Protein AF-A0A7S1MMT7-F1 (afdb_monomer)

pLDDT: mean 74.13, std 22.66, range [32.47, 98.38]

InterPro domains:
  IPR035979 RNA-binding domain superfamily [SSF54928] (97-200)
  IPR035979 RNA-binding domain superfamily [SSF54928] (243-354)

Sequence (467 aa):
GSSCLFLEPAPVGWPAAELASLASAFLGWFLLSLRAMPRRYGGNERKRPAEEPQEDQWEEEEEDAGYPEIPIEPTERVEESGDAEWQPPLPPMPPPKRARTSWTPPRRPPAGRPPPPGRGRGATPTTVRFTNLPAEYTYDMVMEMHDSFGMDVTAVEDLDFGRAEPSRGRGGPSVRTLTVRYASEESAHAARDALLDQPVLNRAGETLYLGAEVQQPGEWGSRWGPSTNRSYQRLRSPPRGAEGAVQRWEPSPQRGRKGGKGKDKDKGKGKGKDKGAGGPDVLYPSVYLSDVPVEYKEGTIRKLHTACGLDVDKVMAVKFLPAQDRNAETCCCIVRYLDQESADKSVAAIKGRPVQLRSGACKFFGAKIAKPARWMVELGLAPALEDDSSAQALAKKENDHVGAVDFCGQGANCLGHVGMLLYEDVSSGTPFCEACWDRFEQEDAEAEGGAEAIAGGADAAEFEQDQ

Organism: Alexandrium catenella (NCBI:txid2925)

Radius of gyration: 37.89 Å; Cα contacts (8 Å, |Δi|>4): 419; chains: 1; bounding box: 130×96×78 Å

Foldseek 3Di:
DDDDDDDDDDDPDDDPVVVVVVVVVVVVVVVVVVVPDDPPDDDDDDDDDDDDDDDDDPPDPPPPDDDDDDDDDDDDDPPPPDPDDDDDDDDDDDDDDPDDDDDDDDDDDDDDDDPDPPPPPQDDWWKKKKWFAAPVQDPVNVLVVCVVLVQDSVQWPDKDWADFDDPPDDDDTTITMMMTTGSDPVSLVSCQVSQAQDWDADPVRDTDGMHMDIDDVPPPPCPCPPDPVPVPPPPPDDDPDDDDDDDDDDDDDDDDDDDDPDDDPPVPPPPPPPPPPPDPLDDFWKKKKWFAFPPDDPVNVLVVCVVLVADSVQFPDKAWDDAPDPPDRITMIMTGGRDNVSLVSCQVRQFQCWDATPVRDIDGMHMDGDDPDPVCVVVVVDPPPDPCVVVVVVVVVVPPPADDDPFAPCPPPAPDGPPFDWDQDPVPRGTHGPVVVVVVVVVVVCVVVVVVVVVVPPPPPPPPPDD

Mean predicted aligned error: 21.53 Å

Structure (mmCIF, N/CA/C/O backbone):
data_AF-A0A7S1MMT7-F1
#
_entry.id   AF-A0A7S1MMT7-F1
#
loop_
_atom_site.group_PDB
_atom_site.id
_atom_site.type_symbol
_atom_site.label_atom_id
_atom_site.label_alt_id
_atom_site.label_comp_id
_atom_site.label_asym_id
_atom_site.label_entity_id
_atom_site.label_seq_id
_atom_site.pdbx_PDB_ins_code
_atom_site.Cartn_x
_atom_site.Cartn_y
_atom_site.Cartn_z
_atom_site.occupancy
_atom_site.B_iso_or_equiv
_atom_site.auth_seq_id
_atom_site.auth_comp_id
_atom_site.auth_asym_id
_atom_site.auth_atom_id
_atom_site.pdbx_PDB_model_num
ATOM 1 N N . GLY A 1 1 ? -25.495 14.510 26.985 1.00 40.09 1 GLY A N 1
ATOM 2 C CA . GLY A 1 1 ? -26.018 15.874 27.167 1.00 40.09 1 GLY A CA 1
ATOM 3 C C . GLY A 1 1 ? -25.134 16.845 26.426 1.00 40.09 1 GLY A C 1
ATOM 4 O O . GLY A 1 1 ? -24.219 17.384 27.028 1.00 40.09 1 GLY A O 1
ATOM 5 N N . SER A 1 2 ? -25.388 17.012 25.131 1.00 32.47 2 SER A N 1
ATOM 6 C CA . SER A 1 2 ? -24.791 18.056 24.300 1.00 32.47 2 SER A CA 1
ATOM 7 C C . SER A 1 2 ? -25.955 18.775 23.644 1.00 32.47 2 SER A C 1
ATOM 9 O O . SER A 1 2 ? -26.639 18.194 22.808 1.00 32.47 2 SER A O 1
ATOM 11 N N . SER A 1 3 ? -26.233 19.992 24.095 1.00 36.47 3 SER A N 1
ATOM 12 C CA . SER A 1 3 ? -27.219 20.860 23.463 1.00 36.47 3 SER A CA 1
ATOM 13 C C . SER A 1 3 ? -26.540 21.542 22.279 1.00 36.47 3 SER A C 1
ATOM 15 O O . SER A 1 3 ? -25.701 22.421 22.470 1.00 36.47 3 SER A O 1
ATOM 17 N N . CYS A 1 4 ? -26.861 21.107 21.065 1.00 37.00 4 CYS A N 1
ATOM 18 C CA . CYS A 1 4 ? -26.519 21.828 19.845 1.00 37.00 4 CYS A CA 1
ATOM 19 C C . CYS A 1 4 ? -27.450 23.042 19.745 1.00 37.00 4 CYS A C 1
ATOM 21 O O . CYS A 1 4 ? -28.658 22.885 19.586 1.00 37.00 4 CYS A O 1
ATOM 23 N N . LEU A 1 5 ? -26.902 24.248 19.902 1.00 41.75 5 LEU A N 1
ATOM 24 C CA . LEU A 1 5 ? -27.631 25.485 19.640 1.00 41.75 5 LEU A CA 1
ATOM 25 C C . LEU A 1 5 ? -27.681 25.696 18.124 1.00 41.75 5 LEU A C 1
ATOM 27 O O . LEU A 1 5 ? -26.655 25.956 17.497 1.00 41.75 5 LEU A O 1
ATOM 31 N N . PHE A 1 6 ? -28.877 25.548 17.559 1.00 38.16 6 PHE A N 1
ATOM 32 C CA . PHE A 1 6 ? -29.222 25.983 16.209 1.00 38.16 6 PHE A CA 1
ATOM 33 C C . PHE A 1 6 ? -29.105 27.515 16.150 1.00 38.16 6 PHE A C 1
ATOM 35 O O . PHE A 1 6 ? -29.750 28.216 16.928 1.00 38.16 6 PHE A O 1
ATOM 42 N N . LEU A 1 7 ? -28.253 28.034 15.265 1.00 40.59 7 LEU A N 1
ATOM 43 C CA . LEU A 1 7 ? -28.210 29.454 14.915 1.00 40.59 7 LEU A CA 1
ATOM 44 C C . LEU A 1 7 ? -29.025 29.627 13.634 1.00 40.59 7 LEU A C 1
ATOM 46 O O . LEU A 1 7 ? -28.573 29.237 12.560 1.00 40.59 7 LEU A O 1
ATOM 50 N N . GLU A 1 8 ? -30.229 30.183 13.757 1.00 48.62 8 GLU A N 1
ATOM 51 C CA . GLU A 1 8 ? -31.007 30.630 12.600 1.00 48.62 8 GLU A CA 1
ATOM 52 C C . GLU A 1 8 ? -30.280 31.784 11.880 1.00 48.62 8 GLU A C 1
ATOM 54 O O . GLU A 1 8 ? -29.635 32.617 12.533 1.00 48.62 8 GLU A O 1
ATOM 59 N N . PRO A 1 9 ? -30.362 31.865 10.540 1.00 50.97 9 PRO A N 1
ATOM 60 C CA . PRO A 1 9 ? -29.815 32.991 9.794 1.00 50.97 9 PRO A CA 1
ATOM 61 C C . PRO A 1 9 ? -30.540 34.287 10.178 1.00 50.97 9 PRO A C 1
ATOM 63 O O . PRO A 1 9 ? -31.767 34.354 10.217 1.00 50.97 9 PRO A O 1
ATOM 66 N N . ALA A 1 10 ? -29.767 35.335 10.471 1.00 53.66 10 ALA A N 1
ATOM 67 C CA . ALA A 1 10 ? -30.321 36.619 10.879 1.00 53.66 10 ALA A CA 1
ATOM 68 C C . ALA A 1 10 ? -31.216 37.216 9.770 1.00 53.66 10 ALA A C 1
ATOM 70 O O . ALA A 1 10 ? -30.804 37.236 8.605 1.00 53.66 10 ALA A O 1
ATOM 71 N N . PRO A 1 11 ? -32.405 37.751 10.101 1.00 56.56 11 PRO A N 1
ATOM 72 C CA . PRO A 1 11 ? -33.263 38.407 9.124 1.00 56.56 11 PRO A CA 1
ATOM 73 C C . PRO A 1 11 ? -32.571 39.647 8.541 1.00 56.56 11 PRO A C 1
ATOM 75 O O . PRO A 1 11 ? -31.972 40.459 9.254 1.00 56.56 11 PRO A O 1
ATOM 78 N N . VAL A 1 12 ? -32.664 39.794 7.220 1.00 60.50 12 VAL A N 1
ATOM 79 C CA . VAL A 1 12 ? -32.077 40.905 6.463 1.00 60.50 12 VAL A CA 1
ATOM 80 C C . VAL A 1 12 ? -32.705 42.224 6.932 1.00 60.50 12 VAL A C 1
ATOM 82 O O . VAL A 1 12 ? -33.896 42.445 6.731 1.00 60.50 12 VAL A O 1
ATOM 85 N N . GLY A 1 13 ? -31.914 43.107 7.556 1.00 72.00 13 GLY A N 1
ATOM 86 C CA . GLY A 1 13 ? -32.363 44.462 7.918 1.00 72.00 13 GLY A CA 1
ATOM 87 C C . GLY A 1 13 ? -31.877 45.032 9.254 1.00 72.00 13 GLY A C 1
ATOM 88 O O . GLY A 1 13 ? -32.268 46.144 9.602 1.00 72.00 13 GLY A O 1
ATOM 89 N N . TRP A 1 14 ? -31.036 44.326 10.014 1.00 73.94 14 TRP A N 1
ATOM 90 C CA . TRP A 1 14 ? -30.586 44.834 11.314 1.00 73.94 14 TRP A CA 1
ATOM 91 C C . TRP A 1 14 ? -29.560 45.974 11.179 1.00 73.94 14 TRP A C 1
ATOM 93 O O . TRP A 1 14 ? -28.594 45.851 10.418 1.00 73.94 14 TRP A O 1
ATOM 103 N N . PRO A 1 15 ? -29.721 47.085 11.923 1.00 78.94 15 PRO A N 1
ATOM 104 C CA . PRO A 1 15 ? -28.757 48.175 11.913 1.00 78.94 15 PRO A CA 1
ATOM 105 C C . PRO A 1 15 ? -27.431 47.715 12.533 1.00 78.94 15 PRO A C 1
ATOM 107 O O . PRO A 1 15 ? -27.398 47.107 13.602 1.00 78.94 15 PRO A O 1
ATOM 110 N N . ALA A 1 16 ? -26.312 48.054 11.885 1.00 73.88 16 ALA A N 1
ATOM 111 C CA . ALA A 1 16 ? -24.964 47.599 12.257 1.00 73.88 16 ALA A CA 1
ATOM 112 C C . ALA A 1 16 ? -24.577 47.857 13.731 1.00 73.88 16 ALA A C 1
ATOM 114 O O . ALA A 1 16 ? -23.732 47.154 14.286 1.00 73.88 16 ALA A O 1
ATOM 115 N N . ALA A 1 17 ? -25.209 48.838 14.383 1.00 76.12 17 ALA A N 1
ATOM 116 C CA . ALA A 1 17 ? -24.991 49.149 15.792 1.00 76.12 17 ALA A CA 1
ATOM 117 C C . ALA A 1 17 ? -25.470 48.037 16.747 1.00 76.12 17 ALA A C 1
ATOM 119 O O . ALA A 1 17 ? -24.834 47.804 17.776 1.00 76.12 17 ALA A O 1
ATOM 120 N N . GLU A 1 18 ? -26.540 47.311 16.411 1.00 74.88 18 GLU A N 1
ATOM 121 C CA . GLU A 1 18 ? -27.058 46.233 17.266 1.00 74.88 18 GLU A CA 1
ATOM 122 C C . GLU A 1 18 ? -26.242 44.944 17.124 1.00 74.88 18 GLU A C 1
ATOM 124 O O . GLU A 1 18 ? -25.968 44.271 18.121 1.00 74.88 18 GLU A O 1
ATOM 129 N N . LEU A 1 19 ? -25.732 44.663 15.920 1.00 78.12 19 LEU A N 1
ATOM 130 C CA . LEU A 1 19 ? -24.812 43.546 15.684 1.00 78.12 19 LEU A CA 1
ATOM 131 C C . LEU A 1 19 ? -23.494 43.718 16.453 1.00 78.12 19 LEU A C 1
ATOM 133 O O . LEU A 1 19 ? -22.971 42.754 17.013 1.00 78.12 19 LEU A O 1
ATOM 137 N N . ALA A 1 20 ? -22.984 44.950 16.556 1.00 77.44 20 ALA A N 1
ATOM 138 C CA . ALA A 1 20 ? -21.786 45.242 17.342 1.00 77.44 20 ALA A CA 1
ATOM 139 C C . ALA A 1 20 ? -22.003 45.015 18.852 1.00 77.44 20 ALA A C 1
ATOM 141 O O . ALA A 1 20 ? -21.094 44.557 19.553 1.00 77.44 20 ALA A O 1
ATOM 142 N N . SER A 1 21 ? -23.214 45.286 19.351 1.00 81.56 21 SER A N 1
ATOM 143 C CA . SER A 1 21 ? -23.585 45.058 20.752 1.00 81.56 21 SER A CA 1
ATOM 144 C C . SER A 1 21 ? -23.665 43.563 21.083 1.00 81.56 21 SER A C 1
ATOM 146 O O . SER A 1 21 ? -23.071 43.108 22.065 1.00 81.56 21 SER A O 1
ATOM 148 N N . LEU A 1 22 ? -24.302 42.772 20.212 1.00 79.44 22 LEU A N 1
ATOM 149 C CA . LEU A 1 22 ? -24.391 41.316 20.365 1.00 79.44 22 LEU A CA 1
ATOM 150 C C . LEU A 1 22 ? -23.021 40.640 20.271 1.00 79.44 22 LEU A C 1
ATOM 152 O O . LEU A 1 22 ? -22.698 39.799 21.110 1.00 79.44 22 LEU A O 1
ATOM 156 N N . ALA A 1 23 ? -22.177 41.053 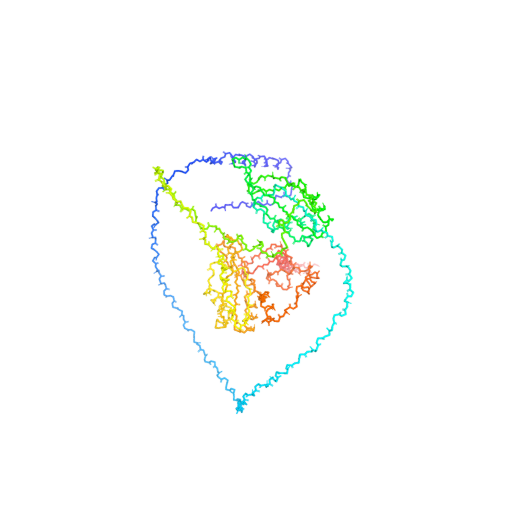19.321 1.00 80.94 23 ALA A N 1
ATOM 157 C CA . ALA A 1 23 ? -20.817 40.530 19.200 1.00 80.94 23 ALA A CA 1
ATOM 158 C C . ALA A 1 23 ? -19.977 40.814 20.457 1.00 80.94 23 ALA A C 1
ATOM 160 O O . ALA A 1 23 ? -19.234 39.947 20.923 1.00 80.94 23 ALA A O 1
ATOM 161 N N . SER A 1 24 ? -20.140 41.998 21.054 1.00 80.62 24 SER A N 1
ATOM 162 C CA . SER A 1 24 ? -19.448 42.381 22.290 1.00 80.62 24 SER A CA 1
ATOM 163 C C . SER A 1 24 ? -19.928 41.565 23.496 1.00 80.62 24 SER A C 1
ATOM 165 O O . SER A 1 24 ? -19.110 41.130 24.310 1.00 80.62 24 SER A O 1
ATOM 167 N N . ALA A 1 25 ? -21.234 41.295 23.593 1.00 81.56 25 ALA A N 1
ATOM 168 C CA . ALA A 1 25 ? -21.795 40.436 24.634 1.00 81.56 25 ALA A CA 1
ATOM 169 C C . ALA A 1 25 ? -21.316 38.979 24.497 1.00 81.56 25 ALA A C 1
ATOM 171 O O . ALA A 1 25 ? -20.948 38.351 25.495 1.00 81.56 25 ALA A O 1
ATOM 172 N N . PHE A 1 26 ? -21.234 38.467 23.265 1.00 83.81 26 PHE A N 1
ATOM 173 C CA . PHE A 1 26 ? -20.749 37.115 22.986 1.00 83.81 26 PHE A CA 1
ATOM 174 C C . PHE A 1 26 ? -19.259 36.958 23.306 1.00 83.81 26 PHE A C 1
ATOM 176 O O . PHE A 1 26 ? -18.870 35.989 23.961 1.00 83.81 26 PHE A O 1
ATOM 183 N N . LEU A 1 27 ? -18.423 37.937 22.933 1.00 82.12 27 LEU A N 1
ATOM 184 C CA . LEU A 1 27 ? -17.006 37.946 23.311 1.00 82.12 27 LEU A CA 1
ATOM 185 C C . LEU A 1 27 ? -16.827 38.003 24.833 1.00 82.12 27 LEU A C 1
ATOM 187 O O . LEU A 1 27 ? -15.965 37.311 25.376 1.00 82.12 27 LEU A O 1
ATOM 191 N N . GLY A 1 28 ? -17.650 38.793 25.528 1.00 84.31 28 GLY A N 1
ATOM 192 C CA . GLY A 1 28 ? -17.642 38.874 26.987 1.00 84.31 28 GLY A CA 1
ATOM 193 C C . GLY A 1 28 ? -17.944 37.527 27.644 1.00 84.31 28 GLY A C 1
ATOM 194 O O . GLY A 1 28 ? -17.196 37.085 28.518 1.00 84.31 28 GLY A O 1
ATOM 195 N N . TRP A 1 29 ? -18.991 36.837 27.183 1.00 84.56 29 TRP A N 1
ATOM 196 C CA . TRP A 1 29 ? -19.365 35.513 27.687 1.00 84.56 29 TRP A CA 1
ATOM 197 C C . TRP A 1 29 ? -18.317 34.435 27.362 1.00 84.56 29 TRP A C 1
ATOM 199 O O . TRP A 1 29 ? -17.974 33.613 28.220 1.00 84.56 29 TRP A O 1
ATOM 209 N N . PHE A 1 30 ? -17.734 34.477 26.162 1.00 79.88 30 PHE A N 1
ATOM 210 C CA . PHE A 1 30 ? -16.690 33.545 25.734 1.00 79.88 30 PHE A CA 1
ATOM 211 C C . PHE A 1 30 ? -15.396 33.710 26.550 1.00 79.88 30 PHE A C 1
ATOM 213 O O . PHE A 1 30 ? -14.825 32.729 27.033 1.00 79.88 30 PHE A O 1
ATOM 220 N N . LEU A 1 31 ? -14.965 34.951 26.798 1.00 80.44 31 LEU A N 1
ATOM 221 C CA . LEU A 1 31 ? -13.790 35.238 27.627 1.00 80.44 31 LEU A CA 1
ATOM 222 C C . LEU A 1 31 ? -14.013 34.886 29.105 1.00 80.44 31 LEU A C 1
ATOM 224 O O . LEU A 1 31 ? -13.077 34.440 29.776 1.00 80.44 31 LEU A O 1
ATOM 228 N N . LEU A 1 32 ? -15.240 35.034 29.616 1.00 75.56 32 LEU A N 1
ATOM 229 C CA . LEU A 1 32 ? -15.591 34.603 30.972 1.00 75.56 32 LEU A CA 1
ATOM 230 C C . LEU A 1 32 ? -15.543 33.069 31.102 1.00 75.56 32 LEU A C 1
ATOM 232 O O . LEU A 1 32 ? -15.034 32.552 32.097 1.00 75.56 32 LEU A O 1
ATOM 236 N N . SER A 1 33 ? -15.980 32.349 30.065 1.00 73.25 33 SER A N 1
ATOM 237 C CA . SER A 1 33 ? -15.955 30.880 30.011 1.00 73.25 33 SER A CA 1
ATOM 238 C C . SER A 1 33 ? -14.532 30.314 29.920 1.00 73.25 33 SER A C 1
ATOM 240 O O . SER A 1 33 ? -14.212 29.334 30.593 1.00 73.25 33 SER A O 1
ATOM 242 N N . LEU A 1 34 ? -13.625 30.976 29.190 1.00 70.06 34 LEU A N 1
ATOM 243 C CA . LEU A 1 34 ? -12.203 30.600 29.149 1.00 70.06 34 LEU A CA 1
ATOM 244 C C . LEU A 1 34 ? -11.491 30.786 30.499 1.00 70.06 34 LEU A C 1
ATOM 246 O O . LEU A 1 34 ? -10.515 30.094 30.789 1.00 70.06 34 LEU A O 1
ATOM 250 N N . ARG A 1 35 ? -11.991 31.683 31.356 1.00 66.31 35 ARG A N 1
ATOM 251 C CA . ARG A 1 35 ? -11.444 31.918 32.700 1.00 66.31 35 ARG A CA 1
ATOM 252 C C . ARG A 1 35 ? -11.913 30.882 33.729 1.00 66.31 35 ARG A C 1
ATOM 254 O O . ARG A 1 35 ? -11.264 30.735 34.762 1.00 66.31 35 ARG A O 1
ATOM 261 N N . ALA A 1 36 ? -12.998 30.160 33.441 1.00 58.88 36 ALA A N 1
ATOM 262 C CA . ALA A 1 36 ? -13.572 29.132 34.308 1.00 58.88 36 ALA A CA 1
ATOM 263 C C . ALA A 1 36 ? -13.017 27.716 34.055 1.00 58.88 36 ALA A C 1
ATOM 265 O O . ALA A 1 36 ? -13.342 26.796 34.805 1.00 58.88 36 ALA A O 1
ATOM 266 N N . MET A 1 37 ? -12.157 27.514 33.047 1.00 51.97 37 MET A N 1
ATOM 267 C CA . MET A 1 37 ? -11.523 26.211 32.833 1.00 51.97 37 MET A CA 1
ATOM 268 C C . MET A 1 37 ? -10.395 25.965 33.854 1.00 51.97 37 MET A C 1
ATOM 270 O O . MET A 1 37 ? -9.425 26.729 33.901 1.00 51.97 37 MET A O 1
ATOM 274 N N . PRO A 1 38 ? -10.461 24.894 34.669 1.00 43.72 38 PRO A N 1
ATOM 275 C CA . PRO A 1 38 ? -9.410 24.584 35.626 1.00 43.72 38 PRO A CA 1
ATOM 276 C C . PRO A 1 38 ? -8.123 24.176 34.897 1.00 43.72 38 PRO A C 1
ATOM 278 O O . PRO A 1 38 ? -8.062 23.153 34.214 1.00 43.72 38 PRO A O 1
ATOM 281 N N . ARG A 1 39 ? -7.059 24.968 35.087 1.00 45.66 39 ARG A N 1
ATOM 282 C CA . ARG A 1 39 ? -5.684 24.621 34.698 1.00 45.66 39 ARG A CA 1
ATOM 283 C C . ARG A 1 39 ? -5.256 23.339 35.423 1.00 45.66 39 ARG A C 1
ATOM 285 O O . ARG A 1 39 ? -4.832 23.394 36.577 1.00 45.66 39 ARG A O 1
ATOM 292 N N . ARG A 1 40 ? -5.322 22.186 34.751 1.00 47.25 40 ARG A N 1
ATOM 293 C CA . ARG A 1 40 ? -4.648 20.960 35.209 1.00 47.25 40 ARG A CA 1
ATOM 294 C C . ARG A 1 40 ? -3.139 21.119 35.021 1.00 47.25 40 ARG A C 1
ATOM 296 O O . ARG A 1 40 ? -2.602 20.865 33.949 1.00 47.25 40 ARG A O 1
ATOM 303 N N . TYR A 1 41 ? -2.473 21.563 36.082 1.00 42.88 41 TYR A N 1
ATOM 304 C CA . TYR A 1 41 ? -1.032 21.409 36.251 1.00 42.88 41 TYR A CA 1
ATOM 305 C C . TYR A 1 41 ? -0.694 19.936 36.508 1.00 42.88 41 TYR A C 1
ATOM 307 O O . TYR A 1 41 ? -1.368 19.261 37.287 1.00 42.88 41 TYR A O 1
ATOM 315 N N . GLY A 1 42 ? 0.361 19.457 35.847 1.00 45.72 42 GLY A N 1
ATOM 316 C CA . GLY A 1 42 ? 0.930 18.133 36.060 1.00 45.72 42 GLY A CA 1
ATOM 317 C C . GLY A 1 42 ? 1.489 17.954 37.472 1.00 45.72 42 GLY A C 1
ATOM 318 O O . GLY A 1 42 ? 2.030 18.884 38.072 1.00 45.72 42 GLY A O 1
ATOM 319 N N . GLY A 1 43 ? 1.378 16.731 37.986 1.00 35.59 43 GLY A N 1
ATOM 320 C CA . GLY A 1 43 ? 1.939 16.352 39.273 1.00 35.59 43 GLY A CA 1
ATOM 321 C C . GLY A 1 43 ? 1.874 14.847 39.514 1.00 35.59 43 GLY A C 1
ATOM 322 O O . GLY A 1 43 ? 0.808 14.313 39.785 1.00 35.59 43 GLY A O 1
ATOM 323 N N . ASN A 1 44 ? 3.049 14.219 39.454 1.00 37.25 44 ASN A N 1
ATOM 324 C CA . ASN A 1 44 ? 3.470 13.002 40.153 1.00 37.25 44 ASN A CA 1
ATOM 325 C C . ASN A 1 44 ? 2.529 11.783 40.160 1.00 37.25 44 ASN A C 1
ATOM 327 O O . ASN A 1 44 ? 1.667 11.631 41.025 1.00 37.25 44 ASN A O 1
ATOM 331 N N . GLU A 1 45 ? 2.872 10.811 39.314 1.00 40.88 45 GLU A N 1
ATOM 332 C CA . GLU A 1 45 ? 2.521 9.401 39.487 1.00 40.88 45 GLU A CA 1
ATOM 333 C C . GLU A 1 45 ? 3.065 8.868 40.825 1.00 40.88 45 GLU A C 1
ATOM 335 O O . GLU A 1 45 ? 4.225 8.473 40.962 1.00 40.88 45 GLU A O 1
ATOM 340 N N . ARG A 1 46 ? 2.202 8.835 41.844 1.00 40.22 46 ARG A N 1
ATOM 341 C CA . ARG A 1 46 ? 2.336 7.902 42.964 1.00 40.22 46 ARG A CA 1
ATOM 342 C C . ARG A 1 46 ? 1.459 6.690 42.681 1.00 40.22 46 ARG A C 1
ATOM 344 O O . ARG A 1 46 ? 0.252 6.820 42.507 1.00 40.22 46 ARG A O 1
ATOM 351 N N . LYS A 1 47 ? 2.111 5.525 42.674 1.00 49.22 47 LYS A N 1
ATOM 352 C CA . LYS A 1 47 ? 1.533 4.176 42.671 1.00 49.22 47 LYS A CA 1
ATOM 353 C C . LYS A 1 47 ? 0.260 4.107 43.527 1.00 49.22 47 LYS A C 1
ATOM 355 O O . LYS A 1 47 ? 0.345 4.276 44.744 1.00 49.22 47 LYS A O 1
ATOM 360 N N . ARG A 1 48 ? -0.882 3.809 42.901 1.00 40.38 48 ARG A N 1
ATOM 361 C CA . ARG A 1 48 ? -2.039 3.216 43.585 1.00 40.38 48 ARG A CA 1
ATOM 362 C C . ARG A 1 48 ? -1.957 1.686 43.474 1.00 40.38 48 ARG A C 1
ATOM 364 O O . ARG A 1 48 ? -1.511 1.199 42.434 1.00 40.38 48 ARG A O 1
ATOM 371 N N . PRO A 1 49 ? -2.300 0.946 44.541 1.00 46.31 49 PRO A N 1
ATOM 372 C CA . PRO A 1 49 ? -2.361 -0.509 44.523 1.00 46.31 49 PRO A CA 1
ATOM 373 C C . PRO A 1 49 ? -3.595 -0.999 43.753 1.00 46.31 49 PRO A C 1
ATOM 375 O O . PRO A 1 49 ? -4.541 -0.247 43.540 1.00 46.31 49 PRO A O 1
ATOM 378 N N . ALA A 1 50 ? -3.508 -2.255 43.320 1.00 49.50 50 ALA A N 1
ATOM 379 C CA . ALA A 1 50 ? -4.468 -2.971 42.496 1.00 49.50 50 ALA A CA 1
ATOM 380 C C . ALA A 1 50 ? -5.885 -2.989 43.092 1.00 49.50 50 ALA A C 1
ATOM 382 O O . ALA A 1 50 ? -6.061 -3.385 44.242 1.00 49.50 50 ALA A O 1
ATOM 383 N N . GLU A 1 51 ? -6.868 -2.616 42.274 1.00 41.00 51 GLU A N 1
ATOM 384 C CA . GLU A 1 51 ? -8.267 -3.010 42.440 1.00 41.00 51 GLU A CA 1
ATOM 385 C C . GLU A 1 51 ? -8.542 -4.141 41.441 1.00 41.00 51 GLU A C 1
ATOM 387 O O . GLU A 1 51 ? -8.324 -3.993 40.235 1.00 41.00 51 GLU A O 1
ATOM 392 N N . GLU A 1 52 ? -8.924 -5.298 41.981 1.00 50.91 52 GLU A N 1
ATOM 393 C CA . GLU A 1 52 ? -9.476 -6.438 41.249 1.00 50.91 52 GLU A CA 1
ATOM 394 C C . GLU A 1 52 ? -10.763 -6.015 40.528 1.00 50.91 52 GLU A C 1
ATOM 396 O O . GLU A 1 52 ? -11.630 -5.407 41.161 1.00 50.91 52 GLU A O 1
ATOM 401 N N . PRO A 1 53 ? -10.934 -6.333 39.234 1.00 52.34 53 PRO A N 1
ATOM 402 C CA . PRO A 1 53 ? -12.224 -6.180 38.591 1.00 52.34 53 PRO A CA 1
ATOM 403 C C . PRO A 1 53 ? -13.156 -7.281 39.099 1.00 52.34 53 PRO A C 1
ATOM 405 O O . PRO A 1 53 ? -12.907 -8.471 38.921 1.00 52.34 53 PRO A O 1
ATOM 408 N N . GLN A 1 54 ? -14.217 -6.835 39.759 1.00 44.69 54 GLN A N 1
ATOM 409 C CA . GLN A 1 54 ? -15.366 -7.618 40.172 1.00 44.69 54 GLN A CA 1
ATOM 410 C C . GLN A 1 54 ? -16.032 -8.199 38.912 1.00 44.69 54 GLN A C 1
ATOM 412 O O . GLN A 1 54 ? -16.393 -7.459 37.999 1.00 44.69 54 GLN A O 1
ATOM 417 N N . GLU A 1 55 ? -16.100 -9.529 38.832 1.00 41.78 55 GLU A N 1
ATOM 418 C CA . GLU A 1 55 ? -16.780 -10.260 37.763 1.00 41.78 55 GLU A CA 1
ATOM 419 C C . GLU A 1 55 ? -18.290 -10.022 37.884 1.00 41.78 55 GLU A C 1
ATOM 421 O O . GLU A 1 55 ? -18.963 -10.630 38.718 1.00 41.78 55 GLU A O 1
ATOM 426 N N . ASP A 1 56 ? -18.815 -9.112 37.064 1.00 49.34 56 ASP A N 1
ATOM 427 C CA . ASP A 1 56 ? -20.251 -8.980 36.857 1.00 49.34 56 ASP A CA 1
ATOM 428 C C . ASP A 1 56 ? -20.748 -10.218 36.102 1.00 49.34 56 ASP A C 1
ATOM 430 O O . ASP A 1 56 ? -20.400 -10.470 34.944 1.00 49.34 56 ASP A O 1
ATOM 434 N N . GLN A 1 57 ? -21.532 -11.015 36.824 1.00 37.59 57 GLN A N 1
ATOM 435 C CA . GLN A 1 57 ? -22.296 -12.148 36.329 1.00 37.59 57 GLN A CA 1
ATOM 436 C C . GLN A 1 57 ? -23.338 -11.628 35.336 1.00 37.59 57 GLN A C 1
ATOM 438 O O . GLN A 1 57 ? -24.316 -10.995 35.722 1.00 37.59 57 GLN A O 1
ATOM 443 N N . TRP A 1 58 ? -23.113 -11.887 34.051 1.00 52.69 58 TRP A N 1
ATOM 444 C CA . TRP A 1 58 ? -24.159 -11.805 33.041 1.00 52.69 58 TRP A CA 1
ATOM 445 C C . TRP A 1 58 ? -24.925 -13.124 33.105 1.00 52.69 58 TRP A C 1
ATOM 447 O O . TRP A 1 58 ? -24.447 -14.141 32.606 1.00 52.69 58 TRP A O 1
ATOM 457 N N . GLU A 1 59 ? -26.059 -13.121 33.805 1.00 50.97 59 GLU A N 1
ATOM 458 C CA . GLU A 1 59 ? -27.032 -14.208 33.726 1.00 50.97 59 GLU A CA 1
ATOM 459 C C . GLU A 1 59 ? -27.582 -14.255 32.293 1.00 50.97 59 GLU A C 1
ATOM 461 O O . GLU A 1 59 ? -28.104 -13.271 31.770 1.00 50.97 59 GLU A O 1
ATOM 466 N N . GLU A 1 60 ? -27.377 -15.400 31.643 1.00 48.66 60 GLU A N 1
ATOM 467 C CA . GLU A 1 60 ? -27.968 -15.771 30.362 1.00 48.66 60 GLU A CA 1
ATOM 468 C C . GLU A 1 60 ? -29.489 -15.907 30.541 1.00 48.66 60 GLU A C 1
ATOM 470 O O . GLU A 1 60 ? -29.981 -16.938 30.997 1.00 48.66 60 GLU A O 1
ATOM 475 N N . GLU A 1 61 ? -30.251 -14.872 30.184 1.00 50.97 61 GLU A N 1
ATOM 476 C CA . GLU A 1 61 ? -31.667 -15.040 29.846 1.00 50.97 61 GLU A CA 1
ATOM 477 C C . GLU A 1 61 ? -31.750 -15.628 28.427 1.00 50.97 61 GLU A C 1
ATOM 479 O O . GLU A 1 61 ? -31.745 -14.918 27.420 1.00 50.97 61 GLU A O 1
ATOM 484 N N . GLU A 1 62 ? -31.770 -16.962 28.352 1.00 49.00 62 GLU A N 1
ATOM 485 C CA . GLU A 1 62 ? -32.238 -17.714 27.185 1.00 49.00 62 GLU A CA 1
ATOM 486 C C . GLU A 1 62 ? -33.740 -17.439 26.986 1.00 49.00 62 GLU A C 1
ATOM 488 O O . GLU A 1 62 ? -34.601 -18.136 27.525 1.00 49.00 62 GLU A O 1
ATOM 493 N N . GLU A 1 63 ? -34.075 -16.402 26.214 1.00 56.69 63 GLU A N 1
ATOM 494 C CA . GLU A 1 63 ? -35.424 -16.245 25.667 1.00 56.69 63 GLU A CA 1
ATOM 495 C C . GLU A 1 63 ? -35.617 -17.191 24.474 1.00 56.69 63 GLU A C 1
ATOM 497 O O . GLU A 1 63 ? -35.138 -16.982 23.357 1.00 56.69 63 GLU A O 1
ATOM 502 N N . ASP A 1 64 ? -36.357 -18.254 24.770 1.00 54.97 64 ASP A N 1
ATOM 503 C CA . ASP A 1 64 ? -36.848 -19.314 23.898 1.00 54.97 64 ASP A CA 1
ATOM 504 C C . ASP A 1 64 ? -37.888 -18.752 22.897 1.00 54.97 64 ASP A C 1
ATOM 506 O O . ASP A 1 64 ? -39.103 -18.932 23.018 1.00 54.97 64 ASP A O 1
ATOM 510 N N . ALA A 1 65 ? -37.421 -17.985 21.909 1.00 46.09 65 ALA A N 1
ATOM 511 C CA . ALA A 1 65 ? -38.252 -17.485 20.817 1.00 46.09 65 ALA A CA 1
ATOM 512 C C . ALA A 1 65 ? -38.403 -18.569 19.737 1.00 46.09 65 ALA A C 1
ATOM 514 O O . ALA A 1 65 ? -37.596 -18.685 18.810 1.00 46.09 65 ALA A O 1
ATOM 515 N N . GLY A 1 66 ? -39.463 -19.370 19.865 1.00 47.34 66 GLY A N 1
ATOM 516 C CA . GLY A 1 66 ? -39.875 -20.357 18.871 1.00 47.34 66 GLY A CA 1
ATOM 517 C C . GLY A 1 66 ? -40.086 -19.734 17.488 1.00 47.34 66 GLY A C 1
ATOM 518 O O . GLY A 1 66 ? -41.037 -18.985 17.262 1.00 47.34 66 GLY A O 1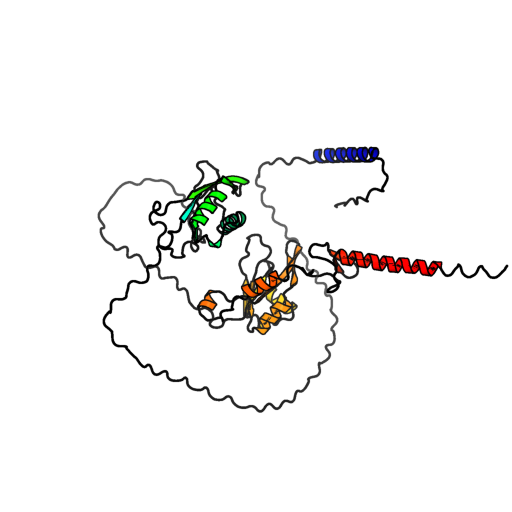
ATOM 519 N N . TYR A 1 67 ? -39.210 -20.080 16.545 1.00 51.16 67 TYR A N 1
ATOM 520 C CA . TYR A 1 67 ? -39.409 -19.796 15.127 1.00 51.16 67 TYR A CA 1
ATOM 521 C C . TYR A 1 67 ? -40.464 -20.755 14.549 1.00 51.16 67 TYR A C 1
ATOM 523 O O . TYR A 1 67 ? -40.345 -21.967 14.739 1.00 51.16 67 TYR A O 1
ATOM 531 N N . PRO A 1 68 ? -41.484 -20.259 13.825 1.00 54.00 68 PRO A N 1
ATOM 532 C CA . PRO A 1 68 ? -42.441 -21.122 13.147 1.00 54.00 68 PRO A CA 1
ATOM 533 C C . PRO A 1 68 ? -41.772 -21.856 11.977 1.00 54.00 68 PRO A C 1
ATOM 535 O O . PRO A 1 68 ? -41.127 -21.245 11.123 1.00 54.00 68 PRO A O 1
ATOM 538 N N . GLU A 1 69 ? -41.945 -23.178 11.943 1.00 45.06 69 GLU A N 1
ATOM 539 C CA . GLU A 1 69 ? -41.528 -24.046 10.842 1.00 45.06 69 GLU A CA 1
ATOM 540 C C . GLU A 1 69 ? -42.207 -23.608 9.535 1.00 45.06 69 GLU A C 1
ATOM 542 O O . GLU A 1 69 ? -43.430 -23.664 9.396 1.00 45.06 69 GLU A O 1
ATOM 547 N N . ILE A 1 70 ? -41.407 -23.170 8.562 1.00 52.81 70 ILE A N 1
ATOM 548 C CA . ILE A 1 70 ? -41.869 -22.921 7.195 1.00 52.81 70 ILE A CA 1
ATOM 549 C C . ILE A 1 70 ? -41.889 -24.276 6.464 1.00 52.81 70 ILE A C 1
ATOM 551 O O . ILE A 1 70 ? -40.842 -24.928 6.393 1.00 52.81 70 ILE A O 1
ATOM 555 N N . PRO A 1 71 ? -43.030 -24.720 5.902 1.00 51.44 71 PRO A N 1
ATOM 556 C CA . PRO A 1 71 ? -43.097 -25.951 5.124 1.00 51.44 71 PRO A CA 1
ATOM 557 C C . PRO A 1 71 ? -42.273 -25.802 3.843 1.00 51.44 71 PRO A C 1
ATOM 559 O O . PRO A 1 71 ? -42.570 -24.967 2.990 1.00 51.44 71 PRO A O 1
ATOM 562 N N . ILE A 1 72 ? -41.225 -26.612 3.710 1.00 51.62 72 ILE A N 1
ATOM 563 C CA . ILE A 1 72 ? -40.435 -26.710 2.483 1.00 51.62 72 ILE A CA 1
ATOM 564 C C . ILE A 1 72 ? -41.234 -27.578 1.508 1.00 51.62 72 ILE A C 1
ATOM 566 O O . ILE A 1 72 ? -41.369 -28.786 1.714 1.00 51.62 72 ILE A O 1
ATOM 570 N N . GLU A 1 73 ? -41.788 -26.966 0.462 1.00 53.97 73 GLU A N 1
ATOM 571 C CA . GLU A 1 73 ? -42.400 -27.710 -0.638 1.00 53.97 73 GLU A CA 1
ATOM 572 C C . GLU A 1 73 ? -41.331 -28.511 -1.408 1.00 53.97 73 GLU A C 1
ATOM 574 O O . GLU A 1 73 ? -40.223 -28.014 -1.636 1.00 53.97 73 GLU A O 1
ATOM 579 N N . PRO A 1 74 ? -41.627 -29.762 -1.805 1.00 47.53 74 PRO A N 1
ATOM 580 C CA . PRO A 1 74 ? -40.683 -30.607 -2.519 1.00 47.53 74 PRO A CA 1
ATOM 581 C C . PRO A 1 74 ? -40.490 -30.094 -3.948 1.00 47.53 74 PRO A C 1
ATOM 583 O O . PRO A 1 74 ? -41.390 -30.168 -4.781 1.00 47.53 74 PRO A O 1
ATOM 586 N N . THR A 1 75 ? -39.288 -29.604 -4.241 1.00 48.28 75 THR A N 1
ATOM 587 C CA . THR A 1 75 ? -38.858 -29.260 -5.594 1.00 48.28 75 THR A CA 1
ATOM 588 C C . THR A 1 75 ? -38.875 -30.498 -6.484 1.00 48.28 75 THR A C 1
ATOM 590 O O . THR A 1 75 ? -38.225 -31.510 -6.208 1.00 48.28 75 THR A O 1
ATOM 593 N N . GLU A 1 76 ? -39.655 -30.401 -7.558 1.00 45.16 76 GLU A N 1
ATOM 594 C CA . GLU A 1 76 ? -39.820 -31.436 -8.565 1.00 45.16 76 GLU A CA 1
ATOM 595 C C . GLU A 1 76 ? -38.471 -31.822 -9.180 1.00 45.16 76 GLU A C 1
ATOM 597 O O . GLU A 1 76 ? -37.710 -31.011 -9.713 1.00 45.16 76 GLU A O 1
ATOM 602 N N . ARG A 1 77 ? -38.185 -33.117 -9.075 1.00 41.72 77 ARG A N 1
ATOM 603 C CA . ARG A 1 77 ? -37.057 -33.805 -9.682 1.00 41.72 77 ARG A CA 1
ATOM 604 C C . ARG A 1 77 ? -37.260 -33.812 -11.197 1.00 41.72 77 ARG A C 1
ATOM 606 O O . ARG A 1 77 ? -38.027 -34.620 -11.710 1.00 41.72 77 ARG A O 1
ATOM 613 N N . VAL A 1 78 ? -36.566 -32.926 -11.906 1.00 50.25 78 VAL A N 1
ATOM 614 C CA . VAL A 1 78 ? -36.427 -33.010 -13.364 1.00 50.25 78 VAL A CA 1
ATOM 615 C C . VAL A 1 78 ? -35.580 -34.246 -13.673 1.00 50.25 78 VAL A C 1
ATOM 617 O O . VAL A 1 78 ? -34.370 -34.267 -13.449 1.00 50.25 78 VAL A O 1
ATOM 620 N N . GLU A 1 79 ? -36.238 -35.315 -14.117 1.00 49.56 79 GLU A N 1
ATOM 621 C CA . GLU A 1 79 ? -35.592 -36.506 -14.663 1.00 49.56 79 GLU A CA 1
ATOM 622 C C . GLU A 1 79 ? -35.051 -36.178 -16.060 1.00 49.56 79 GLU A C 1
ATOM 624 O O . GLU A 1 79 ? -35.734 -36.323 -17.071 1.00 49.56 79 GLU A O 1
ATOM 629 N N . GLU A 1 80 ? -33.808 -35.702 -16.119 1.00 48.59 80 GLU A N 1
ATOM 630 C CA . GLU A 1 80 ? -33.059 -35.598 -17.370 1.00 48.59 80 GLU A CA 1
ATOM 631 C C . GLU A 1 80 ? -32.535 -36.994 -17.748 1.00 48.59 80 GLU A C 1
ATOM 633 O O . GLU A 1 80 ? -31.460 -37.439 -17.342 1.00 48.59 80 GLU A O 1
ATOM 638 N N . SER A 1 81 ? -33.353 -37.726 -18.504 1.00 51.25 81 SER A N 1
ATOM 639 C CA . SER A 1 81 ? -32.968 -38.960 -19.185 1.00 51.25 81 SER A CA 1
ATOM 640 C C . SER A 1 81 ? -32.031 -38.626 -20.350 1.00 51.25 81 SER A C 1
ATOM 642 O O . SER A 1 81 ? -32.474 -38.353 -21.466 1.00 51.25 81 SER A O 1
ATOM 644 N N . GLY A 1 82 ? -30.729 -38.616 -20.074 1.00 45.56 82 GLY A N 1
ATOM 645 C CA . GLY A 1 82 ? -29.673 -38.532 -21.076 1.00 45.56 82 GLY A CA 1
ATOM 646 C C . GLY A 1 82 ? -28.824 -39.796 -21.048 1.00 45.56 82 GLY A C 1
ATOM 647 O O . GLY A 1 82 ? -27.876 -39.888 -20.271 1.00 45.56 82 GLY A O 1
ATOM 648 N N . ASP A 1 83 ? -29.163 -40.761 -21.901 1.00 46.41 83 ASP A N 1
ATOM 649 C CA . ASP A 1 83 ? -28.361 -41.950 -22.195 1.00 46.41 83 ASP A CA 1
ATOM 650 C C . ASP A 1 83 ? -27.030 -41.540 -22.854 1.00 46.41 83 ASP A C 1
ATOM 652 O O . ASP A 1 83 ? -26.881 -41.519 -24.076 1.00 46.41 83 ASP A O 1
ATOM 656 N N . ALA A 1 84 ? -26.045 -41.172 -22.034 1.00 49.12 84 ALA A N 1
ATOM 657 C CA . ALA A 1 84 ? -24.672 -40.962 -22.469 1.00 49.12 84 ALA A CA 1
ATOM 658 C C . ALA A 1 84 ? -23.924 -42.303 -22.445 1.00 49.12 84 ALA A C 1
ATOM 660 O O . ALA A 1 84 ? -23.501 -42.805 -21.402 1.00 49.12 84 ALA A O 1
ATOM 661 N N . GLU A 1 85 ? -23.794 -42.880 -23.636 1.00 61.50 85 GLU A N 1
ATOM 662 C CA . GLU A 1 85 ? -23.022 -44.071 -23.976 1.00 61.50 85 GLU A CA 1
ATOM 663 C C . GLU A 1 85 ? -21.600 -44.015 -23.381 1.00 61.50 85 GLU A C 1
ATOM 665 O O . GLU A 1 85 ? -20.743 -43.226 -23.784 1.00 61.50 85 GLU A O 1
ATOM 670 N N . TRP A 1 86 ? -21.360 -44.856 -22.374 1.00 56.62 86 TRP A N 1
ATOM 671 C CA . TRP A 1 86 ? -20.096 -44.960 -21.646 1.00 56.62 86 TRP A CA 1
ATOM 672 C C . TRP A 1 86 ? -19.009 -45.554 -22.560 1.00 56.62 86 TRP A C 1
ATOM 674 O O . TRP A 1 86 ? -18.954 -46.767 -22.767 1.00 56.62 86 TRP A O 1
ATOM 684 N N . GLN A 1 87 ? -18.117 -44.720 -23.104 1.00 61.44 87 GLN A N 1
ATOM 685 C CA . GLN A 1 87 ? -16.892 -45.201 -23.751 1.00 61.44 87 GLN A CA 1
ATOM 686 C C . GLN A 1 87 ? -15.776 -45.380 -22.707 1.00 61.44 87 GLN A C 1
ATOM 688 O O . GLN A 1 87 ? -15.487 -44.446 -21.955 1.00 61.44 87 GLN A O 1
ATOM 693 N N . PRO A 1 88 ? -15.119 -46.553 -22.635 1.00 66.06 88 PRO A N 1
ATOM 694 C CA . PRO A 1 88 ? -14.027 -46.767 -21.696 1.00 66.06 88 PRO A CA 1
ATOM 695 C C . PRO A 1 88 ? -12.805 -45.901 -22.056 1.00 66.06 88 PRO A C 1
ATOM 697 O O . PRO A 1 88 ? -12.494 -45.732 -23.239 1.00 66.06 88 PRO A O 1
ATOM 700 N N . PRO A 1 89 ? -12.070 -45.378 -21.056 1.00 62.06 89 PRO A N 1
ATOM 701 C CA . PRO A 1 89 ? -10.900 -44.545 -21.295 1.00 62.06 89 PRO A CA 1
ATOM 702 C C . PRO A 1 89 ? -9.788 -45.334 -21.997 1.00 62.06 89 PRO A C 1
ATOM 704 O O . PRO A 1 89 ? -9.433 -46.446 -21.598 1.00 62.06 89 PRO A O 1
ATOM 707 N N . LEU A 1 90 ? -9.218 -44.730 -23.042 1.00 68.19 90 LEU A N 1
ATOM 708 C CA . LEU A 1 90 ? -8.059 -45.263 -23.753 1.00 68.19 90 LEU A CA 1
ATOM 709 C C . LEU A 1 90 ? -6.849 -45.400 -22.807 1.00 68.19 90 LEU A C 1
ATOM 711 O O . LEU A 1 90 ? -6.632 -44.537 -21.951 1.00 68.19 90 LEU A O 1
ATOM 715 N N . PRO A 1 91 ? -6.025 -46.451 -22.965 1.00 69.44 91 PRO A N 1
ATOM 716 C CA . PRO A 1 91 ? -4.838 -46.644 -22.142 1.00 69.44 91 PRO A CA 1
ATOM 717 C C . PRO A 1 91 ? -3.799 -45.530 -22.378 1.00 69.44 91 PRO A C 1
ATOM 719 O O . PRO A 1 91 ? -3.644 -45.055 -23.507 1.00 69.44 91 PRO A O 1
ATOM 722 N N . PRO A 1 92 ? -3.044 -45.126 -21.338 1.00 58.34 92 PRO A N 1
ATOM 723 C CA . PRO A 1 92 ? -2.051 -44.064 -21.448 1.00 58.34 92 PRO A CA 1
ATOM 724 C C . PRO A 1 92 ? -0.916 -44.460 -22.400 1.00 58.34 92 PRO A C 1
ATOM 726 O O . PRO A 1 92 ? -0.306 -45.524 -22.265 1.00 58.34 92 PRO A O 1
ATOM 729 N N . MET A 1 93 ? -0.610 -43.579 -23.357 1.00 55.69 93 MET A N 1
ATOM 730 C CA . MET A 1 93 ? 0.523 -43.764 -24.262 1.00 55.69 93 MET A CA 1
ATOM 731 C C . MET A 1 93 ? 1.858 -43.750 -23.498 1.00 55.69 93 MET A C 1
ATOM 733 O O . MET A 1 93 ? 2.053 -42.914 -22.611 1.00 55.69 93 MET A O 1
ATOM 737 N N . PRO A 1 94 ? 2.826 -44.606 -23.869 1.00 59.47 94 PRO A N 1
ATOM 738 C CA . PRO A 1 94 ? 4.162 -44.557 -23.295 1.00 59.47 94 PRO A CA 1
ATOM 739 C C . PRO A 1 94 ? 4.917 -43.292 -23.748 1.00 59.47 94 PRO A C 1
ATOM 741 O O . PRO A 1 94 ? 4.815 -42.891 -24.912 1.00 59.47 94 PRO A O 1
ATOM 744 N N . PRO A 1 95 ? 5.723 -42.670 -22.867 1.00 54.25 95 PRO A N 1
ATOM 745 C CA . PRO A 1 95 ? 6.478 -41.471 -23.207 1.00 54.25 95 PRO A CA 1
ATOM 746 C C . PRO A 1 95 ? 7.542 -41.754 -24.285 1.00 54.25 95 PRO A C 1
ATOM 748 O O . PRO A 1 95 ? 8.184 -42.813 -24.268 1.00 54.25 95 PRO A O 1
ATOM 751 N N . PRO A 1 96 ? 7.794 -40.805 -25.208 1.00 39.16 96 PRO A N 1
ATOM 752 C CA . PRO A 1 96 ? 8.790 -40.972 -26.255 1.00 39.16 96 PRO A CA 1
ATOM 753 C C . PRO A 1 96 ? 10.198 -41.061 -25.655 1.00 39.16 96 PRO A C 1
ATOM 755 O O . PRO A 1 96 ? 10.682 -40.153 -24.973 1.00 39.16 96 PRO A O 1
ATOM 758 N N . LYS A 1 97 ? 10.878 -42.174 -25.945 1.00 38.25 97 LYS A N 1
ATOM 759 C CA . LYS A 1 97 ? 12.278 -42.421 -25.585 1.00 38.25 97 LYS A CA 1
ATOM 760 C C . LYS A 1 97 ? 13.167 -41.370 -26.258 1.00 38.25 97 LYS A C 1
ATOM 762 O O . LYS A 1 97 ? 13.458 -41.465 -27.448 1.00 38.25 97 LYS A O 1
ATOM 767 N N . ARG A 1 98 ? 13.625 -40.372 -25.496 1.00 37.81 98 ARG A N 1
ATOM 768 C CA . ARG A 1 98 ? 14.651 -39.423 -25.952 1.00 37.81 98 ARG A CA 1
ATOM 769 C C . ARG A 1 98 ? 15.993 -40.148 -26.064 1.00 37.81 98 ARG A C 1
ATOM 771 O O . ARG A 1 98 ? 16.655 -40.413 -25.063 1.00 37.81 98 ARG A O 1
ATOM 778 N N . ALA A 1 99 ? 16.385 -40.465 -27.295 1.00 36.91 99 ALA A N 1
ATOM 779 C CA . ALA A 1 99 ? 17.728 -40.918 -27.621 1.00 36.91 99 ALA A CA 1
ATOM 780 C C . ALA A 1 99 ? 18.733 -39.797 -27.311 1.00 36.91 99 ALA A C 1
ATOM 782 O O . ALA A 1 99 ? 18.667 -38.696 -27.855 1.00 36.91 99 ALA A O 1
ATOM 783 N N . ARG A 1 100 ? 19.656 -40.077 -26.391 1.00 36.69 100 ARG A N 1
ATOM 784 C CA . ARG A 1 100 ? 20.725 -39.170 -25.977 1.00 36.69 100 ARG A CA 1
ATOM 785 C C . ARG A 1 100 ? 21.858 -39.250 -27.005 1.00 36.69 100 ARG A C 1
ATOM 787 O O . ARG A 1 100 ? 22.782 -40.038 -26.843 1.00 36.69 100 ARG A O 1
ATOM 794 N N . THR A 1 101 ? 21.789 -38.459 -28.071 1.00 36.31 101 THR A N 1
ATOM 795 C CA . THR A 1 101 ? 22.921 -38.278 -28.991 1.00 36.31 101 THR A CA 1
ATOM 796 C C . THR A 1 101 ? 23.907 -37.278 -28.393 1.00 36.31 101 THR A C 1
ATOM 798 O O . THR A 1 101 ? 23.664 -36.072 -28.381 1.00 36.31 101 THR A O 1
ATOM 801 N N . SER A 1 102 ? 25.026 -37.777 -27.868 1.00 41.53 102 SER A N 1
ATOM 802 C CA . SER A 1 102 ? 26.186 -36.961 -27.512 1.00 41.53 102 SER A CA 1
ATOM 803 C C . SER A 1 102 ? 26.881 -36.481 -28.788 1.00 41.53 102 SER A C 1
ATOM 805 O O . SER A 1 102 ? 27.623 -37.235 -29.415 1.00 41.53 102 SER A O 1
ATOM 807 N N . TRP A 1 103 ? 26.633 -35.233 -29.177 1.00 34.66 103 TRP A N 1
ATOM 808 C CA . TRP A 1 103 ? 27.418 -34.531 -30.189 1.00 34.66 103 TRP A CA 1
ATOM 809 C C . TRP A 1 103 ? 28.412 -33.611 -29.481 1.00 34.66 103 TRP A C 1
ATOM 811 O O . TRP A 1 103 ? 28.038 -32.592 -28.903 1.00 34.66 103 TRP A O 1
ATOM 821 N N . THR A 1 104 ? 29.686 -33.996 -29.502 1.00 40.91 104 THR A N 1
ATOM 822 C CA . THR A 1 104 ? 30.805 -33.169 -29.039 1.00 40.91 104 THR A CA 1
ATOM 823 C C . THR A 1 104 ? 31.395 -32.473 -30.268 1.00 40.91 104 THR A C 1
ATOM 825 O O . THR A 1 104 ? 32.007 -33.152 -31.094 1.00 40.91 104 THR A O 1
ATOM 828 N N . PRO A 1 105 ? 31.217 -31.154 -30.456 1.00 38.31 105 PRO A N 1
ATOM 829 C CA . PRO A 1 105 ? 31.811 -30.473 -31.599 1.00 38.31 105 PRO A CA 1
ATOM 830 C C . PRO A 1 105 ? 33.340 -30.354 -31.426 1.00 38.31 105 PRO A C 1
ATOM 832 O O . PRO A 1 105 ? 33.822 -30.124 -30.310 1.00 38.31 105 PRO A O 1
ATOM 835 N N . PRO A 1 106 ? 34.124 -30.499 -32.510 1.00 41.28 106 PRO A N 1
ATOM 836 C CA . PRO A 1 106 ? 35.578 -30.425 -32.456 1.00 41.28 106 PRO A CA 1
ATOM 837 C C . PRO A 1 106 ? 36.058 -29.012 -32.101 1.00 41.28 106 PRO A C 1
ATOM 839 O O . PRO A 1 106 ? 35.568 -28.004 -32.616 1.00 41.28 106 PRO A O 1
ATOM 842 N N . ARG A 1 107 ? 37.059 -28.951 -31.215 1.00 40.84 107 ARG A N 1
ATOM 843 C CA . ARG A 1 107 ? 37.752 -27.724 -30.806 1.00 40.84 107 ARG A CA 1
ATOM 844 C C . ARG A 1 107 ? 38.405 -27.056 -32.020 1.00 40.84 107 ARG A C 1
ATOM 846 O O . ARG A 1 107 ? 39.371 -27.581 -32.567 1.00 40.84 107 ARG A O 1
ATOM 853 N N . ARG A 1 108 ? 37.917 -25.871 -32.398 1.00 40.69 108 ARG A N 1
ATOM 854 C CA . ARG A 1 108 ? 38.664 -24.942 -33.259 1.00 40.69 108 ARG A CA 1
ATOM 855 C C . ARG A 1 108 ? 39.756 -24.225 -32.443 1.00 40.69 108 ARG A C 1
ATOM 857 O O . ARG A 1 108 ? 39.496 -23.864 -31.294 1.00 40.69 108 ARG A O 1
ATOM 864 N N . PRO A 1 109 ? 40.948 -23.995 -33.019 1.00 46.69 109 PRO A N 1
ATOM 865 C CA . PRO A 1 109 ? 41.999 -23.190 -32.400 1.00 46.69 109 PRO A CA 1
ATOM 866 C C . PRO A 1 109 ? 41.592 -21.703 -32.309 1.00 46.69 109 PRO A C 1
ATOM 868 O O . PRO A 1 109 ? 40.757 -21.248 -33.098 1.00 46.69 109 PRO A O 1
ATOM 871 N N . PRO A 1 110 ? 42.148 -20.938 -31.349 1.00 48.25 110 PRO A N 1
ATOM 872 C CA . PRO A 1 110 ? 41.721 -19.573 -31.062 1.00 48.25 110 PRO A CA 1
ATOM 873 C C . PRO A 1 110 ? 42.201 -18.607 -32.151 1.00 48.25 110 PRO A C 1
ATOM 875 O O . PRO A 1 110 ? 43.344 -18.161 -32.150 1.00 48.25 110 PRO A O 1
ATOM 878 N N . ALA A 1 111 ? 41.307 -18.255 -33.073 1.00 46.50 111 ALA A N 1
ATOM 879 C CA . ALA A 1 111 ? 41.458 -17.047 -33.872 1.00 46.50 111 ALA A CA 1
ATOM 880 C C . ALA A 1 111 ? 41.226 -15.835 -32.957 1.00 46.50 111 ALA A C 1
ATOM 882 O O . ALA A 1 111 ? 40.223 -15.783 -32.239 1.00 46.50 111 ALA A O 1
ATOM 883 N N . GLY A 1 112 ? 42.173 -14.894 -32.957 1.00 52.28 112 GLY A N 1
ATOM 884 C CA . GLY A 1 112 ? 42.114 -13.666 -32.170 1.00 52.28 112 GLY A CA 1
ATOM 885 C C . GLY A 1 112 ? 40.785 -12.948 -32.375 1.00 52.28 112 GLY A C 1
ATOM 886 O O . GLY A 1 112 ? 40.476 -12.491 -33.474 1.00 52.28 112 GLY A O 1
ATOM 887 N N . ARG A 1 113 ? 39.984 -12.871 -31.306 1.00 47.03 113 ARG A N 1
ATOM 888 C CA . ARG A 1 113 ? 38.807 -12.008 -31.289 1.00 47.03 113 ARG A CA 1
ATOM 889 C C . ARG A 1 113 ? 39.297 -10.560 -31.364 1.00 47.03 113 ARG A C 1
ATOM 891 O O . ARG A 1 113 ? 40.156 -10.201 -30.555 1.00 47.03 113 ARG A O 1
ATOM 898 N N . PRO A 1 114 ? 38.762 -9.729 -32.272 1.00 53.91 114 PRO A N 1
ATOM 899 C CA . PRO A 1 114 ? 38.942 -8.292 -32.151 1.00 53.91 114 PRO A CA 1
ATOM 900 C C . PRO A 1 114 ? 38.447 -7.858 -30.759 1.00 53.91 114 PRO A C 1
ATOM 902 O O . PRO A 1 114 ? 37.477 -8.444 -30.255 1.00 53.91 114 PRO A O 1
ATOM 905 N N . PRO A 1 115 ? 39.121 -6.897 -30.101 1.00 53.62 115 PRO A N 1
ATOM 906 C CA . PRO A 1 115 ? 38.662 -6.381 -28.820 1.00 53.62 115 PRO A CA 1
ATOM 907 C C . PRO A 1 115 ? 37.199 -5.937 -28.968 1.00 53.62 115 PRO A C 1
ATOM 909 O O . PRO A 1 115 ? 36.848 -5.371 -30.008 1.00 53.62 115 PRO A O 1
ATOM 912 N N . PRO A 1 116 ? 36.325 -6.226 -27.984 1.00 59.66 116 PRO A N 1
ATOM 913 C CA . PRO A 1 116 ? 34.956 -5.734 -28.028 1.00 59.66 116 PRO A CA 1
ATOM 914 C C . PRO A 1 116 ? 34.999 -4.216 -28.251 1.00 59.66 116 PRO A C 1
ATOM 916 O O . PRO A 1 116 ? 35.888 -3.573 -27.679 1.00 59.66 116 PRO A O 1
ATOM 919 N N . PRO A 1 117 ? 34.094 -3.648 -29.075 1.00 49.69 117 PRO A N 1
ATOM 920 C CA . PRO A 1 117 ? 34.019 -2.202 -29.252 1.00 49.69 117 PRO A CA 1
ATOM 921 C C . PRO A 1 117 ? 34.018 -1.589 -27.860 1.00 49.69 117 PRO A C 1
ATOM 923 O O . PRO A 1 117 ? 33.244 -2.028 -27.003 1.00 49.69 117 PRO A O 1
ATOM 926 N N . GLY A 1 118 ? 34.989 -0.707 -27.606 1.00 43.09 118 GLY A N 1
ATOM 927 C CA . GLY A 1 118 ? 35.254 -0.185 -26.277 1.00 43.09 118 GLY A CA 1
ATOM 928 C C . GLY A 1 118 ? 33.940 0.270 -25.671 1.00 43.09 118 GLY A C 1
ATOM 929 O O . GLY A 1 118 ? 33.330 1.207 -26.178 1.00 43.09 118 GLY A O 1
ATOM 930 N N . ARG A 1 119 ? 33.477 -0.431 -24.626 1.00 51.34 119 ARG A N 1
ATOM 931 C CA . ARG A 1 119 ? 32.407 0.088 -23.780 1.00 51.34 119 ARG A CA 1
ATOM 932 C C . ARG A 1 119 ? 32.927 1.445 -23.348 1.00 51.34 119 ARG A C 1
ATOM 934 O O . ARG A 1 119 ? 33.953 1.487 -22.662 1.00 51.34 119 ARG A O 1
ATOM 941 N N . GLY A 1 120 ? 32.309 2.515 -23.855 1.00 49.91 120 GLY A N 1
ATOM 942 C CA . GLY A 1 120 ? 32.652 3.874 -23.461 1.00 49.91 120 GLY A CA 1
ATOM 943 C C . GLY A 1 120 ? 32.797 3.862 -21.951 1.00 49.91 120 GLY A C 1
ATOM 944 O O . GLY A 1 120 ? 31.980 3.218 -21.290 1.00 49.91 120 GLY A O 1
ATOM 945 N N . ARG A 1 121 ? 33.901 4.421 -21.433 1.00 59.28 121 ARG A N 1
ATOM 946 C CA . ARG A 1 121 ? 34.128 4.547 -19.990 1.00 59.28 121 ARG A CA 1
ATOM 947 C C . ARG A 1 121 ? 32.821 5.050 -19.397 1.00 59.28 121 ARG A C 1
ATOM 949 O O . ARG A 1 121 ? 32.482 6.208 -19.614 1.00 59.28 121 ARG A O 1
ATOM 956 N N . GLY A 1 122 ? 32.068 4.147 -18.765 1.00 67.19 122 GLY A N 1
ATOM 957 C CA . GLY A 1 122 ? 30.808 4.501 -18.140 1.00 67.19 122 GLY A CA 1
ATOM 958 C C . GLY A 1 122 ? 31.133 5.626 -17.183 1.00 67.19 122 GLY A C 1
ATOM 959 O O . GLY A 1 122 ? 32.140 5.526 -16.471 1.00 67.19 122 GLY A O 1
ATOM 960 N N . ALA A 1 123 ? 30.361 6.710 -17.254 1.00 74.94 123 ALA A N 1
ATOM 961 C CA . ALA A 1 123 ? 30.473 7.796 -16.300 1.00 74.94 123 ALA A CA 1
ATOM 962 C C . ALA A 1 123 ? 30.552 7.163 -14.909 1.00 74.94 123 ALA A C 1
ATOM 964 O O . ALA A 1 123 ? 29.742 6.301 -14.559 1.00 74.94 123 ALA A O 1
ATOM 965 N N . THR A 1 124 ? 31.623 7.463 -14.178 1.00 82.00 124 THR A N 1
ATOM 966 C CA . THR A 1 124 ? 31.762 6.946 -12.822 1.00 82.00 124 THR A CA 1
ATOM 967 C C . THR A 1 124 ? 30.603 7.521 -12.024 1.00 82.00 124 THR A C 1
ATOM 969 O O . THR A 1 124 ? 30.460 8.742 -12.034 1.00 82.00 124 THR A O 1
ATOM 972 N N . PRO A 1 125 ? 29.773 6.686 -11.381 1.00 88.31 125 PRO A N 1
ATOM 973 C CA . PRO A 1 125 ? 28.601 7.179 -10.681 1.00 88.31 125 PRO A CA 1
ATOM 974 C C . PRO A 1 125 ? 29.037 8.173 -9.604 1.00 88.31 125 PRO A C 1
ATOM 976 O O . PRO A 1 125 ? 29.960 7.895 -8.829 1.00 88.31 125 PRO A O 1
ATOM 979 N N . THR A 1 126 ? 28.390 9.332 -9.581 1.00 95.00 126 THR A N 1
ATOM 980 C CA . THR A 1 126 ? 28.696 10.408 -8.638 1.00 95.00 126 THR A CA 1
ATOM 981 C C . THR A 1 126 ? 27.908 10.183 -7.352 1.00 95.00 126 THR A C 1
ATOM 983 O O . THR A 1 126 ? 26.720 9.857 -7.373 1.00 95.00 126 THR A O 1
ATOM 986 N N . THR A 1 127 ? 28.574 10.323 -6.208 1.00 96.19 127 THR A N 1
ATOM 987 C CA . THR A 1 127 ? 27.969 10.101 -4.888 1.00 96.19 127 THR A CA 1
ATOM 988 C C . THR A 1 127 ? 27.817 11.411 -4.131 1.00 96.19 127 THR A C 1
ATOM 990 O O . THR A 1 127 ? 28.767 12.189 -4.058 1.00 96.19 127 THR A O 1
ATOM 993 N N . VAL A 1 128 ? 26.659 11.629 -3.512 1.00 97.44 128 VAL A N 1
ATOM 994 C CA . VAL A 1 128 ? 26.398 12.769 -2.620 1.00 97.44 128 VAL A CA 1
ATOM 995 C C . VAL A 1 128 ? 26.273 12.263 -1.191 1.00 97.44 128 VAL A C 1
ATOM 997 O O . VAL A 1 128 ? 25.557 11.298 -0.914 1.00 97.44 128 VAL A O 1
ATOM 1000 N N . ARG A 1 129 ? 26.982 12.908 -0.267 1.00 97.50 129 ARG A N 1
ATOM 1001 C CA . ARG A 1 129 ? 26.901 12.652 1.167 1.00 97.50 129 ARG A CA 1
ATOM 1002 C C . ARG A 1 129 ? 26.033 13.716 1.823 1.00 97.50 129 ARG A C 1
ATOM 1004 O O . ARG A 1 129 ? 26.436 14.873 1.899 1.00 97.50 129 ARG A O 1
ATOM 1011 N N . PHE A 1 130 ? 24.899 13.292 2.361 1.00 97.81 130 PHE A N 1
ATOM 1012 C CA . PHE A 1 130 ? 24.051 14.112 3.210 1.00 97.81 130 PHE A CA 1
ATOM 1013 C C . PHE A 1 130 ? 24.407 13.916 4.687 1.00 97.81 130 PHE A C 1
ATOM 1015 O O . PHE A 1 130 ? 24.567 12.786 5.160 1.00 97.81 130 PHE A O 1
ATOM 1022 N N . THR A 1 131 ? 24.545 15.008 5.428 1.00 97.69 131 THR A N 1
ATOM 1023 C CA . THR A 1 131 ? 24.795 15.037 6.875 1.00 97.69 131 THR A CA 1
ATOM 1024 C C . THR A 1 131 ? 23.594 15.636 7.608 1.00 97.69 131 THR A C 1
ATOM 1026 O O . THR A 1 131 ? 22.756 16.300 7.005 1.00 97.69 131 THR A O 1
ATOM 1029 N N . ASN A 1 132 ? 23.499 15.381 8.918 1.00 97.00 132 ASN A N 1
ATOM 1030 C CA . ASN A 1 132 ? 22.399 15.832 9.787 1.00 97.00 132 ASN A CA 1
ATOM 1031 C C . ASN A 1 132 ? 21.007 15.264 9.446 1.00 97.00 132 ASN A C 1
ATOM 1033 O O . ASN A 1 132 ? 19.996 15.846 9.832 1.00 97.00 132 ASN A O 1
ATOM 1037 N N . LEU A 1 133 ? 20.931 14.105 8.785 1.00 97.62 133 LEU A N 1
ATOM 1038 C CA . LEU A 1 133 ? 19.652 13.436 8.547 1.00 97.62 133 LEU A CA 1
ATOM 1039 C C . LEU A 1 133 ? 19.139 12.806 9.860 1.00 97.62 133 LEU A C 1
ATOM 1041 O O . LEU A 1 133 ? 19.909 12.085 10.506 1.00 97.62 133 LEU A O 1
ATOM 1045 N N . PRO A 1 134 ? 17.873 13.002 10.273 1.00 97.50 134 PRO A N 1
ATOM 1046 C CA . PRO A 1 134 ? 17.354 12.382 11.492 1.00 97.50 134 PRO A CA 1
ATOM 1047 C C . PRO A 1 134 ? 17.409 10.846 11.445 1.00 97.50 134 PRO A C 1
ATOM 1049 O O . PRO A 1 134 ? 17.235 10.217 10.392 1.00 97.50 134 PRO A O 1
ATOM 1052 N N . ALA A 1 135 ? 17.655 10.203 12.590 1.00 96.50 135 ALA A N 1
ATOM 1053 C CA . ALA A 1 135 ? 17.772 8.744 12.707 1.00 96.50 135 ALA A CA 1
ATOM 1054 C C . ALA A 1 135 ? 16.463 7.975 12.440 1.00 96.50 135 ALA A C 1
ATOM 1056 O O . ALA A 1 135 ? 16.501 6.748 12.323 1.00 96.50 135 ALA A O 1
ATOM 1057 N N . GLU A 1 136 ? 15.335 8.669 12.260 1.00 95.56 136 GLU A N 1
ATOM 1058 C CA . GLU A 1 136 ? 14.030 8.072 11.950 1.00 95.56 136 GLU A CA 1
ATOM 1059 C C . GLU A 1 136 ? 13.704 7.976 10.447 1.00 95.56 136 GLU A C 1
ATOM 1061 O O . GLU A 1 136 ? 13.024 7.038 10.047 1.00 95.56 136 GLU A O 1
ATOM 1066 N N . TYR A 1 137 ? 14.238 8.869 9.604 1.00 97.12 137 TYR A N 1
ATOM 1067 C CA . TYR A 1 137 ? 14.072 8.874 8.136 1.00 97.12 137 TYR A CA 1
ATOM 1068 C C . TYR A 1 137 ? 14.319 7.506 7.465 1.00 97.12 137 TYR A C 1
ATOM 1070 O O . TYR A 1 137 ? 15.429 6.965 7.445 1.00 97.12 137 TYR A O 1
ATOM 1078 N N . THR A 1 138 ? 13.280 6.897 6.919 1.00 96.62 138 THR A N 1
ATOM 1079 C CA . THR A 1 138 ? 13.406 5.624 6.202 1.00 96.62 138 THR A CA 1
ATOM 1080 C C . THR A 1 138 ? 13.842 5.853 4.755 1.00 96.62 138 THR A C 1
ATOM 1082 O O . THR A 1 138 ? 13.941 6.987 4.295 1.00 96.62 138 THR A O 1
ATOM 1085 N N . TYR A 1 139 ? 14.113 4.763 4.032 1.00 96.06 139 TYR A N 1
ATOM 1086 C CA . TYR A 1 139 ? 14.316 4.813 2.583 1.00 96.06 139 TYR A CA 1
ATOM 1087 C C . TYR A 1 139 ? 13.151 5.529 1.888 1.00 96.06 139 TYR A C 1
ATOM 1089 O O . TYR A 1 139 ? 13.384 6.460 1.129 1.00 96.06 139 TYR A O 1
ATOM 1097 N N . ASP A 1 140 ? 11.914 5.159 2.230 1.00 95.88 140 ASP A N 1
ATOM 1098 C CA . ASP A 1 140 ? 10.707 5.719 1.618 1.00 95.88 140 ASP A CA 1
ATOM 1099 C C . ASP A 1 140 ? 10.600 7.234 1.848 1.00 95.88 140 ASP A C 1
ATOM 1101 O O . ASP A 1 140 ? 10.381 7.971 0.896 1.00 95.88 140 ASP A O 1
ATOM 1105 N N . MET A 1 141 ? 10.877 7.713 3.069 1.00 96.56 141 MET A N 1
ATOM 1106 C CA . MET A 1 141 ? 10.878 9.153 3.379 1.00 96.56 141 MET A CA 1
ATOM 1107 C C . MET A 1 141 ? 11.949 9.920 2.598 1.00 96.56 141 MET A C 1
ATOM 1109 O O . MET A 1 141 ? 11.735 11.059 2.198 1.00 96.56 141 MET A O 1
ATOM 1113 N N . VAL A 1 142 ? 13.120 9.313 2.380 1.00 97.31 142 VAL A N 1
ATOM 1114 C CA . VAL A 1 142 ? 14.173 9.928 1.563 1.00 97.31 142 VAL A CA 1
ATOM 1115 C C . VAL A 1 142 ? 13.747 9.976 0.096 1.00 97.31 142 VAL A C 1
ATOM 1117 O O . VAL A 1 142 ? 13.988 10.990 -0.549 1.00 97.31 142 VAL A O 1
ATOM 1120 N N . MET A 1 143 ? 13.105 8.932 -0.431 1.00 97.25 143 MET A N 1
ATOM 1121 C CA . MET A 1 143 ? 12.622 8.914 -1.817 1.00 97.25 143 MET A CA 1
ATOM 1122 C C . MET A 1 143 ? 11.477 9.910 -2.037 1.00 97.25 143 MET A C 1
ATOM 1124 O O . MET A 1 143 ? 11.506 10.643 -3.019 1.00 97.25 143 MET A O 1
ATOM 1128 N N . GLU A 1 144 ? 10.536 10.007 -1.097 1.00 96.25 144 GLU A N 1
ATOM 1129 C CA . GLU A 1 144 ? 9.468 11.017 -1.093 1.00 96.25 144 GLU A CA 1
ATOM 1130 C C . GLU A 1 144 ? 10.043 12.436 -1.015 1.00 96.25 144 GLU A C 1
ATOM 1132 O O . GLU A 1 144 ? 9.630 13.320 -1.762 1.00 96.25 144 GLU A O 1
ATOM 1137 N N . MET A 1 145 ? 11.073 12.643 -0.186 1.00 97.19 145 MET A N 1
ATOM 1138 C CA . MET A 1 145 ? 11.813 13.901 -0.172 1.00 97.19 145 MET A CA 1
ATOM 1139 C C . MET A 1 145 ? 12.410 14.187 -1.557 1.00 97.19 145 MET A C 1
ATOM 1141 O O . MET A 1 145 ? 12.242 15.293 -2.051 1.00 97.19 145 MET A O 1
ATOM 1145 N N . HIS A 1 146 ? 13.032 13.216 -2.235 1.00 97.12 146 HIS A N 1
ATOM 1146 C CA . HIS A 1 146 ? 13.586 13.458 -3.574 1.00 97.12 146 HIS A CA 1
ATOM 1147 C C . HIS A 1 146 ? 12.509 13.831 -4.602 1.00 97.12 146 HIS A C 1
ATOM 1149 O O . HIS A 1 146 ? 12.688 14.794 -5.349 1.00 97.12 146 HIS A O 1
ATOM 1155 N N . ASP A 1 147 ? 11.380 13.125 -4.583 1.00 97.00 147 ASP A N 1
ATOM 1156 C CA . ASP A 1 147 ? 10.232 13.390 -5.455 1.00 97.00 147 ASP A CA 1
ATOM 1157 C C . ASP A 1 147 ? 9.650 14.796 -5.219 1.00 97.00 147 ASP A C 1
ATOM 1159 O O . ASP A 1 147 ? 9.403 15.546 -6.162 1.00 97.00 147 ASP A O 1
ATOM 1163 N N . SER A 1 148 ? 9.547 15.222 -3.953 1.00 96.44 148 SER A N 1
ATOM 1164 C CA . SER A 1 148 ? 9.011 16.542 -3.585 1.00 96.44 148 SER A CA 1
ATOM 1165 C C . SER A 1 148 ? 9.840 17.728 -4.099 1.00 96.44 148 SER A C 1
ATOM 1167 O O . SER A 1 148 ? 9.291 18.795 -4.371 1.00 96.44 148 SER A O 1
ATOM 1169 N N . PHE A 1 149 ? 11.150 17.538 -4.284 1.00 96.75 149 PHE A N 1
ATOM 1170 C CA . PHE A 1 149 ? 12.050 18.534 -4.877 1.00 96.75 149 PHE A CA 1
ATOM 1171 C C . PHE A 1 149 ? 12.161 18.401 -6.407 1.00 96.75 149 PHE A C 1
ATOM 1173 O O . PHE A 1 149 ? 13.003 19.057 -7.020 1.00 96.75 149 PHE A O 1
ATOM 1180 N N . GLY A 1 150 ? 11.327 17.565 -7.037 1.00 96.25 150 GLY A N 1
ATOM 1181 C CA . GLY A 1 150 ? 11.312 17.363 -8.486 1.00 96.25 150 GLY A CA 1
ATOM 1182 C C . GLY A 1 150 ? 12.554 16.649 -9.017 1.00 96.25 150 GLY A C 1
ATOM 1183 O O . GLY A 1 150 ? 12.907 16.818 -10.186 1.00 96.25 150 GLY A O 1
ATOM 1184 N N . MET A 1 151 ? 13.253 15.888 -8.171 1.00 96.50 151 MET A N 1
ATOM 1185 C CA . MET A 1 151 ? 14.393 15.088 -8.604 1.00 96.50 151 MET A CA 1
ATOM 1186 C C . MET A 1 151 ? 13.919 13.770 -9.206 1.00 96.50 151 MET A C 1
ATOM 1188 O O . MET A 1 151 ? 12.988 13.139 -8.714 1.00 96.50 151 MET A O 1
ATOM 1192 N N . ASP A 1 152 ? 14.612 13.312 -10.248 1.00 95.25 152 ASP A N 1
ATOM 1193 C CA . ASP A 1 152 ? 14.333 12.010 -10.840 1.00 95.25 152 ASP A CA 1
ATOM 1194 C C . ASP A 1 152 ? 14.712 10.883 -9.869 1.00 95.25 152 ASP A C 1
ATOM 1196 O O . ASP A 1 152 ? 15.882 10.536 -9.688 1.00 95.25 152 ASP A O 1
ATOM 1200 N N . VAL A 1 153 ? 13.691 10.288 -9.259 1.00 96.31 153 VAL A N 1
ATOM 1201 C CA . VAL A 1 153 ? 13.800 9.161 -8.330 1.00 96.31 153 VAL A CA 1
ATOM 1202 C C . VAL A 1 153 ? 14.461 7.945 -8.998 1.00 96.31 153 VAL A C 1
ATOM 1204 O O . VAL A 1 153 ? 15.110 7.142 -8.324 1.00 96.31 153 VAL A O 1
ATOM 1207 N N . THR A 1 154 ? 14.369 7.816 -10.327 1.00 95.38 154 THR A N 1
ATOM 1208 C CA . THR A 1 154 ? 15.009 6.725 -11.079 1.00 95.38 154 THR A CA 1
ATOM 1209 C C . THR A 1 154 ? 16.511 6.930 -11.280 1.00 95.38 154 THR A C 1
ATOM 1211 O O . THR A 1 154 ? 17.231 5.961 -11.529 1.00 95.38 154 THR A O 1
ATOM 1214 N N . ALA A 1 155 ? 17.012 8.158 -11.097 1.00 95.94 155 ALA A N 1
ATOM 1215 C CA . ALA A 1 155 ? 18.439 8.461 -11.144 1.00 95.94 155 ALA A CA 1
ATOM 1216 C C . ALA A 1 155 ? 19.187 8.002 -9.880 1.00 95.94 155 ALA A C 1
ATOM 1218 O O . ALA A 1 155 ? 20.420 7.981 -9.884 1.00 95.94 155 ALA A O 1
ATOM 1219 N N . VAL A 1 156 ? 18.478 7.633 -8.807 1.00 96.69 156 VAL A N 1
ATOM 1220 C CA . VAL A 1 156 ? 19.065 7.096 -7.573 1.00 96.69 156 VAL A CA 1
ATOM 1221 C C . VAL A 1 156 ? 19.371 5.606 -7.753 1.00 96.69 156 VAL A C 1
ATOM 1223 O O . VAL A 1 156 ? 18.473 4.769 -7.801 1.00 96.69 156 VAL A O 1
ATOM 1226 N N . GLU A 1 157 ? 20.654 5.251 -7.822 1.00 95.88 157 GLU A N 1
ATOM 1227 C CA . GLU A 1 157 ? 21.092 3.859 -7.991 1.00 95.88 157 GLU A CA 1
ATOM 1228 C C . GLU A 1 157 ? 21.199 3.098 -6.666 1.00 95.88 157 GLU A C 1
ATOM 1230 O O . GLU A 1 157 ? 20.932 1.896 -6.615 1.00 95.88 157 GLU A O 1
ATOM 1235 N N . ASP A 1 158 ? 21.666 3.769 -5.609 1.00 95.38 158 ASP A N 1
ATOM 1236 C CA . ASP A 1 158 ? 21.908 3.149 -4.304 1.00 95.38 158 ASP A CA 1
ATOM 1237 C C . ASP A 1 158 ? 21.834 4.180 -3.169 1.00 95.38 158 ASP A C 1
ATOM 1239 O O . ASP A 1 158 ? 22.140 5.362 -3.353 1.00 95.38 158 ASP A O 1
ATOM 1243 N N . LEU A 1 159 ? 21.448 3.709 -1.983 1.00 97.00 159 LEU A N 1
ATOM 1244 C CA . LEU A 1 159 ? 21.227 4.510 -0.779 1.00 97.00 159 LEU A CA 1
ATOM 1245 C C . LEU A 1 159 ? 21.849 3.811 0.438 1.00 97.00 159 LEU A C 1
ATOM 1247 O O . LEU A 1 159 ? 21.407 2.728 0.829 1.00 97.00 159 LEU A O 1
ATOM 1251 N N . ASP A 1 160 ? 22.833 4.458 1.069 1.00 96.19 160 ASP A N 1
ATOM 1252 C CA . ASP A 1 160 ? 23.486 3.991 2.298 1.00 96.19 160 ASP A CA 1
ATOM 1253 C C . ASP A 1 160 ? 23.116 4.833 3.499 1.00 96.19 160 ASP A C 1
ATOM 1255 O O . ASP A 1 160 ? 23.464 6.013 3.588 1.00 96.19 160 ASP A O 1
ATOM 1259 N N . PHE A 1 161 ? 22.525 4.195 4.497 1.00 97.00 161 PHE A N 1
ATOM 1260 C CA . PHE A 1 161 ? 22.393 4.822 5.797 1.00 97.00 161 PHE A CA 1
ATOM 1261 C C . PHE A 1 161 ? 23.632 4.509 6.630 1.00 97.00 161 PHE A C 1
ATOM 1263 O O . PHE A 1 161 ? 23.845 3.382 7.087 1.00 97.00 161 PHE A O 1
ATOM 1270 N N . GLY A 1 162 ? 24.438 5.540 6.864 1.00 95.12 162 GLY A N 1
ATOM 1271 C CA . GLY A 1 162 ? 25.524 5.506 7.825 1.00 95.12 162 GLY A CA 1
ATOM 1272 C C . GLY A 1 162 ? 25.025 5.189 9.235 1.00 95.12 162 GLY A C 1
ATOM 1273 O O . GLY A 1 162 ? 23.839 5.284 9.562 1.00 95.12 162 GLY A O 1
ATOM 1274 N N . ARG A 1 163 ? 25.962 4.804 10.105 1.00 94.50 163 ARG A N 1
ATOM 1275 C CA . ARG A 1 163 ? 25.657 4.556 11.515 1.00 94.50 163 ARG A CA 1
ATOM 1276 C C . ARG A 1 163 ? 25.106 5.839 12.142 1.00 94.50 163 ARG A C 1
ATOM 1278 O O . ARG A 1 163 ? 25.683 6.904 11.953 1.00 94.50 163 ARG A O 1
ATOM 1285 N N . ALA A 1 164 ? 24.023 5.709 12.906 1.00 93.75 164 ALA A N 1
ATOM 1286 C CA . ALA A 1 164 ? 23.506 6.807 13.705 1.00 93.75 164 ALA A CA 1
ATOM 1287 C C . ALA A 1 164 ? 24.563 7.242 14.732 1.00 93.75 164 ALA A C 1
ATOM 1289 O O . ALA A 1 164 ? 25.034 6.431 15.539 1.00 93.75 164 ALA A O 1
ATOM 1290 N N . GLU A 1 165 ? 24.949 8.510 14.668 1.00 91.25 165 GLU A N 1
ATOM 1291 C CA . GLU A 1 165 ? 25.846 9.152 15.616 1.00 91.25 165 GLU A CA 1
ATOM 1292 C C . GLU A 1 165 ? 24.969 9.804 16.698 1.00 91.25 165 GLU A C 1
ATOM 1294 O O . GLU A 1 165 ? 24.060 10.584 16.383 1.00 91.25 165 GLU A O 1
ATOM 1299 N N . PRO A 1 166 ? 25.176 9.485 17.988 1.00 88.31 166 PRO A N 1
ATOM 1300 C CA . PRO A 1 166 ? 24.567 10.272 19.045 1.00 88.31 166 PRO A CA 1
ATOM 1301 C C . PRO A 1 166 ? 25.143 11.686 18.963 1.00 88.31 166 PRO A C 1
ATOM 1303 O O . PRO A 1 166 ? 26.362 11.860 18.873 1.00 88.31 166 PRO A O 1
ATOM 1306 N N . SER A 1 167 ? 24.284 12.704 18.990 1.00 84.38 167 SER A N 1
ATOM 1307 C CA . SER A 1 167 ? 24.757 14.084 19.098 1.00 84.38 167 SER A CA 1
ATOM 1308 C C . SER A 1 167 ? 25.682 14.237 20.315 1.00 84.38 167 SER A C 1
ATOM 1310 O O . SER A 1 167 ? 25.559 13.531 21.320 1.00 84.38 167 SER A O 1
ATOM 1312 N N . ARG A 1 168 ? 26.627 15.180 20.253 1.00 84.12 168 ARG A N 1
ATOM 1313 C CA . ARG A 1 168 ? 27.634 15.404 21.311 1.00 84.12 168 ARG A CA 1
ATOM 1314 C C . ARG A 1 168 ? 27.067 15.955 22.636 1.00 84.12 168 ARG A C 1
ATOM 1316 O O . ARG A 1 168 ? 27.838 16.369 23.496 1.00 84.12 168 ARG A O 1
ATOM 1323 N N . GLY A 1 169 ? 25.749 15.938 22.831 1.00 83.94 169 GLY A N 1
ATOM 1324 C CA . GLY A 1 169 ? 25.068 16.370 24.049 1.00 83.94 169 GLY A CA 1
ATOM 1325 C C . GLY A 1 169 ? 24.238 15.247 24.668 1.00 83.94 169 GLY A C 1
ATOM 1326 O O . GLY A 1 169 ? 23.694 14.390 23.974 1.00 83.94 169 GLY A O 1
ATOM 1327 N N . ARG A 1 170 ? 24.111 15.257 25.999 1.00 84.81 170 ARG A N 1
ATOM 1328 C CA . ARG A 1 170 ? 23.215 14.350 26.726 1.00 84.81 170 ARG A CA 1
ATOM 1329 C C . ARG A 1 170 ? 21.764 14.684 26.349 1.00 84.81 170 ARG A C 1
ATOM 1331 O O . ARG A 1 170 ? 21.172 15.565 26.957 1.00 84.81 170 ARG A O 1
ATOM 1338 N N . GLY A 1 171 ? 21.227 13.984 25.351 1.00 88.00 171 GLY A N 1
ATOM 1339 C CA . GLY A 1 171 ? 19.837 14.117 24.903 1.00 88.00 171 GLY A CA 1
ATOM 1340 C C . GLY A 1 171 ? 19.617 14.912 23.615 1.00 88.00 171 GLY A C 1
ATOM 1341 O O . GLY A 1 171 ? 18.468 15.194 23.310 1.00 88.00 171 GLY A O 1
ATOM 1342 N N . GLY A 1 172 ? 20.659 15.271 22.859 1.00 88.44 172 GLY A N 1
ATOM 1343 C CA . GLY A 1 172 ? 20.419 15.856 21.536 1.00 88.44 172 GLY A CA 1
ATOM 1344 C C . GLY A 1 172 ? 19.999 14.789 20.511 1.00 88.44 172 GLY A C 1
ATOM 1345 O O . GLY A 1 172 ? 20.246 13.592 20.725 1.00 88.44 172 GLY A O 1
ATOM 1346 N N . PRO A 1 173 ? 19.415 15.202 19.379 1.00 91.31 173 PRO A N 1
ATOM 1347 C CA . PRO A 1 173 ? 18.819 14.295 18.409 1.00 91.31 173 PRO A CA 1
ATOM 1348 C C . PRO A 1 173 ? 19.846 13.328 17.823 1.00 91.31 173 PRO A C 1
ATOM 1350 O O . PRO A 1 173 ? 21.011 13.671 17.607 1.00 91.31 173 PRO A O 1
ATOM 1353 N N . SER A 1 174 ? 19.423 12.089 17.576 1.00 94.62 174 SER A N 1
ATOM 1354 C CA . SER A 1 174 ? 20.266 11.134 16.865 1.00 94.62 174 SER A CA 1
ATOM 1355 C C . SER A 1 174 ? 20.244 11.490 15.383 1.00 94.62 174 SER A C 1
ATOM 1357 O O . SER A 1 174 ? 19.191 11.478 14.747 1.00 94.62 174 SER A O 1
ATOM 1359 N N . VAL A 1 175 ? 21.417 11.811 14.846 1.00 96.81 175 VAL A N 1
ATOM 1360 C CA . VAL A 1 175 ? 21.601 12.126 13.428 1.00 96.81 175 VAL A CA 1
ATOM 1361 C C . VAL A 1 175 ? 22.394 11.018 12.755 1.00 96.81 175 VAL A C 1
ATOM 1363 O O . VAL A 1 175 ? 23.141 10.277 13.397 1.00 96.81 175 VAL A O 1
ATOM 1366 N N . ARG A 1 176 ? 22.244 10.886 11.445 1.00 96.62 176 ARG A N 1
ATOM 1367 C CA . ARG A 1 176 ? 23.035 9.970 10.627 1.00 96.62 176 ARG A CA 1
ATOM 1368 C C . ARG A 1 176 ? 23.465 10.631 9.334 1.00 96.62 176 ARG A C 1
ATOM 1370 O O . ARG A 1 176 ? 22.879 11.606 8.870 1.00 96.62 176 ARG A O 1
ATOM 1377 N N . THR A 1 177 ? 24.498 10.046 8.757 1.00 97.25 177 THR A N 1
ATOM 1378 C CA . THR A 1 177 ? 24.974 10.389 7.424 1.00 97.25 177 THR A CA 1
ATOM 1379 C C . THR A 1 177 ? 24.270 9.493 6.411 1.00 97.25 177 THR A C 1
ATOM 1381 O O . THR A 1 177 ? 24.183 8.286 6.633 1.00 97.25 177 THR A O 1
ATOM 1384 N N . LEU A 1 178 ? 23.785 10.057 5.313 1.00 97.56 178 LEU A N 1
ATOM 1385 C CA . LEU A 1 178 ? 23.221 9.329 4.179 1.00 97.56 178 LEU A CA 1
ATOM 1386 C C . LEU A 1 178 ? 24.168 9.481 2.986 1.00 97.56 178 LEU A C 1
ATOM 1388 O O . LEU A 1 178 ? 24.615 10.585 2.688 1.00 97.56 178 LEU A O 1
ATOM 1392 N N . THR A 1 179 ? 24.494 8.393 2.299 1.00 97.06 179 THR A N 1
ATOM 1393 C CA . THR A 1 179 ? 25.259 8.442 1.046 1.00 97.06 179 THR A CA 1
ATOM 1394 C C . THR A 1 179 ? 24.379 7.952 -0.089 1.00 97.06 179 THR A C 1
ATOM 1396 O O . THR A 1 179 ? 23.901 6.823 -0.051 1.00 97.06 179 THR A O 1
ATOM 1399 N N . VAL A 1 180 ? 24.161 8.806 -1.085 1.00 97.25 180 VAL A N 1
ATOM 1400 C CA . VAL A 1 180 ? 23.311 8.517 -2.245 1.00 97.25 180 VAL A CA 1
ATOM 1401 C C . VAL A 1 180 ? 24.186 8.430 -3.476 1.00 97.25 180 VAL A C 1
ATOM 1403 O O . VAL A 1 180 ? 25.010 9.316 -3.715 1.00 97.25 180 VAL A O 1
ATOM 1406 N N . ARG A 1 181 ? 24.026 7.360 -4.249 1.00 96.19 181 ARG A N 1
ATOM 1407 C CA . ARG A 1 181 ? 24.714 7.189 -5.524 1.00 96.19 181 ARG A CA 1
ATOM 1408 C C . ARG A 1 181 ? 23.755 7.500 -6.661 1.00 96.19 181 ARG A C 1
ATOM 1410 O O . ARG A 1 181 ? 22.713 6.858 -6.762 1.00 96.19 181 ARG A O 1
ATOM 1417 N N . TYR A 1 182 ? 24.135 8.444 -7.512 1.00 96.56 182 TYR A N 1
ATOM 1418 C CA . TYR A 1 182 ? 23.350 8.832 -8.677 1.00 96.56 182 TYR A CA 1
ATOM 1419 C C . TYR A 1 182 ? 23.937 8.245 -9.957 1.00 96.56 182 TYR A C 1
ATOM 1421 O O . TYR A 1 182 ? 25.154 8.086 -10.086 1.00 96.56 182 TYR A O 1
ATOM 1429 N N . ALA A 1 183 ? 23.055 7.963 -10.913 1.00 94.81 183 ALA A N 1
ATOM 1430 C CA . ALA A 1 183 ? 23.408 7.484 -12.244 1.00 94.81 183 ALA A CA 1
ATOM 1431 C C . ALA A 1 183 ? 24.149 8.551 -13.068 1.00 94.81 183 ALA A C 1
ATOM 1433 O O . ALA A 1 183 ? 24.971 8.217 -13.922 1.00 94.81 183 ALA A O 1
ATOM 1434 N N . SER A 1 184 ? 23.875 9.835 -12.809 1.00 94.50 184 SER A N 1
ATOM 1435 C CA . SER A 1 184 ? 24.494 10.962 -13.506 1.00 94.50 184 SER A CA 1
ATOM 1436 C C . SER A 1 184 ? 25.092 11.983 -12.533 1.00 94.50 184 SER A C 1
ATOM 1438 O O . SER A 1 184 ? 24.614 12.169 -11.412 1.00 94.50 184 SER A O 1
ATOM 1440 N N . GLU A 1 185 ? 26.155 12.653 -12.977 1.00 94.94 185 GLU A N 1
ATOM 1441 C CA . GLU A 1 185 ? 26.785 13.754 -12.242 1.00 94.94 185 GLU A CA 1
ATOM 1442 C C . GLU A 1 185 ? 25.845 14.963 -12.124 1.00 94.94 185 GLU A C 1
ATOM 1444 O O . GLU A 1 185 ? 25.783 15.593 -11.071 1.00 94.94 185 GLU A O 1
ATOM 1449 N N . GLU A 1 186 ? 25.048 15.231 -13.159 1.00 95.81 186 GLU A N 1
ATOM 1450 C CA . GLU A 1 186 ? 24.060 16.314 -13.173 1.00 95.81 186 GLU A CA 1
ATOM 1451 C C . GLU A 1 186 ? 22.979 16.106 -12.105 1.00 95.81 186 GLU A C 1
ATOM 1453 O O . GLU A 1 186 ? 22.709 17.015 -11.321 1.00 95.81 186 GLU A O 1
ATOM 1458 N N . SER A 1 187 ? 22.444 14.886 -11.982 1.00 96.25 187 SER A N 1
ATOM 1459 C CA . SER A 1 187 ? 21.480 14.533 -10.931 1.00 96.25 187 SER A CA 1
ATOM 1460 C C . SER A 1 187 ? 22.087 14.665 -9.531 1.00 96.25 187 SER A C 1
ATOM 1462 O O . SER A 1 187 ? 21.416 15.133 -8.616 1.00 96.25 187 SER A O 1
ATOM 1464 N N . ALA A 1 188 ? 23.363 14.304 -9.357 1.00 96.94 188 ALA A N 1
ATOM 1465 C CA . ALA A 1 188 ? 24.059 14.461 -8.081 1.00 96.94 188 ALA A CA 1
ATOM 1466 C C . ALA A 1 188 ? 24.224 15.940 -7.683 1.00 96.94 188 ALA A C 1
ATOM 1468 O O . ALA A 1 188 ? 24.011 16.295 -6.523 1.00 96.94 188 ALA A O 1
ATOM 1469 N N . HIS A 1 189 ? 24.582 16.811 -8.631 1.00 96.88 189 HIS A N 1
ATOM 1470 C CA . HIS A 1 189 ? 24.687 18.250 -8.380 1.00 96.88 189 HIS A CA 1
ATOM 1471 C C . HIS A 1 189 ? 23.326 18.892 -8.117 1.00 96.88 189 HIS A C 1
ATOM 1473 O O . HIS A 1 189 ? 23.198 19.621 -7.135 1.00 96.88 189 HIS A O 1
ATOM 1479 N N . ALA A 1 190 ? 22.309 18.557 -8.915 1.00 97.50 190 ALA A N 1
ATOM 1480 C CA . ALA A 1 190 ? 20.941 19.017 -8.696 1.00 97.50 190 ALA A CA 1
ATOM 1481 C C . ALA A 1 190 ? 20.437 18.621 -7.301 1.00 97.50 190 ALA A C 1
ATOM 1483 O O . ALA A 1 190 ? 19.890 19.454 -6.583 1.00 97.50 190 ALA A O 1
ATOM 1484 N N . ALA A 1 191 ? 20.706 17.385 -6.871 1.00 97.81 191 ALA A N 1
ATOM 1485 C CA . ALA A 1 191 ? 20.324 16.923 -5.545 1.00 97.81 191 ALA A CA 1
ATOM 1486 C C . ALA A 1 191 ? 21.080 17.619 -4.414 1.00 97.81 191 ALA A C 1
ATOM 1488 O O . ALA A 1 191 ? 20.480 17.943 -3.389 1.00 97.81 191 ALA A O 1
ATOM 1489 N N . ARG A 1 192 ? 22.384 17.878 -4.585 1.00 97.75 192 ARG A N 1
ATOM 1490 C CA . ARG A 1 192 ? 23.151 18.680 -3.624 1.00 97.75 192 ARG A CA 1
ATOM 1491 C C . ARG A 1 192 ? 22.524 20.062 -3.478 1.00 97.75 192 ARG A C 1
ATOM 1493 O O . ARG A 1 192 ? 22.283 20.483 -2.357 1.00 97.75 192 ARG A O 1
ATOM 1500 N N . ASP A 1 193 ? 22.278 20.744 -4.589 1.00 98.00 193 ASP A N 1
ATOM 1501 C CA . ASP A 1 193 ? 21.836 22.139 -4.583 1.00 98.00 193 ASP A CA 1
ATOM 1502 C C . ASP A 1 193 ? 20.390 22.287 -4.092 1.00 98.00 193 ASP A C 1
ATOM 1504 O O . ASP A 1 193 ? 20.081 23.252 -3.400 1.00 98.00 193 ASP A O 1
ATOM 1508 N N . ALA A 1 194 ? 19.522 21.312 -4.383 1.00 97.69 194 ALA A N 1
ATOM 1509 C CA . ALA A 1 194 ? 18.143 21.305 -3.904 1.00 97.69 194 ALA A CA 1
ATOM 1510 C C . ALA A 1 194 ? 18.036 21.014 -2.399 1.00 97.69 194 ALA A C 1
ATOM 1512 O O . ALA A 1 194 ? 17.233 21.643 -1.712 1.00 97.69 194 ALA A O 1
ATOM 1513 N N . LEU A 1 195 ? 18.833 20.068 -1.884 1.00 97.75 195 LEU A N 1
ATOM 1514 C CA . LEU A 1 195 ? 18.712 19.572 -0.508 1.00 97.75 195 LEU A CA 1
ATOM 1515 C C . LEU A 1 195 ? 19.658 20.243 0.495 1.00 97.75 195 LEU A C 1
ATOM 1517 O O . LEU A 1 195 ? 19.482 20.056 1.700 1.00 97.75 195 LEU A O 1
ATOM 1521 N N . LEU A 1 196 ? 20.662 20.996 0.041 1.00 98.00 196 LEU A N 1
ATOM 1522 C CA . LEU A 1 196 ? 21.544 21.745 0.933 1.00 98.00 196 LEU A CA 1
ATOM 1523 C C . LEU A 1 196 ? 20.744 22.794 1.713 1.00 98.00 196 LEU A C 1
ATOM 1525 O O . LEU A 1 196 ? 19.962 23.547 1.139 1.00 98.00 196 LEU A O 1
ATOM 1529 N N . ASP A 1 197 ? 20.955 22.829 3.027 1.00 97.94 197 ASP A N 1
ATOM 1530 C CA . ASP A 1 197 ? 20.301 23.738 3.971 1.00 97.94 197 ASP A CA 1
ATOM 1531 C C . ASP A 1 197 ? 18.767 23.616 4.015 1.00 97.94 197 ASP A C 1
ATOM 1533 O O . ASP A 1 197 ? 18.083 24.486 4.558 1.00 97.94 197 ASP A O 1
ATOM 1537 N N . GLN A 1 198 ? 18.205 22.508 3.518 1.00 98.00 198 GLN A N 1
ATOM 1538 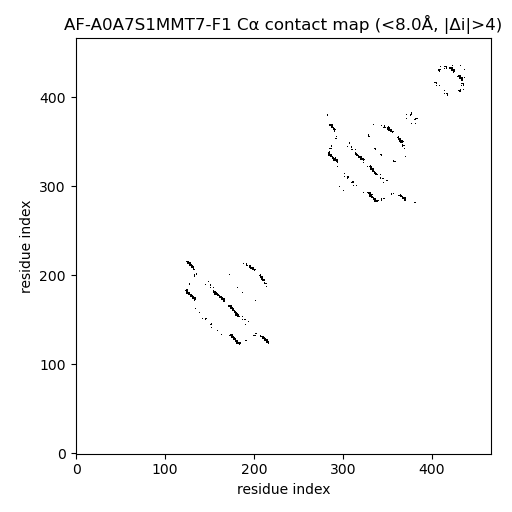C CA . GLN A 1 198 ? 16.776 22.250 3.670 1.00 98.00 198 GLN A CA 1
ATOM 1539 C C . GLN A 1 198 ? 16.442 21.867 5.119 1.00 98.00 198 GLN A C 1
ATOM 1541 O O . GLN A 1 198 ? 17.139 21.030 5.715 1.00 98.00 198 GLN A O 1
ATOM 1546 N N . PRO A 1 199 ? 15.380 22.456 5.703 1.00 97.75 199 PRO A N 1
ATOM 1547 C CA . PRO A 1 199 ? 14.938 22.125 7.045 1.00 97.75 199 PRO A CA 1
ATOM 1548 C C . PRO A 1 199 ? 14.213 20.774 7.054 1.00 97.75 199 PRO A C 1
ATOM 1550 O O . PRO A 1 199 ? 13.225 20.573 6.351 1.00 97.75 199 PRO A O 1
ATOM 1553 N N . VAL A 1 200 ? 14.665 19.861 7.909 1.00 97.19 200 VAL A N 1
ATOM 1554 C CA . VAL A 1 200 ? 14.033 18.564 8.169 1.00 97.19 200 VAL A CA 1
ATOM 1555 C C . VAL A 1 200 ? 13.629 18.460 9.633 1.00 97.19 200 VAL A C 1
ATOM 1557 O O . VAL A 1 200 ? 14.414 18.743 10.539 1.00 97.19 200 VAL A O 1
ATOM 1560 N N . LEU A 1 201 ? 12.387 18.051 9.880 1.00 95.69 201 LEU A N 1
ATOM 1561 C CA . LEU A 1 201 ? 11.862 17.860 11.231 1.00 95.69 201 LEU A CA 1
ATOM 1562 C C . LEU A 1 201 ? 12.185 16.453 11.730 1.00 95.69 201 LEU A C 1
ATOM 1564 O O . LEU A 1 201 ? 11.961 15.465 11.025 1.00 95.69 201 LEU A O 1
ATOM 1568 N N . ASN A 1 202 ? 12.689 16.357 12.958 1.00 95.50 202 ASN A N 1
ATOM 1569 C CA . ASN A 1 202 ? 12.794 15.083 13.662 1.00 95.50 202 ASN A CA 1
ATOM 1570 C C . ASN A 1 202 ? 11.484 14.745 14.401 1.00 95.50 202 ASN A C 1
ATOM 1572 O O . ASN A 1 202 ? 10.564 15.558 14.505 1.00 95.50 202 ASN A O 1
ATOM 1576 N N . ARG A 1 203 ? 11.398 13.538 14.975 1.00 90.50 203 ARG A N 1
ATOM 1577 C CA . ARG A 1 203 ? 10.211 13.103 15.738 1.00 90.50 203 ARG A CA 1
ATOM 1578 C C . ARG A 1 203 ? 9.966 13.920 17.016 1.00 90.50 203 ARG A C 1
ATOM 1580 O O . ARG A 1 203 ? 8.848 13.933 17.522 1.00 90.50 203 ARG A O 1
ATOM 1587 N N . ALA A 1 204 ? 10.998 14.576 17.542 1.00 91.12 204 ALA A N 1
ATOM 1588 C CA . ALA A 1 204 ? 10.889 15.475 18.687 1.00 91.12 204 ALA A CA 1
ATOM 1589 C C . ALA A 1 204 ? 10.379 16.880 18.301 1.00 91.12 204 ALA A C 1
ATOM 1591 O O . ALA A 1 204 ? 10.158 17.700 19.188 1.00 91.12 204 ALA A O 1
ATOM 1592 N N . GLY A 1 205 ? 10.165 17.153 17.007 1.00 93.56 205 GLY A N 1
ATOM 1593 C CA . GLY A 1 205 ? 9.750 18.460 16.498 1.00 93.56 205 GLY A CA 1
ATOM 1594 C C . GLY A 1 205 ? 10.889 19.477 16.385 1.00 93.56 205 GLY A C 1
ATOM 1595 O O . GLY A 1 205 ? 10.627 20.657 16.175 1.00 93.56 205 GLY A O 1
ATOM 1596 N N . GLU A 1 206 ? 12.144 19.051 16.529 1.00 94.50 206 GLU A N 1
ATOM 1597 C CA . GLU A 1 206 ? 13.304 19.911 16.307 1.00 94.50 206 GLU A CA 1
ATOM 1598 C C . GLU A 1 206 ? 13.636 19.959 14.813 1.00 94.50 206 GLU A C 1
ATOM 1600 O O . GLU A 1 206 ? 13.679 18.930 14.130 1.00 94.50 206 GLU A O 1
ATOM 1605 N N . THR A 1 207 ? 13.909 21.164 14.319 1.00 96.38 207 THR A N 1
ATOM 1606 C CA . THR A 1 207 ? 14.334 21.396 12.939 1.00 96.38 207 THR A CA 1
ATOM 1607 C C . THR A 1 207 ? 15.847 21.238 12.825 1.00 96.38 207 THR A C 1
ATOM 1609 O O . THR A 1 207 ? 16.607 21.953 13.481 1.00 96.38 207 THR A O 1
ATOM 1612 N N . LEU A 1 208 ? 16.289 20.319 11.971 1.00 96.44 208 LEU A N 1
ATOM 1613 C CA . LEU A 1 208 ? 17.682 20.158 11.563 1.00 96.44 208 LEU A CA 1
ATOM 1614 C C . LEU A 1 208 ? 17.859 20.670 10.133 1.00 96.44 208 LEU A C 1
ATOM 1616 O O . LEU A 1 208 ? 16.916 20.648 9.353 1.00 96.44 208 LEU A O 1
ATOM 1620 N N . TYR A 1 209 ? 19.067 21.105 9.785 1.00 97.56 209 TYR A N 1
ATOM 1621 C CA . TYR A 1 209 ? 19.399 21.542 8.428 1.00 97.56 209 TYR A CA 1
ATOM 1622 C C . TYR A 1 209 ? 20.304 20.506 7.772 1.00 97.56 209 TYR A C 1
ATOM 1624 O O . TYR A 1 209 ? 21.344 20.133 8.338 1.00 97.56 209 TYR A O 1
ATOM 1632 N N . LEU A 1 210 ? 19.887 20.019 6.604 1.00 97.94 210 LEU A N 1
ATOM 1633 C CA . LEU A 1 210 ? 20.641 19.034 5.840 1.00 97.94 210 LEU A CA 1
ATOM 1634 C C . LEU A 1 210 ? 21.934 19.651 5.302 1.00 97.94 210 LEU A C 1
ATOM 1636 O O . LEU A 1 210 ? 21.917 20.657 4.600 1.00 97.94 210 LEU A O 1
ATOM 1640 N N . GLY A 1 211 ? 23.067 19.014 5.589 1.00 97.88 211 GLY A N 1
ATOM 1641 C CA . GLY A 1 211 ? 24.303 19.288 4.858 1.00 97.88 211 GLY A CA 1
ATOM 1642 C C . GLY A 1 211 ? 24.388 18.372 3.644 1.00 97.88 211 GLY A C 1
ATOM 1643 O O . GLY A 1 211 ? 24.022 17.205 3.751 1.00 97.88 211 GLY A O 1
ATOM 1644 N N . ALA A 1 212 ? 24.886 18.859 2.510 1.00 97.94 212 ALA A N 1
ATOM 1645 C CA . ALA A 1 212 ? 25.071 18.062 1.298 1.00 97.94 212 ALA A CA 1
ATOM 1646 C C . ALA A 1 212 ? 26.454 18.314 0.685 1.00 97.94 212 ALA A C 1
ATOM 1648 O O . ALA A 1 212 ? 26.843 19.455 0.444 1.00 97.94 212 ALA A O 1
ATOM 1649 N N . GLU A 1 213 ? 27.204 17.248 0.411 1.00 97.88 213 GLU A N 1
ATOM 1650 C CA . GLU A 1 213 ? 28.554 17.326 -0.151 1.00 97.88 213 GLU A CA 1
ATOM 1651 C C . GLU A 1 213 ? 28.741 16.280 -1.255 1.00 97.88 213 GLU A C 1
ATOM 1653 O O . GLU A 1 213 ? 28.558 15.082 -1.029 1.00 97.88 213 GLU A O 1
ATOM 1658 N N . VAL A 1 214 ? 29.115 16.720 -2.459 1.00 97.06 214 VAL A N 1
ATOM 1659 C CA . VAL A 1 214 ? 29.437 15.815 -3.574 1.00 97.06 214 VAL A CA 1
ATOM 1660 C C . VAL A 1 214 ? 30.818 15.217 -3.324 1.00 97.06 214 VAL A C 1
ATOM 1662 O O . VAL A 1 214 ? 31.800 15.945 -3.196 1.00 97.06 214 VAL A O 1
ATOM 1665 N N . GLN A 1 215 ? 30.901 13.891 -3.256 1.00 94.69 215 GLN A N 1
ATOM 1666 C CA . GLN A 1 215 ? 32.163 13.185 -3.064 1.00 94.69 215 GLN A CA 1
ATOM 1667 C C . GLN A 1 215 ? 32.800 12.855 -4.411 1.00 94.69 215 GLN A C 1
ATOM 1669 O O . GLN A 1 215 ? 32.154 12.278 -5.288 1.00 94.69 215 GLN A O 1
ATOM 1674 N N . GLN A 1 216 ? 34.088 13.175 -4.556 1.00 86.56 216 GLN A N 1
ATOM 1675 C CA . GLN A 1 216 ? 34.826 12.832 -5.766 1.00 86.56 216 GLN A CA 1
ATOM 1676 C C . GLN A 1 216 ? 35.058 11.313 -5.849 1.00 86.56 216 GLN A C 1
ATOM 1678 O O . GLN A 1 216 ? 35.414 10.680 -4.843 1.00 86.56 216 GLN A O 1
ATOM 1683 N N . PRO A 1 217 ? 34.904 10.710 -7.042 1.00 77.62 217 PRO A N 1
ATOM 1684 C CA . PRO A 1 217 ? 35.152 9.291 -7.258 1.00 77.62 217 PRO A CA 1
ATOM 1685 C C . PRO A 1 217 ? 36.642 8.980 -7.044 1.00 77.62 217 PRO A C 1
ATOM 1687 O O . PRO A 1 217 ? 37.468 9.128 -7.940 1.00 77.62 217 PRO A O 1
ATOM 1690 N N . GLY A 1 218 ? 37.000 8.559 -5.830 1.00 74.31 218 GLY A N 1
ATOM 1691 C CA . GLY A 1 218 ? 38.371 8.180 -5.468 1.00 74.31 218 GLY A CA 1
ATOM 1692 C C . GLY A 1 218 ? 38.728 8.369 -3.995 1.00 74.31 218 GLY A C 1
ATOM 1693 O O . GLY A 1 218 ? 39.623 7.689 -3.500 1.00 74.31 218 GLY A O 1
ATOM 1694 N N . GLU A 1 219 ? 38.015 9.235 -3.272 1.00 66.12 219 GLU A N 1
ATOM 1695 C CA . GLU A 1 219 ? 38.390 9.596 -1.897 1.00 66.12 219 GLU A CA 1
ATOM 1696 C C . GLU A 1 219 ? 37.918 8.568 -0.851 1.00 66.12 219 GLU A C 1
ATOM 1698 O O . GLU A 1 219 ? 38.563 8.352 0.175 1.00 66.12 219 GLU A O 1
ATOM 1703 N N . TRP A 1 220 ? 36.831 7.846 -1.138 1.00 61.31 220 TRP A N 1
ATOM 1704 C CA . TRP A 1 220 ? 36.317 6.762 -0.298 1.00 61.31 220 TRP A CA 1
ATOM 1705 C C . TRP A 1 220 ? 36.663 5.404 -0.899 1.00 61.31 220 TRP A C 1
ATOM 1707 O O . TRP A 1 220 ? 35.846 4.723 -1.519 1.00 61.31 220 TRP A O 1
ATOM 1717 N N . GLY A 1 221 ? 37.922 5.011 -0.712 1.00 51.84 221 GLY A N 1
ATOM 1718 C CA . GLY A 1 221 ? 38.442 3.729 -1.163 1.00 51.84 221 GLY A CA 1
ATOM 1719 C C . GLY A 1 221 ? 37.541 2.553 -0.767 1.00 51.84 221 GLY A C 1
ATOM 1720 O O . GLY A 1 221 ? 37.365 2.252 0.408 1.00 51.84 221 GLY A O 1
ATOM 1721 N N . SER A 1 222 ? 37.021 1.851 -1.775 1.00 54.22 222 SER A N 1
ATOM 1722 C CA . SER A 1 222 ? 36.614 0.433 -1.752 1.00 54.22 222 SER A CA 1
ATOM 1723 C C . SER A 1 222 ? 35.583 -0.037 -0.712 1.00 54.22 222 SER A C 1
ATOM 1725 O O . SER A 1 222 ? 35.301 -1.236 -0.668 1.00 54.22 222 SER A O 1
ATOM 1727 N N . ARG A 1 223 ? 35.000 0.834 0.126 1.00 58.19 223 ARG A N 1
ATOM 1728 C CA . ARG A 1 223 ? 33.959 0.415 1.089 1.00 58.19 223 ARG A CA 1
ATOM 1729 C C . ARG A 1 223 ? 32.709 -0.082 0.363 1.00 58.19 223 ARG A C 1
ATOM 1731 O O . ARG A 1 223 ? 32.083 -1.048 0.791 1.00 58.19 223 ARG A O 1
ATOM 1738 N N . TRP A 1 224 ? 32.445 0.525 -0.786 1.00 59.44 224 TRP A N 1
ATOM 1739 C CA . TRP A 1 224 ? 31.544 0.054 -1.823 1.00 59.44 224 TRP A CA 1
ATOM 1740 C C . TRP A 1 224 ? 32.224 -1.054 -2.627 1.00 59.44 224 TRP A C 1
ATOM 1742 O O . TRP A 1 224 ? 32.666 -0.854 -3.757 1.00 59.44 224 TRP A O 1
ATOM 1752 N N . GLY A 1 225 ? 32.371 -2.237 -2.024 1.00 53.50 225 GLY A N 1
ATOM 1753 C CA . GLY A 1 225 ? 32.684 -3.437 -2.800 1.00 53.50 225 GLY A CA 1
ATOM 1754 C C . GLY A 1 225 ? 31.636 -3.634 -3.909 1.00 53.50 225 GLY A C 1
ATOM 1755 O O . GLY A 1 225 ? 30.532 -3.099 -3.784 1.00 53.50 225 GLY A O 1
ATOM 1756 N N . PRO A 1 226 ? 31.941 -4.382 -4.989 1.00 52.56 226 PRO A N 1
ATOM 1757 C CA . PRO A 1 226 ? 30.982 -4.654 -6.059 1.00 52.56 226 PRO A CA 1
ATOM 1758 C C . PRO A 1 226 ? 29.662 -5.098 -5.438 1.00 52.56 226 PRO A C 1
ATOM 1760 O O . PRO A 1 226 ? 29.632 -6.103 -4.725 1.00 52.56 226 PRO A O 1
ATOM 1763 N N . SER A 1 227 ? 28.626 -4.278 -5.638 1.00 45.06 227 SER A N 1
ATOM 1764 C CA . SER A 1 227 ? 27.323 -4.397 -4.993 1.00 45.06 227 SER A CA 1
ATOM 1765 C C . SER A 1 227 ? 26.798 -5.821 -5.155 1.00 45.06 227 SER A C 1
ATOM 1767 O O . SER A 1 227 ? 26.254 -6.219 -6.183 1.00 45.06 227 SER A O 1
ATOM 1769 N N . THR A 1 228 ? 26.993 -6.640 -4.126 1.00 43.91 228 THR A N 1
ATOM 1770 C CA . THR A 1 228 ? 26.089 -7.751 -3.894 1.00 43.91 228 THR A CA 1
ATOM 1771 C C . THR A 1 228 ? 24.884 -7.107 -3.235 1.00 43.91 228 THR A C 1
ATOM 1773 O O . THR A 1 228 ? 25.056 -6.565 -2.147 1.00 43.91 228 THR A O 1
ATOM 1776 N N . ASN A 1 229 ? 23.721 -7.167 -3.887 1.00 45.78 229 ASN A N 1
ATOM 1777 C CA . ASN A 1 229 ? 22.368 -6.748 -3.473 1.00 45.78 229 ASN A CA 1
ATOM 1778 C C . ASN A 1 229 ? 21.926 -7.246 -2.062 1.00 45.78 229 ASN A C 1
ATOM 1780 O O . ASN A 1 229 ? 20.881 -7.867 -1.883 1.00 45.78 229 ASN A O 1
ATOM 1784 N N . ARG A 1 230 ? 22.757 -7.076 -1.030 1.00 43.50 230 ARG A N 1
ATOM 1785 C CA . ARG A 1 230 ? 22.685 -7.751 0.277 1.00 43.50 230 ARG A CA 1
ATOM 1786 C C . ARG A 1 230 ? 22.450 -6.801 1.449 1.00 43.50 230 ARG A C 1
ATOM 1788 O O . ARG A 1 230 ? 22.193 -7.298 2.546 1.00 43.50 230 ARG A O 1
ATOM 1795 N N . SER A 1 231 ? 22.530 -5.487 1.257 1.00 47.12 231 SER A N 1
ATOM 1796 C CA . SER A 1 231 ? 22.451 -4.502 2.347 1.00 47.12 231 SER A CA 1
ATOM 1797 C C . SER A 1 231 ? 21.044 -4.371 2.950 1.00 47.12 231 SER A C 1
ATOM 1799 O O . SER A 1 231 ? 20.938 -4.226 4.165 1.00 47.12 231 SER A O 1
ATOM 1801 N N . TYR A 1 232 ? 19.961 -4.578 2.190 1.00 48.72 232 TYR A N 1
ATOM 1802 C CA . TYR A 1 232 ? 18.597 -4.423 2.730 1.00 48.72 232 TYR A CA 1
ATOM 1803 C C . TYR A 1 232 ? 18.044 -5.620 3.529 1.00 48.72 232 TYR A C 1
ATOM 1805 O O . TYR A 1 232 ? 17.073 -5.472 4.268 1.00 48.72 232 TYR A O 1
ATOM 1813 N N . GLN A 1 233 ? 18.657 -6.811 3.474 1.00 45.41 233 GLN A N 1
ATOM 1814 C CA . GLN A 1 233 ? 18.098 -7.996 4.155 1.00 45.41 233 GLN A CA 1
ATOM 1815 C C . GLN A 1 233 ? 18.529 -8.189 5.621 1.00 45.41 233 GLN A C 1
ATOM 1817 O O . GLN A 1 233 ? 18.005 -9.088 6.280 1.00 45.41 233 GLN A O 1
ATOM 1822 N N . ARG A 1 234 ? 19.458 -7.392 6.171 1.00 42.31 234 ARG A N 1
ATOM 1823 C CA . ARG A 1 234 ? 20.038 -7.669 7.507 1.00 42.31 234 ARG A CA 1
ATOM 1824 C C . ARG A 1 234 ? 19.537 -6.828 8.681 1.00 42.31 234 ARG A C 1
ATOM 1826 O O . ARG A 1 234 ? 19.878 -7.172 9.808 1.00 42.31 234 ARG A O 1
ATOM 1833 N N . LEU A 1 235 ? 18.698 -5.813 8.477 1.00 42.75 235 LEU A N 1
ATOM 1834 C CA . LEU A 1 235 ? 18.219 -4.962 9.582 1.00 42.75 235 LEU A CA 1
ATOM 1835 C C . LEU A 1 235 ? 16.947 -5.470 10.298 1.00 42.75 235 LEU A C 1
ATOM 1837 O O . LEU A 1 235 ? 16.446 -4.806 11.197 1.00 42.75 235 LEU A O 1
ATOM 1841 N N . ARG A 1 236 ? 16.446 -6.676 9.986 1.00 44.19 236 ARG A N 1
ATOM 1842 C CA . ARG A 1 236 ? 15.244 -7.263 10.627 1.00 44.19 236 ARG A CA 1
ATOM 1843 C C . ARG A 1 236 ? 15.512 -8.220 11.798 1.00 44.19 236 ARG A C 1
ATOM 1845 O O . ARG A 1 236 ? 14.667 -9.052 12.121 1.00 44.19 236 ARG A O 1
ATOM 1852 N N . SER A 1 237 ? 16.655 -8.143 12.474 1.00 34.19 237 SER A N 1
ATOM 1853 C CA . SER A 1 237 ? 16.843 -8.899 13.722 1.00 34.19 237 SER A CA 1
ATOM 1854 C C . SER A 1 237 ? 17.560 -8.055 14.772 1.00 34.19 237 SER A C 1
ATOM 1856 O O . SER A 1 237 ? 18.752 -7.798 14.605 1.00 34.19 237 SER A O 1
ATOM 1858 N N . PRO A 1 238 ? 16.882 -7.630 15.857 1.00 39.16 238 PRO A N 1
ATOM 1859 C CA . PRO A 1 238 ? 17.590 -7.095 17.009 1.00 39.16 238 PRO A CA 1
ATOM 1860 C C . PRO A 1 238 ? 18.465 -8.208 17.614 1.00 39.16 238 PRO A C 1
ATOM 1862 O O . PRO A 1 238 ? 18.051 -9.375 17.617 1.00 39.16 238 PRO A O 1
ATOM 1865 N N . PRO A 1 239 ? 19.663 -7.896 18.135 1.00 39.16 239 PRO A N 1
ATOM 1866 C CA . PRO A 1 239 ? 20.420 -8.856 18.922 1.00 39.16 239 PRO A CA 1
ATOM 1867 C C . PRO A 1 239 ? 19.625 -9.178 20.195 1.00 39.16 239 PRO A C 1
ATOM 1869 O O . PRO A 1 239 ? 19.548 -8.374 21.119 1.00 39.16 239 PRO A O 1
ATOM 1872 N N . ARG A 1 240 ? 19.009 -10.365 20.242 1.00 44.06 240 ARG A N 1
ATOM 1873 C CA . ARG A 1 240 ? 18.548 -10.964 21.499 1.00 44.06 240 ARG A CA 1
ATOM 1874 C C . ARG A 1 240 ? 19.779 -11.394 22.291 1.00 44.06 240 ARG A C 1
ATOM 1876 O O . ARG A 1 240 ? 20.509 -12.271 21.837 1.00 44.06 240 ARG A O 1
ATOM 1883 N N . GLY A 1 241 ? 19.965 -10.805 23.469 1.00 47.09 241 GLY A N 1
ATOM 1884 C CA . GLY A 1 241 ? 20.904 -11.298 24.477 1.00 47.09 241 GLY A CA 1
ATOM 1885 C C . GLY A 1 241 ? 21.780 -10.212 25.089 1.00 47.09 241 GLY A C 1
ATOM 1886 O O . GLY A 1 241 ? 22.982 -10.199 24.852 1.00 47.09 241 GLY A O 1
ATOM 1887 N N . ALA A 1 242 ? 21.189 -9.321 25.886 1.00 39.81 242 ALA A N 1
ATOM 1888 C CA . ALA A 1 242 ? 21.931 -8.496 26.837 1.00 39.81 242 ALA A CA 1
ATOM 1889 C C . ALA A 1 242 ? 21.027 -8.086 28.011 1.00 39.81 242 ALA A C 1
ATOM 1891 O O . ALA A 1 242 ? 20.832 -6.907 28.275 1.00 39.81 242 ALA A O 1
ATOM 1892 N N . GLU A 1 243 ? 20.470 -9.070 28.714 1.00 38.69 243 GLU A N 1
ATOM 1893 C CA . GLU A 1 243 ? 19.938 -8.873 30.062 1.00 38.69 243 GLU A CA 1
ATOM 1894 C C . GLU A 1 243 ? 20.546 -9.939 30.976 1.00 38.69 243 GLU A C 1
ATOM 1896 O O . GLU A 1 243 ? 20.477 -11.130 30.680 1.00 38.69 243 GLU A O 1
ATOM 1901 N N . GLY A 1 244 ? 21.167 -9.492 32.071 1.00 42.53 244 GLY A N 1
ATOM 1902 C CA . GLY A 1 244 ? 21.517 -10.343 33.208 1.00 42.53 244 GLY A CA 1
ATOM 1903 C C . GLY A 1 244 ? 22.985 -10.761 33.329 1.00 42.53 244 GLY A C 1
ATOM 1904 O O . GLY A 1 244 ? 23.307 -11.933 33.182 1.00 42.53 244 GLY A O 1
ATOM 1905 N N . ALA A 1 245 ? 23.869 -9.835 33.710 1.00 35.62 245 ALA A N 1
ATOM 1906 C CA . ALA A 1 245 ? 25.109 -10.189 34.409 1.00 35.62 245 ALA A CA 1
ATOM 1907 C C . ALA A 1 245 ? 25.480 -9.099 35.425 1.00 35.62 245 ALA A C 1
ATOM 1909 O O . ALA A 1 245 ? 26.420 -8.327 35.252 1.00 35.62 245 ALA A O 1
ATOM 1910 N N . VAL A 1 246 ? 24.700 -9.037 36.504 1.00 44.47 246 VAL A N 1
ATOM 1911 C CA . VAL A 1 246 ? 25.158 -8.485 37.780 1.00 44.47 246 VAL A CA 1
ATOM 1912 C C . VAL A 1 246 ? 25.909 -9.608 38.488 1.00 44.47 246 VAL A C 1
ATOM 1914 O O . VAL A 1 246 ? 25.277 -10.578 38.886 1.00 44.47 246 VAL A O 1
ATOM 1917 N N . GLN A 1 247 ? 27.228 -9.488 38.630 1.00 38.97 247 GLN A N 1
ATOM 1918 C CA . GLN A 1 247 ? 28.028 -10.052 39.731 1.00 38.97 247 GLN A CA 1
ATOM 1919 C C . GLN A 1 247 ? 29.444 -9.472 39.611 1.00 38.97 247 GLN A C 1
ATOM 1921 O O . GLN A 1 247 ? 30.134 -9.655 38.617 1.00 38.97 247 GLN A O 1
ATOM 1926 N N . ARG A 1 248 ? 29.753 -8.488 40.458 1.00 36.59 248 ARG A N 1
ATOM 1927 C CA . ARG A 1 248 ? 30.448 -8.656 41.745 1.00 36.59 248 ARG A CA 1
ATOM 1928 C C . ARG A 1 248 ? 31.936 -8.928 41.520 1.00 36.59 248 ARG A C 1
ATOM 1930 O O . ARG A 1 248 ? 32.354 -10.028 41.190 1.00 36.59 248 ARG A O 1
ATOM 1937 N N . TRP A 1 249 ? 32.700 -7.862 41.725 1.00 40.59 249 TRP A N 1
ATOM 1938 C CA . TRP A 1 249 ? 34.149 -7.851 41.814 1.00 40.59 249 TRP A CA 1
ATOM 1939 C C . TRP A 1 249 ? 34.619 -8.731 42.975 1.00 40.59 249 TRP A C 1
ATOM 1941 O O . TRP A 1 249 ? 34.281 -8.438 44.117 1.00 40.59 249 TRP A O 1
ATOM 1951 N N . GLU A 1 250 ? 35.452 -9.730 42.690 1.00 37.91 250 GLU A N 1
ATOM 1952 C CA . GLU A 1 250 ? 36.556 -10.117 43.572 1.00 37.91 250 GLU A CA 1
ATOM 1953 C C . GLU A 1 250 ? 37.808 -10.425 42.731 1.00 37.91 250 GLU A C 1
ATOM 1955 O O . GLU A 1 250 ? 37.698 -11.015 41.651 1.00 37.91 250 GLU A O 1
ATOM 1960 N N . PRO A 1 251 ? 39.003 -10.008 43.185 1.00 54.62 251 PRO A N 1
ATOM 1961 C CA . PRO A 1 251 ? 40.251 -10.247 42.484 1.00 54.62 251 PRO A CA 1
ATOM 1962 C C . PRO A 1 251 ? 40.870 -11.572 42.942 1.00 54.62 251 PRO A C 1
ATOM 1964 O O . PRO A 1 251 ? 41.074 -11.789 44.133 1.00 54.62 251 PRO A O 1
ATOM 1967 N N . SER A 1 252 ? 41.261 -12.428 41.998 1.00 43.09 252 SER A N 1
ATOM 1968 C CA . SER A 1 252 ? 42.198 -13.516 42.289 1.00 43.09 252 SER A CA 1
ATOM 1969 C C . SER A 1 252 ? 43.435 -13.400 41.393 1.00 43.09 252 SER A C 1
ATOM 1971 O O . SER A 1 252 ? 43.294 -13.258 40.174 1.00 43.09 252 SER A O 1
ATOM 1973 N N . PRO A 1 253 ? 44.650 -13.401 41.970 1.00 58.78 253 PRO A N 1
ATOM 1974 C CA . PRO A 1 253 ? 45.891 -13.307 41.224 1.00 58.78 253 PRO A CA 1
ATOM 1975 C C . PRO A 1 253 ? 46.401 -14.694 40.805 1.00 58.78 253 PRO A C 1
ATOM 1977 O O . PRO A 1 253 ? 46.035 -15.719 41.366 1.00 58.78 253 PRO A O 1
ATOM 1980 N N . GLN A 1 254 ? 47.388 -14.679 39.903 1.00 46.97 254 GLN A N 1
ATOM 1981 C CA . GLN A 1 254 ? 48.417 -15.719 39.768 1.00 46.97 254 GLN A CA 1
ATOM 1982 C C . GLN A 1 254 ? 48.002 -17.085 39.186 1.00 46.97 254 GLN A C 1
ATOM 1984 O O . GLN A 1 254 ? 47.639 -18.014 39.894 1.00 46.97 254 GLN A O 1
ATOM 1989 N N . ARG A 1 255 ? 48.339 -17.309 37.912 1.00 40.09 255 ARG A N 1
ATOM 1990 C CA . ARG A 1 255 ? 49.577 -18.004 37.483 1.00 40.09 255 ARG A CA 1
ATOM 1991 C C . ARG A 1 255 ? 49.442 -18.417 36.024 1.00 40.09 255 ARG A C 1
ATOM 1993 O O . ARG A 1 255 ? 48.438 -18.967 35.594 1.00 40.09 255 ARG A O 1
ATOM 2000 N N . GLY A 1 256 ? 50.492 -18.129 35.266 1.00 44.34 256 GLY A N 1
ATOM 2001 C CA . GLY A 1 256 ? 50.542 -18.413 33.845 1.00 44.34 256 GLY A CA 1
ATOM 2002 C C . GLY A 1 256 ? 50.709 -19.887 33.507 1.00 44.34 256 GLY A C 1
ATOM 2003 O O . GLY A 1 256 ? 51.005 -20.718 34.358 1.00 44.34 256 GLY A O 1
ATOM 2004 N N . ARG A 1 257 ? 50.590 -20.168 32.213 1.00 41.12 257 ARG A N 1
ATOM 2005 C CA . ARG A 1 257 ? 51.390 -21.111 31.418 1.00 41.12 257 ARG A CA 1
ATOM 2006 C C . ARG A 1 257 ? 50.822 -21.025 29.994 1.00 41.12 257 ARG A C 1
ATOM 2008 O O . ARG A 1 257 ? 49.623 -21.095 29.797 1.00 41.12 257 ARG A O 1
ATOM 2015 N N . LYS A 1 258 ? 51.627 -20.593 29.027 1.00 43.75 258 LYS A N 1
ATOM 2016 C CA . LYS A 1 258 ? 52.559 -21.424 28.247 1.00 43.75 258 LYS A CA 1
ATOM 2017 C C . LYS A 1 258 ? 51.871 -21.925 26.973 1.00 43.75 258 LYS A C 1
ATOM 2019 O O . LYS A 1 258 ? 51.033 -22.808 27.021 1.00 43.75 258 LYS A O 1
ATOM 2024 N N . GLY A 1 259 ? 52.283 -21.306 25.866 1.00 48.09 259 GLY A N 1
ATOM 2025 C CA . GLY A 1 259 ? 52.356 -21.841 24.506 1.00 48.09 259 GLY A CA 1
ATOM 2026 C C . GLY A 1 259 ? 51.313 -22.866 24.064 1.00 48.09 259 GLY A C 1
ATOM 2027 O O . GLY A 1 259 ? 51.442 -24.048 24.353 1.00 48.09 259 GLY A O 1
ATOM 2028 N N . GLY A 1 260 ? 50.398 -22.415 23.209 1.00 42.00 260 GLY A N 1
ATOM 2029 C CA . GLY A 1 260 ? 49.614 -23.264 22.318 1.00 42.00 260 GLY A CA 1
ATOM 2030 C C . GLY A 1 260 ? 49.548 -22.637 20.930 1.00 42.00 260 GLY A C 1
ATOM 2031 O O . GLY A 1 260 ? 48.555 -22.011 20.578 1.00 42.00 260 GLY A O 1
ATOM 2032 N N . LYS A 1 261 ? 50.637 -22.761 20.159 1.00 49.91 261 LYS A N 1
ATOM 2033 C CA . LYS A 1 261 ? 50.601 -22.642 18.696 1.00 49.91 261 LYS A CA 1
ATOM 2034 C C . LYS A 1 261 ? 49.740 -23.789 18.157 1.00 49.91 261 LYS A C 1
ATOM 2036 O O . LYS A 1 261 ? 49.958 -24.932 18.542 1.00 49.91 261 LYS A O 1
ATOM 2041 N N . GLY A 1 262 ? 48.853 -23.475 17.219 1.00 49.28 262 GLY A N 1
ATOM 2042 C CA . GLY A 1 262 ? 48.216 -24.460 16.349 1.00 49.28 262 GLY A CA 1
ATOM 2043 C C . GLY A 1 262 ? 46.832 -24.901 16.808 1.00 49.28 262 GLY A C 1
ATOM 2044 O O . GLY A 1 262 ? 46.694 -25.719 17.711 1.00 49.28 262 GLY A O 1
ATOM 2045 N N . LYS A 1 263 ? 45.813 -24.386 16.122 1.00 44.22 263 LYS A N 1
ATOM 2046 C CA . LYS A 1 263 ? 44.772 -25.204 15.493 1.00 44.22 263 LYS A CA 1
ATOM 2047 C C . LYS A 1 263 ? 43.928 -24.309 14.602 1.00 44.22 263 LYS A C 1
ATOM 2049 O O . LYS A 1 263 ? 43.423 -23.269 15.026 1.00 44.22 263 LYS A O 1
ATOM 2054 N N . ASP A 1 264 ? 43.873 -24.724 13.351 1.00 51.31 264 ASP A N 1
ATOM 2055 C CA . ASP A 1 264 ? 43.143 -24.137 12.249 1.00 51.31 264 ASP A CA 1
ATOM 2056 C C . ASP A 1 264 ? 41.735 -23.724 12.673 1.00 51.31 264 ASP A C 1
ATOM 2058 O O . ASP A 1 264 ? 40.891 -24.545 13.035 1.00 51.31 264 ASP A O 1
ATOM 2062 N N . LYS A 1 265 ? 41.474 -22.415 12.616 1.00 49.59 265 LYS A N 1
ATOM 2063 C CA . LYS A 1 265 ? 40.108 -21.899 12.554 1.00 49.59 265 LYS A CA 1
ATOM 2064 C C . LYS A 1 265 ? 39.613 -22.139 11.138 1.00 49.59 265 LYS A C 1
ATOM 2066 O O . LYS A 1 265 ? 39.520 -21.209 10.336 1.00 49.59 265 LYS A O 1
ATOM 2071 N N . ASP A 1 266 ? 39.327 -23.403 10.856 1.00 50.00 266 ASP A N 1
ATOM 2072 C CA . ASP A 1 266 ? 38.482 -23.803 9.751 1.00 50.00 266 ASP A CA 1
ATOM 2073 C C . ASP A 1 266 ? 37.127 -23.141 10.018 1.00 50.00 266 ASP A C 1
ATOM 2075 O O . ASP A 1 266 ? 36.353 -23.533 10.897 1.00 50.00 266 ASP A O 1
ATOM 2079 N N . LYS A 1 267 ? 36.930 -21.985 9.379 1.00 51.38 267 LYS A N 1
ATOM 2080 C CA . LYS A 1 267 ? 35.699 -21.209 9.441 1.00 51.38 267 LYS A CA 1
ATOM 2081 C C . LYS A 1 267 ? 34.636 -22.094 8.826 1.00 51.38 267 LYS A C 1
ATOM 2083 O O . LYS A 1 267 ? 34.476 -22.099 7.607 1.00 51.38 267 LYS A O 1
ATOM 2088 N N . GLY A 1 268 ? 33.944 -22.839 9.687 1.00 45.34 268 GLY A N 1
ATOM 2089 C CA . GLY A 1 268 ? 32.789 -23.638 9.336 1.00 45.34 268 GLY A CA 1
ATOM 2090 C C . GLY A 1 268 ? 31.908 -22.821 8.408 1.00 45.34 268 GLY A C 1
ATOM 2091 O O . GLY A 1 268 ? 31.293 -21.837 8.824 1.00 45.34 268 GLY A O 1
ATOM 2092 N N . LYS A 1 269 ? 31.919 -23.208 7.128 1.00 50.72 269 LYS A N 1
ATOM 2093 C CA . LYS A 1 269 ? 30.923 -22.828 6.139 1.00 50.72 269 LYS A CA 1
ATOM 2094 C C . LYS A 1 269 ? 29.596 -23.198 6.773 1.00 50.72 269 LYS A C 1
ATOM 2096 O O . LYS A 1 269 ? 29.222 -24.369 6.775 1.00 50.72 269 LYS A O 1
ATOM 2101 N N . GLY A 1 270 ? 28.952 -22.215 7.401 1.00 47.84 270 GLY A N 1
ATOM 2102 C CA . GLY A 1 270 ? 27.624 -22.373 7.957 1.00 47.84 270 GLY A CA 1
ATOM 2103 C C . GLY A 1 270 ? 26.777 -22.963 6.849 1.00 47.84 270 GLY A C 1
ATOM 2104 O O . GLY A 1 270 ? 26.628 -22.327 5.803 1.00 47.84 270 GLY A O 1
ATOM 2105 N N . LYS A 1 271 ? 26.343 -24.213 7.054 1.00 51.28 271 LYS A N 1
ATOM 2106 C CA . LYS A 1 271 ? 25.396 -24.910 6.194 1.00 51.28 271 LYS A CA 1
ATOM 2107 C C . LYS A 1 271 ? 24.310 -23.899 5.880 1.00 51.28 271 LYS A C 1
ATOM 2109 O O . LYS A 1 271 ? 23.642 -23.415 6.797 1.00 51.28 271 LYS A O 1
ATOM 2114 N N . GLY A 1 272 ? 24.259 -23.485 4.614 1.00 47.72 272 GLY A N 1
ATOM 2115 C CA . GLY A 1 272 ? 23.221 -22.604 4.121 1.00 47.72 272 GLY A CA 1
ATOM 2116 C C . GLY A 1 272 ? 21.924 -23.252 4.541 1.00 47.72 272 GLY A C 1
ATOM 2117 O O . GLY A 1 272 ? 21.655 -24.365 4.113 1.00 47.72 272 GLY A O 1
ATOM 2118 N N . LYS A 1 273 ? 21.227 -22.597 5.474 1.00 53.75 273 LYS A N 1
ATOM 2119 C CA . LYS A 1 273 ? 19.917 -22.998 5.964 1.00 53.75 273 LYS A CA 1
ATOM 2120 C C . LYS A 1 273 ? 19.126 -23.371 4.728 1.00 53.75 273 LYS A C 1
ATOM 2122 O O . LYS A 1 273 ? 18.934 -22.495 3.880 1.00 53.75 273 LYS A O 1
ATOM 2127 N N . ASP A 1 274 ? 18.832 -24.660 4.600 1.00 49.47 274 ASP A N 1
ATOM 2128 C CA . ASP A 1 274 ? 18.205 -25.234 3.428 1.00 49.47 274 ASP A CA 1
ATOM 2129 C C . ASP A 1 274 ? 17.002 -24.352 3.118 1.00 49.47 274 ASP A C 1
ATOM 2131 O O . ASP A 1 274 ? 16.025 -24.299 3.870 1.00 49.47 274 ASP A O 1
ATOM 2135 N N . LYS A 1 275 ? 17.125 -23.551 2.054 1.00 52.00 275 LYS A N 1
ATOM 2136 C CA . LYS A 1 275 ? 15.991 -22.900 1.419 1.00 52.00 275 LYS A CA 1
ATOM 2137 C C . LYS A 1 275 ? 15.239 -24.058 0.795 1.00 52.00 275 LYS A C 1
ATOM 2139 O O . LYS A 1 275 ? 15.450 -24.347 -0.377 1.00 52.00 275 LYS A O 1
ATOM 2144 N N . GLY A 1 276 ? 14.506 -24.790 1.633 1.00 46.31 276 GLY A N 1
ATOM 2145 C CA . GLY A 1 276 ? 13.693 -25.923 1.251 1.00 46.31 276 GLY A CA 1
ATOM 2146 C C . GLY A 1 276 ? 12.791 -25.448 0.135 1.00 46.31 276 GLY A C 1
ATOM 2147 O O . GLY A 1 276 ? 11.802 -24.762 0.372 1.00 46.31 276 GLY A O 1
ATOM 2148 N N . ALA A 1 277 ? 13.209 -25.769 -1.081 1.00 51.84 277 ALA A N 1
ATOM 2149 C CA . ALA A 1 277 ? 12.553 -25.500 -2.342 1.00 51.84 277 ALA A CA 1
ATOM 2150 C C . ALA A 1 277 ? 11.332 -26.419 -2.504 1.00 51.84 277 ALA A C 1
ATOM 2152 O O . ALA A 1 277 ? 11.110 -26.982 -3.563 1.00 51.84 277 ALA A O 1
ATOM 2153 N N . GLY A 1 278 ? 10.578 -26.607 -1.421 1.00 59.31 278 GLY A N 1
ATOM 2154 C CA . GLY A 1 278 ? 9.317 -27.329 -1.388 1.00 59.31 278 GLY A CA 1
ATOM 2155 C C . GLY A 1 278 ? 8.173 -26.330 -1.360 1.00 59.31 278 GLY A C 1
ATOM 2156 O O . GLY A 1 278 ? 7.375 -26.329 -0.426 1.00 59.31 278 GLY A O 1
ATOM 2157 N N . GLY A 1 279 ? 8.140 -25.418 -2.336 1.00 68.94 279 GLY A N 1
ATOM 2158 C CA . GLY A 1 279 ? 6.873 -24.769 -2.654 1.00 68.94 279 GLY A CA 1
ATOM 2159 C C . GLY A 1 279 ? 5.871 -25.851 -3.081 1.00 68.94 279 GLY A C 1
ATOM 2160 O O . GLY A 1 279 ? 6.302 -26.882 -3.595 1.00 68.94 279 GLY A O 1
ATOM 2161 N N . PRO A 1 280 ? 4.565 -25.674 -2.838 1.00 75.06 280 PRO A N 1
ATOM 2162 C CA . PRO A 1 280 ? 3.570 -26.612 -3.347 1.00 75.06 280 PRO A CA 1
ATOM 2163 C C . PRO A 1 280 ? 3.688 -26.712 -4.876 1.00 75.06 280 PRO A C 1
ATOM 2165 O O . PRO A 1 280 ? 3.783 -25.680 -5.538 1.00 75.06 280 PRO A O 1
ATOM 2168 N N . ASP A 1 281 ? 3.676 -27.938 -5.411 1.00 83.81 281 ASP A N 1
ATOM 2169 C CA . ASP A 1 281 ? 3.773 -28.209 -6.860 1.00 83.81 281 ASP A CA 1
ATOM 2170 C C . ASP A 1 281 ? 2.621 -27.575 -7.654 1.00 83.81 281 ASP A C 1
ATOM 2172 O O . ASP A 1 281 ? 2.766 -27.262 -8.832 1.00 83.81 281 ASP A O 1
ATOM 2176 N N . VAL A 1 282 ? 1.475 -27.367 -6.999 1.00 88.88 282 VAL A N 1
ATOM 2177 C CA . VAL A 1 282 ? 0.272 -26.795 -7.604 1.00 88.88 282 VAL A CA 1
ATOM 2178 C C . VAL A 1 282 ? 0.075 -25.363 -7.116 1.00 88.88 282 VAL A C 1
ATOM 2180 O O . VAL A 1 282 ? -0.028 -25.100 -5.911 1.00 88.88 282 VAL A O 1
ATOM 2183 N N . LEU A 1 283 ? 0.013 -24.430 -8.068 1.00 90.44 283 LEU A N 1
ATOM 2184 C CA . LEU A 1 283 ? -0.307 -23.034 -7.810 1.00 90.44 283 LEU A CA 1
ATOM 2185 C C . LEU A 1 28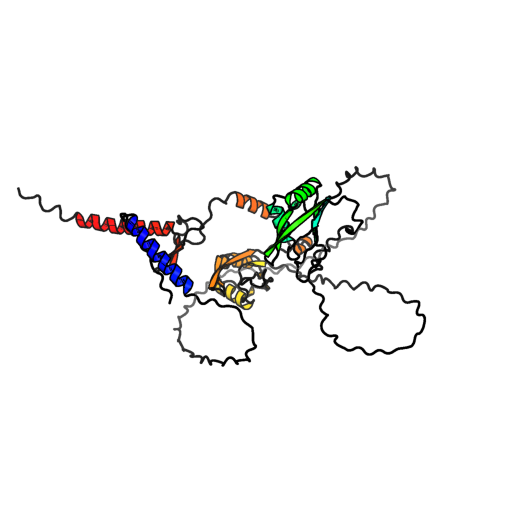3 ? -1.821 -22.828 -7.883 1.00 90.44 283 LEU A C 1
ATOM 2187 O O . LEU A 1 283 ? -2.420 -22.888 -8.950 1.00 90.44 283 LEU A O 1
ATOM 2191 N N . TYR A 1 284 ? -2.418 -22.554 -6.731 1.00 95.25 284 TYR A N 1
ATOM 2192 C CA . TYR A 1 284 ? -3.845 -22.280 -6.613 1.00 95.25 284 TYR A CA 1
ATOM 2193 C C . TYR A 1 284 ? -4.173 -20.812 -6.944 1.00 95.25 284 TYR A C 1
ATOM 2195 O O . TYR A 1 284 ? -3.469 -19.917 -6.444 1.00 95.25 284 TYR A O 1
ATOM 2203 N N . PRO A 1 285 ? -5.248 -20.543 -7.715 1.00 96.69 285 PRO A N 1
ATOM 2204 C CA . PRO A 1 285 ? -5.810 -19.208 -7.896 1.00 96.69 285 PRO A CA 1
ATOM 2205 C C . PRO A 1 285 ? -5.985 -18.496 -6.560 1.00 96.69 285 PRO A C 1
ATOM 2207 O O . PRO A 1 285 ? -6.406 -19.088 -5.567 1.00 96.69 285 PRO A O 1
ATOM 2210 N N . SER A 1 286 ? -5.592 -17.229 -6.501 1.00 97.19 286 SER A N 1
ATOM 2211 C CA . SER A 1 286 ? -5.533 -16.482 -5.248 1.00 97.19 286 SER A CA 1
ATOM 2212 C C . SER A 1 286 ? -6.228 -15.135 -5.396 1.00 97.19 286 SER A C 1
ATOM 2214 O O . SER A 1 286 ? -6.008 -14.431 -6.377 1.00 97.19 286 SER A O 1
ATOM 2216 N N . VAL A 1 287 ? -7.021 -14.751 -4.400 1.00 98.25 287 VAL A N 1
ATOM 2217 C CA . VAL A 1 287 ? -7.688 -13.447 -4.297 1.00 98.25 287 VAL A CA 1
ATOM 2218 C C . VAL A 1 287 ? -7.039 -12.655 -3.172 1.00 98.25 287 VAL A C 1
ATOM 2220 O O . VAL A 1 287 ? -6.845 -13.166 -2.070 1.00 98.25 287 VAL A O 1
ATOM 2223 N N . TYR A 1 288 ? -6.688 -11.407 -3.454 1.00 98.25 288 TYR A N 1
ATOM 2224 C CA . TYR A 1 288 ? -6.229 -10.435 -2.475 1.00 98.25 288 TYR A CA 1
ATOM 2225 C C . TYR A 1 288 ? -7.424 -9.637 -1.958 1.00 98.25 288 TYR A C 1
ATOM 2227 O O . TYR A 1 288 ? -8.092 -8.959 -2.742 1.00 98.25 288 TYR A O 1
ATOM 2235 N N . LEU A 1 289 ? -7.651 -9.700 -0.648 1.00 98.38 289 LEU A N 1
ATOM 2236 C CA . LEU A 1 289 ? -8.661 -8.918 0.059 1.00 98.38 289 LEU A CA 1
ATOM 2237 C C . LEU A 1 289 ? -7.982 -7.800 0.867 1.00 98.38 289 LEU A C 1
ATOM 2239 O O . LEU A 1 289 ? -7.081 -8.079 1.668 1.00 98.38 289 LEU A O 1
ATOM 2243 N N . SER A 1 290 ? -8.403 -6.552 0.656 1.00 98.19 290 SER A N 1
ATOM 2244 C CA . SER A 1 290 ? -8.001 -5.374 1.434 1.00 98.19 290 SER A CA 1
ATOM 2245 C C . SER A 1 290 ? -9.077 -4.968 2.438 1.00 98.19 290 SER A C 1
ATOM 2247 O O . SER A 1 290 ? -10.215 -5.427 2.359 1.00 98.19 290 SER A O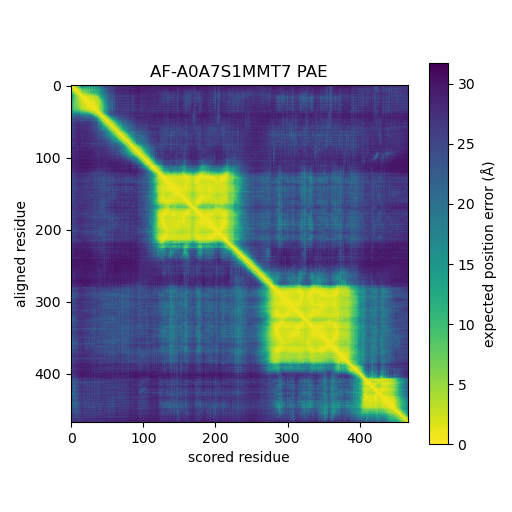 1
ATOM 2249 N N . ASP A 1 291 ? -8.686 -4.112 3.386 1.00 97.75 291 ASP A N 1
ATOM 2250 C CA . ASP A 1 291 ? -9.578 -3.517 4.391 1.00 97.75 291 ASP A CA 1
ATOM 2251 C C . ASP A 1 291 ? -10.283 -4.547 5.285 1.00 97.75 291 ASP A C 1
ATOM 2253 O O . ASP A 1 291 ? -11.380 -4.331 5.787 1.00 97.75 291 ASP A O 1
ATOM 2257 N N . VAL A 1 292 ? -9.611 -5.675 5.527 1.00 98.19 292 VAL A N 1
ATOM 2258 C CA . VAL A 1 292 ? -10.104 -6.740 6.401 1.00 98.19 292 VAL A CA 1
ATOM 2259 C C . VAL A 1 292 ? -9.837 -6.356 7.857 1.00 98.19 292 VAL A C 1
ATOM 2261 O O . VAL A 1 292 ? -8.672 -6.118 8.181 1.00 98.19 292 VAL A O 1
ATOM 2264 N N . PRO A 1 293 ? -10.836 -6.318 8.757 1.00 98.25 293 PRO A N 1
ATOM 2265 C CA . PRO A 1 293 ? -10.600 -5.986 10.161 1.00 98.25 293 PRO A CA 1
ATOM 2266 C C . PRO A 1 293 ? -9.550 -6.905 10.790 1.00 98.25 293 PRO A C 1
ATOM 2268 O O . PRO A 1 293 ? -9.516 -8.107 10.517 1.00 98.25 293 PRO A O 1
ATOM 2271 N N . VAL A 1 294 ? -8.671 -6.354 11.622 1.00 97.81 294 VAL A N 1
ATOM 2272 C CA . VAL A 1 294 ? -7.550 -7.102 12.218 1.00 97.81 294 VAL A CA 1
ATOM 2273 C C . VAL A 1 294 ? -8.018 -8.233 13.146 1.00 97.81 294 VAL A C 1
ATOM 2275 O O . VAL A 1 294 ? -7.291 -9.203 13.366 1.00 97.81 294 VAL A O 1
ATOM 2278 N N . GLU A 1 295 ? -9.243 -8.146 13.662 1.00 97.31 295 GLU A N 1
ATOM 2279 C CA . GLU A 1 295 ? -9.873 -9.170 14.494 1.00 97.31 295 GLU A CA 1
ATOM 2280 C C . GLU A 1 295 ? -10.375 -10.374 13.684 1.00 97.31 295 GLU A C 1
ATOM 2282 O O . GLU A 1 295 ? -10.643 -11.435 14.261 1.00 97.31 295 GLU A O 1
ATOM 2287 N N . TYR A 1 296 ? -10.512 -10.240 12.359 1.00 98.12 296 TYR A N 1
ATOM 2288 C CA . TYR A 1 296 ? -11.011 -11.321 11.516 1.00 98.12 296 TYR A CA 1
ATOM 2289 C C . TYR A 1 296 ? -9.996 -12.458 11.482 1.00 98.12 296 TYR A C 1
ATOM 2291 O O . TYR A 1 296 ? -8.833 -12.300 11.116 1.00 98.12 296 TYR A O 1
ATOM 2299 N N . LYS A 1 297 ? -10.470 -13.649 11.844 1.00 98.31 297 LYS A N 1
ATOM 2300 C CA . LYS A 1 297 ? -9.710 -14.896 11.748 1.00 98.31 297 LYS A CA 1
ATOM 2301 C C . LYS A 1 297 ? -10.121 -15.645 10.486 1.00 98.31 297 LYS A C 1
ATOM 2303 O O . LYS A 1 297 ? -11.113 -15.309 9.842 1.00 98.31 297 LYS A O 1
ATOM 2308 N N . GLU A 1 298 ? -9.403 -16.717 10.161 1.00 98.06 298 GLU A N 1
ATOM 2309 C CA . GLU A 1 298 ? -9.756 -17.589 9.032 1.00 98.06 298 GLU A CA 1
ATOM 2310 C C . GLU A 1 298 ? -11.219 -18.065 9.102 1.00 98.06 298 GLU A C 1
ATOM 2312 O O . GLU A 1 298 ? -11.925 -18.021 8.099 1.00 98.06 298 GLU A O 1
ATOM 2317 N N . GLY A 1 299 ? -11.708 -18.432 10.294 1.00 98.12 299 GLY A N 1
ATOM 2318 C CA . GLY A 1 299 ? -13.108 -18.821 10.487 1.00 98.12 299 GLY A CA 1
ATOM 2319 C C . GLY A 1 299 ? -14.106 -17.709 10.142 1.00 98.12 299 GLY A C 1
ATOM 2320 O O . GLY A 1 299 ? -15.141 -17.986 9.544 1.00 98.12 299 GLY A O 1
ATOM 2321 N N . THR A 1 300 ? -13.786 -16.448 10.448 1.00 98.12 300 THR A N 1
ATOM 2322 C CA . THR A 1 300 ? -14.629 -15.292 10.099 1.00 98.12 300 THR A CA 1
ATOM 2323 C C . THR A 1 300 ? -14.656 -15.064 8.593 1.00 98.12 300 THR A C 1
ATOM 2325 O O . THR A 1 300 ? -15.718 -14.813 8.034 1.00 98.12 300 THR A O 1
ATOM 2328 N N . ILE A 1 301 ? -13.515 -15.225 7.915 1.00 98.31 301 ILE A N 1
ATOM 2329 C CA . ILE A 1 301 ? -13.454 -15.144 6.451 1.00 98.31 301 ILE A CA 1
ATOM 2330 C C . ILE A 1 301 ? -14.284 -16.260 5.814 1.00 98.31 301 ILE A C 1
ATOM 2332 O O . ILE A 1 301 ? -15.026 -15.989 4.877 1.00 98.31 301 ILE A O 1
ATOM 2336 N N . ARG A 1 302 ? -14.248 -17.491 6.337 1.00 98.31 302 ARG A N 1
ATOM 2337 C CA . ARG A 1 302 ? -15.112 -18.582 5.846 1.00 98.31 302 ARG A CA 1
ATOM 2338 C C . ARG A 1 302 ? -16.600 -18.272 6.038 1.00 98.31 302 ARG A C 1
ATOM 2340 O O . ARG A 1 302 ? -17.365 -18.436 5.097 1.00 98.31 302 ARG A O 1
ATOM 2347 N N . LYS A 1 303 ? -16.994 -17.729 7.197 1.00 98.00 303 LYS A N 1
ATOM 2348 C CA . LYS A 1 303 ? -18.371 -17.253 7.436 1.00 98.00 303 LYS A CA 1
ATOM 2349 C C . LYS A 1 303 ? -18.778 -16.136 6.470 1.00 98.00 303 LYS A C 1
ATOM 2351 O O . LYS A 1 303 ? -19.893 -16.159 5.964 1.00 98.00 303 LYS A O 1
ATOM 2356 N N . LEU A 1 304 ? -17.872 -15.198 6.175 1.00 97.88 304 LEU A N 1
ATOM 2357 C CA . LEU A 1 304 ? -18.092 -14.157 5.168 1.00 97.88 304 LEU A CA 1
ATOM 2358 C C . LEU A 1 304 ? -18.362 -14.772 3.786 1.00 97.88 304 LEU A C 1
ATOM 2360 O O . LEU A 1 304 ? -19.261 -14.312 3.092 1.00 97.88 304 LEU A O 1
ATOM 2364 N N . HIS A 1 305 ? -17.640 -15.831 3.406 1.00 98.19 305 HIS A N 1
ATOM 2365 C CA . HIS A 1 305 ? -17.875 -16.537 2.142 1.00 98.19 305 HIS A CA 1
ATOM 2366 C C . HIS A 1 305 ? -19.252 -17.200 2.114 1.00 98.19 305 HIS A C 1
ATOM 2368 O O . HIS A 1 305 ? -19.993 -16.994 1.156 1.00 98.19 305 HIS A O 1
ATOM 2374 N N . THR A 1 306 ? -19.642 -17.887 3.192 1.00 98.19 306 THR 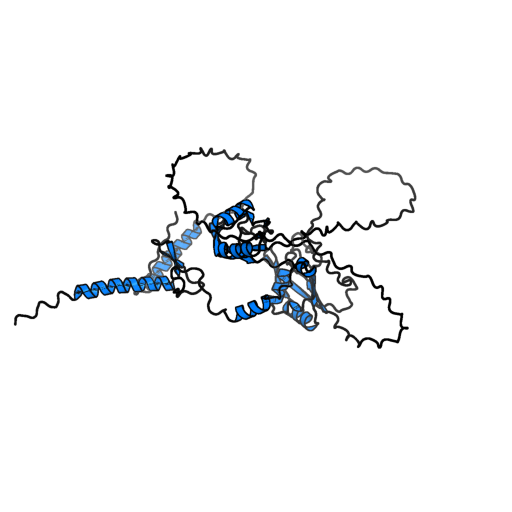A N 1
ATOM 2375 C CA . THR A 1 306 ? -20.996 -18.445 3.335 1.00 98.19 306 THR A CA 1
ATOM 2376 C C . THR A 1 306 ? -22.069 -17.359 3.205 1.00 98.19 306 THR A C 1
ATOM 2378 O O . THR A 1 306 ? -23.017 -17.524 2.445 1.00 98.19 306 THR A O 1
ATOM 2381 N N . ALA A 1 307 ? -21.887 -16.211 3.866 1.00 97.38 307 ALA A N 1
ATOM 2382 C CA . ALA A 1 307 ? -22.808 -15.070 3.796 1.00 97.38 307 ALA A CA 1
ATOM 2383 C C . ALA A 1 307 ? -22.859 -14.394 2.409 1.00 97.38 307 ALA A C 1
ATOM 2385 O O . ALA A 1 307 ? -23.780 -13.632 2.114 1.00 97.38 307 ALA A O 1
ATOM 2386 N N . CYS A 1 308 ? -21.873 -14.653 1.549 1.00 97.12 308 CYS A N 1
ATOM 2387 C CA . CYS A 1 308 ? -21.848 -14.200 0.160 1.00 97.12 308 CYS A CA 1
ATOM 2388 C C . CYS A 1 308 ? -22.375 -15.257 -0.828 1.00 97.12 308 CYS A C 1
ATOM 2390 O O . CYS A 1 308 ? -22.317 -15.017 -2.031 1.00 97.12 308 CYS A O 1
ATOM 2392 N N . GLY A 1 309 ? -22.851 -16.416 -0.354 1.00 97.62 309 GLY A N 1
ATOM 2393 C CA . GLY A 1 309 ? -23.266 -17.529 -1.217 1.00 97.62 309 GLY A CA 1
ATOM 2394 C C . GLY A 1 309 ? -22.099 -18.220 -1.932 1.00 97.62 309 GLY A C 1
ATOM 2395 O O . GLY A 1 309 ? -22.288 -18.821 -2.987 1.00 97.62 309 GLY A O 1
ATOM 2396 N N . LEU A 1 310 ? -20.881 -18.104 -1.394 1.00 97.94 310 LEU A N 1
ATOM 2397 C CA . LEU A 1 310 ? -19.683 -18.739 -1.939 1.00 97.94 310 LEU A CA 1
ATOM 2398 C C . LEU A 1 310 ? -19.439 -20.088 -1.259 1.00 97.94 310 LEU A C 1
ATOM 2400 O O . LEU A 1 310 ? -19.606 -20.231 -0.046 1.00 97.94 310 LEU A O 1
ATOM 2404 N N . ASP A 1 311 ? -18.978 -21.057 -2.044 1.00 97.94 311 ASP A N 1
ATOM 2405 C CA . ASP A 1 311 ? -18.628 -22.385 -1.550 1.00 97.94 311 ASP A CA 1
ATOM 2406 C C . ASP A 1 311 ? -17.337 -22.341 -0.708 1.00 97.94 311 ASP A C 1
ATOM 2408 O O . ASP A 1 311 ? -16.258 -21.973 -1.187 1.00 97.94 311 ASP A O 1
ATOM 2412 N N . VAL A 1 312 ? -17.454 -22.716 0.567 1.00 98.19 312 VAL A N 1
ATOM 2413 C CA . VAL A 1 312 ? -16.352 -22.712 1.540 1.00 98.19 312 VAL A CA 1
ATOM 2414 C C . VAL A 1 312 ? -15.392 -23.882 1.310 1.00 98.19 312 VAL A C 1
ATOM 2416 O O . VAL A 1 312 ? -14.209 -23.767 1.652 1.00 98.19 312 VAL A O 1
ATOM 2419 N N . ASP A 1 313 ? -15.849 -24.968 0.685 1.00 98.12 313 ASP A N 1
ATOM 2420 C CA . ASP A 1 313 ? -15.031 -26.155 0.414 1.00 98.12 313 ASP A CA 1
ATOM 2421 C C . ASP A 1 313 ? -14.006 -25.892 -0.695 1.00 98.12 313 ASP A C 1
ATOM 2423 O O . ASP A 1 313 ? -12.944 -26.516 -0.751 1.00 98.12 313 ASP A O 1
ATOM 2427 N N . LYS A 1 314 ? -14.263 -24.884 -1.535 1.00 98.19 314 LYS A N 1
ATOM 2428 C CA . LYS A 1 314 ? -13.313 -24.395 -2.542 1.00 98.19 314 LYS A CA 1
ATOM 2429 C C . LYS A 1 314 ? -12.196 -23.540 -1.949 1.00 98.19 314 LYS A C 1
ATOM 2431 O O . LYS A 1 314 ? -11.228 -23.261 -2.660 1.00 98.19 314 LYS A O 1
ATOM 2436 N N . VAL A 1 315 ? -12.293 -23.119 -0.684 1.00 98.06 315 VAL A N 1
ATOM 2437 C CA . VAL A 1 315 ? -11.273 -22.303 -0.006 1.00 98.06 315 VAL A CA 1
ATOM 2438 C C . VAL A 1 315 ? -10.174 -23.198 0.570 1.00 98.06 315 VAL A C 1
ATOM 2440 O O . VAL A 1 315 ? -10.305 -23.774 1.655 1.00 98.06 315 VAL A O 1
ATOM 2443 N N . MET A 1 316 ? -9.045 -23.247 -0.137 1.00 97.75 316 MET A N 1
ATOM 2444 C CA . MET A 1 316 ? -7.890 -24.087 0.194 1.00 97.75 316 MET A CA 1
ATOM 2445 C C . MET A 1 316 ? -7.070 -23.533 1.360 1.00 97.75 316 MET A C 1
ATOM 2447 O O . MET A 1 316 ? -6.593 -24.289 2.203 1.00 97.75 316 MET A O 1
ATOM 2451 N N . ALA A 1 317 ? -6.853 -22.216 1.397 1.00 96.88 317 ALA A N 1
ATOM 2452 C CA . ALA A 1 317 ? -6.079 -21.576 2.460 1.00 96.88 317 ALA A CA 1
ATOM 2453 C C . ALA A 1 317 ? -6.359 -20.076 2.546 1.00 96.88 317 ALA A C 1
ATOM 2455 O O . ALA A 1 317 ? -6.490 -19.405 1.523 1.00 96.88 317 ALA A O 1
ATOM 2456 N N . VAL A 1 318 ? -6.329 -19.531 3.762 1.00 98.12 318 VAL A N 1
ATOM 2457 C CA . VAL A 1 318 ? -6.360 -18.084 4.011 1.00 98.12 318 VAL A CA 1
ATOM 2458 C C . VAL A 1 318 ? -5.047 -17.669 4.665 1.00 98.12 318 VAL A C 1
ATOM 2460 O O . VAL A 1 318 ? -4.639 -18.223 5.683 1.00 98.12 318 VAL A O 1
ATOM 2463 N N . LYS A 1 319 ? -4.359 -16.685 4.084 1.00 97.31 319 LYS A N 1
ATOM 2464 C CA . LYS A 1 319 ? -3.112 -16.139 4.628 1.00 97.31 319 LYS A CA 1
ATOM 2465 C C . LYS A 1 319 ? -3.260 -14.655 4.918 1.00 97.31 319 LYS A C 1
ATOM 2467 O O . LYS A 1 319 ? -3.297 -13.844 3.997 1.00 97.31 319 LYS A O 1
ATOM 2472 N N . PHE A 1 320 ? -3.245 -14.303 6.195 1.00 97.88 320 PHE A N 1
ATOM 2473 C CA . PHE A 1 320 ? -3.195 -12.913 6.631 1.00 97.88 320 PHE A CA 1
ATOM 2474 C C . PHE A 1 320 ? -1.790 -12.340 6.436 1.00 97.88 320 PHE A C 1
ATOM 2476 O O . PHE A 1 320 ? -0.779 -12.973 6.764 1.00 97.88 320 PHE A O 1
ATOM 2483 N N . LEU A 1 321 ? -1.730 -11.148 5.855 1.00 96.75 321 LEU A N 1
ATOM 2484 C CA . LEU A 1 321 ? -0.516 -10.356 5.755 1.00 96.75 321 LEU A CA 1
ATOM 2485 C C . LEU A 1 321 ? -0.390 -9.493 7.018 1.00 96.75 321 LEU A C 1
ATOM 2487 O O . LEU A 1 321 ? -1.407 -9.083 7.578 1.00 96.75 321 LEU A O 1
ATOM 2491 N N . PRO A 1 322 ? 0.839 -9.212 7.485 1.00 95.88 322 PRO A N 1
ATOM 2492 C CA . PRO A 1 322 ? 1.038 -8.286 8.590 1.00 95.88 322 PRO A CA 1
ATOM 2493 C C . PRO A 1 322 ? 0.390 -6.939 8.272 1.00 95.88 322 PRO A C 1
ATOM 2495 O O . PRO A 1 322 ? 0.547 -6.435 7.159 1.00 95.88 322 PRO A O 1
ATOM 2498 N N . ALA A 1 323 ? -0.304 -6.363 9.251 1.00 95.38 323 ALA A N 1
ATOM 2499 C CA . ALA A 1 323 ? -0.780 -4.993 9.157 1.00 95.38 323 ALA A CA 1
ATOM 2500 C C . ALA A 1 323 ? 0.400 -4.047 8.871 1.00 95.38 323 ALA A C 1
ATOM 2502 O O . ALA A 1 323 ? 1.497 -4.238 9.407 1.00 95.38 323 ALA A O 1
ATOM 2503 N N . GLN A 1 324 ? 0.176 -3.061 8.000 1.00 90.06 324 GLN A N 1
ATOM 2504 C CA . GLN A 1 324 ? 1.203 -2.093 7.608 1.00 90.06 324 GLN A CA 1
ATOM 2505 C C . GLN A 1 324 ? 1.670 -1.276 8.817 1.00 90.06 324 GLN A C 1
ATOM 2507 O O . GLN A 1 324 ? 2.874 -1.136 9.035 1.00 90.06 324 GLN A O 1
ATOM 2512 N N . ASP A 1 325 ? 0.720 -0.871 9.662 1.00 92.75 325 ASP A N 1
ATOM 2513 C CA . ASP A 1 325 ? 0.980 -0.155 10.903 1.00 92.75 325 ASP A CA 1
ATOM 2514 C C . ASP A 1 325 ? 0.589 -0.986 12.123 1.00 92.75 325 ASP A C 1
ATOM 2516 O O . ASP A 1 325 ? -0.376 -1.750 12.111 1.00 92.75 325 ASP A O 1
ATOM 2520 N N . ARG A 1 326 ? 1.316 -0.794 13.230 1.00 91.31 326 ARG A N 1
ATOM 2521 C CA . ARG A 1 326 ? 0.999 -1.440 14.518 1.00 91.31 326 ARG A CA 1
ATOM 2522 C C . ARG A 1 326 ? -0.376 -1.064 15.068 1.00 91.31 326 ARG A C 1
ATOM 2524 O O . ARG A 1 326 ? -0.921 -1.827 15.855 1.00 91.31 326 ARG A O 1
ATOM 2531 N N . ASN A 1 327 ? -0.887 0.095 14.665 1.00 93.00 327 ASN A N 1
ATOM 2532 C CA . ASN A 1 327 ? -2.169 0.630 15.106 1.00 93.00 327 ASN A CA 1
ATOM 2533 C C . ASN A 1 327 ? -3.233 0.553 13.998 1.00 93.00 327 ASN A C 1
ATOM 2535 O O . ASN A 1 327 ? -4.275 1.187 14.130 1.00 93.00 327 ASN A O 1
ATOM 2539 N N . ALA A 1 328 ? -2.974 -0.155 12.892 1.00 95.12 328 ALA A N 1
ATOM 2540 C CA . ALA A 1 328 ? -3.970 -0.290 11.839 1.00 95.12 328 ALA A CA 1
ATOM 2541 C C . ALA A 1 328 ? -5.117 -1.192 12.317 1.00 95.12 328 ALA A C 1
ATOM 2543 O O . ALA A 1 328 ? -4.890 -2.320 12.753 1.00 95.12 328 ALA A O 1
ATOM 2544 N N . GLU A 1 329 ? -6.349 -0.705 12.186 1.00 97.19 329 GLU A N 1
ATOM 2545 C CA . GLU A 1 329 ? -7.564 -1.489 12.458 1.00 97.19 329 GLU A CA 1
ATOM 2546 C C . GLU A 1 329 ? -7.865 -2.497 11.342 1.00 97.19 329 GLU A C 1
ATOM 2548 O O . GLU A 1 329 ? -8.602 -3.460 11.535 1.00 97.19 329 GLU A O 1
ATOM 2553 N N . THR A 1 330 ? -7.262 -2.295 10.168 1.00 98.00 330 THR A N 1
ATOM 2554 C CA . THR A 1 330 ? -7.401 -3.162 9.002 1.00 98.00 330 THR A CA 1
ATOM 2555 C C . THR A 1 330 ? -6.080 -3.803 8.606 1.00 98.00 330 THR A C 1
ATOM 2557 O O . THR A 1 330 ? -5.013 -3.190 8.659 1.00 98.00 330 THR A O 1
ATOM 2560 N N . CYS A 1 331 ? -6.167 -5.030 8.118 1.00 97.88 331 CYS A N 1
ATOM 2561 C CA . CYS A 1 331 ? -5.099 -5.792 7.503 1.00 97.88 331 CYS A CA 1
ATOM 2562 C C . CYS A 1 331 ? -5.520 -6.246 6.096 1.00 97.88 331 CYS A C 1
ATOM 2564 O O . CYS A 1 331 ? -6.581 -5.888 5.581 1.00 97.88 331 CYS A O 1
ATOM 2566 N N . CYS A 1 332 ? -4.653 -7.011 5.440 1.00 98.00 332 CYS A N 1
ATOM 2567 C CA . CYS A 1 332 ? -4.939 -7.612 4.143 1.00 98.00 332 CYS A CA 1
ATOM 2568 C C . CYS A 1 332 ? -4.786 -9.127 4.249 1.00 98.00 332 CYS A C 1
ATOM 2570 O O . CYS A 1 332 ? -3.950 -9.619 5.014 1.00 98.00 332 CYS A O 1
ATOM 2572 N N . CYS A 1 333 ? -5.542 -9.882 3.460 1.00 98.19 333 CYS A N 1
ATOM 2573 C CA . CYS A 1 333 ? -5.381 -11.331 3.399 1.00 98.19 333 CYS A CA 1
ATOM 2574 C C . CYS A 1 333 ? -5.405 -11.849 1.960 1.00 98.19 333 CYS A C 1
ATOM 2576 O O . CYS A 1 333 ? -5.900 -11.198 1.043 1.00 98.19 333 CYS A O 1
ATOM 2578 N N . ILE A 1 334 ? -4.803 -13.018 1.762 1.00 98.00 334 ILE A N 1
ATOM 2579 C CA . ILE A 1 334 ? -4.789 -13.738 0.492 1.00 98.00 334 ILE A CA 1
ATOM 2580 C C . ILE A 1 334 ? -5.572 -15.030 0.692 1.00 98.00 334 ILE A C 1
ATOM 2582 O O . ILE A 1 334 ? -5.166 -15.871 1.499 1.00 98.00 334 ILE A O 1
ATOM 2586 N N . VAL A 1 335 ? -6.660 -15.192 -0.052 1.00 98.25 335 VAL A N 1
ATOM 2587 C CA . VAL A 1 335 ? -7.494 -16.399 -0.054 1.00 98.25 335 VAL A CA 1
ATOM 2588 C C . VAL A 1 335 ? -7.154 -17.222 -1.289 1.00 98.25 335 VAL A C 1
ATOM 2590 O O . VAL A 1 335 ? -7.161 -16.697 -2.398 1.00 98.25 335 VAL A O 1
ATOM 2593 N N . ARG A 1 336 ? -6.815 -18.496 -1.102 1.00 97.75 336 ARG A N 1
ATOM 2594 C CA . ARG A 1 336 ? -6.496 -19.439 -2.180 1.00 97.75 336 ARG A CA 1
ATOM 2595 C C . ARG A 1 336 ? -7.694 -20.330 -2.460 1.00 97.75 336 ARG A C 1
ATOM 2597 O O . ARG A 1 336 ? -8.240 -20.905 -1.519 1.00 97.75 336 ARG A O 1
ATOM 2604 N N . TYR A 1 337 ? -8.032 -20.484 -3.731 1.00 98.19 337 TYR A N 1
ATOM 2605 C CA . TYR A 1 337 ? -9.145 -21.300 -4.199 1.00 98.19 337 TYR A CA 1
ATOM 2606 C C . TYR A 1 337 ? -8.657 -22.517 -4.959 1.00 98.19 337 TYR A C 1
ATOM 2608 O O . TYR A 1 337 ? -7.578 -22.499 -5.544 1.00 98.19 337 TYR A O 1
ATOM 2616 N N . LEU A 1 338 ? -9.475 -23.562 -4.971 1.00 97.44 338 LEU A N 1
ATOM 2617 C CA . LEU A 1 338 ? -9.237 -24.729 -5.809 1.00 97.44 338 LEU A CA 1
ATOM 2618 C C . LEU A 1 338 ? -9.257 -24.359 -7.304 1.00 97.44 338 LEU A C 1
ATOM 2620 O O . LEU A 1 338 ? -8.364 -24.761 -8.042 1.00 97.44 338 LEU A O 1
ATOM 2624 N N . ASP A 1 339 ? -10.228 -23.531 -7.704 1.00 97.56 339 ASP A N 1
ATOM 2625 C CA . ASP A 1 339 ? -10.557 -23.229 -9.101 1.00 97.56 339 ASP A CA 1
ATOM 2626 C C . ASP A 1 339 ? -10.538 -21.714 -9.378 1.00 97.56 339 ASP A C 1
ATOM 2628 O O . ASP A 1 339 ? -10.834 -20.907 -8.491 1.00 97.56 339 ASP A O 1
ATOM 2632 N N . GLN A 1 340 ? -10.229 -21.320 -10.621 1.00 96.44 340 GLN A N 1
ATOM 2633 C CA . GLN A 1 340 ? -10.186 -19.906 -11.029 1.00 96.44 340 GLN A CA 1
ATOM 2634 C C . GLN A 1 340 ? -11.585 -19.273 -11.007 1.00 96.44 340 GLN A C 1
ATOM 2636 O O . GLN A 1 340 ? -11.743 -18.167 -10.503 1.00 96.44 340 GLN A O 1
ATOM 2641 N N . GLU A 1 341 ? -12.616 -20.009 -11.432 1.00 97.88 341 GLU A N 1
ATOM 2642 C CA . GLU A 1 341 ? -14.007 -19.533 -11.416 1.00 97.88 341 GLU A CA 1
ATOM 2643 C C . GLU A 1 341 ? -14.485 -19.165 -10.004 1.00 97.88 341 GLU A C 1
ATOM 2645 O O . GLU A 1 341 ? -15.198 -18.181 -9.815 1.00 97.88 341 GLU A O 1
ATOM 2650 N N . SER A 1 342 ? -14.071 -19.934 -8.992 1.00 98.25 342 SER A N 1
ATOM 2651 C CA . SER A 1 342 ? -14.389 -19.660 -7.586 1.00 98.25 342 SER A CA 1
ATOM 2652 C C . SER A 1 342 ? -13.686 -18.397 -7.083 1.00 98.25 342 SER A C 1
ATOM 2654 O O . SER A 1 342 ? -14.271 -17.627 -6.319 1.00 98.25 342 SER A O 1
ATOM 2656 N N . ALA A 1 343 ? -12.453 -18.153 -7.539 1.00 98.06 343 ALA A N 1
ATOM 2657 C CA . ALA A 1 34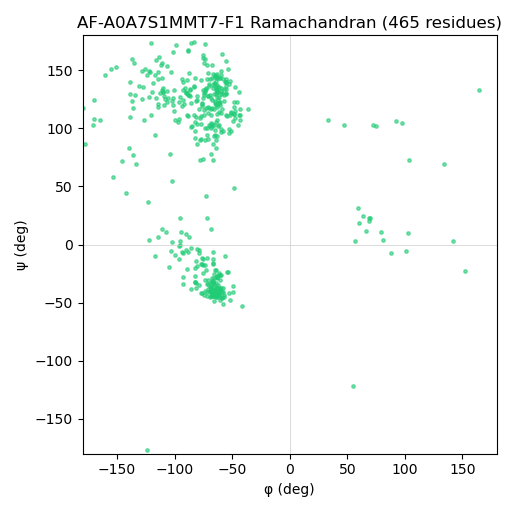3 ? -11.728 -16.922 -7.243 1.00 98.06 343 ALA A CA 1
ATOM 2658 C C . ALA A 1 343 ? -12.418 -15.697 -7.871 1.00 98.06 343 ALA A C 1
ATOM 2660 O O . ALA A 1 343 ? -12.610 -14.692 -7.187 1.00 98.06 343 ALA A O 1
ATOM 2661 N N . ASP A 1 344 ? -12.854 -15.796 -9.129 1.00 97.94 344 ASP A N 1
ATOM 2662 C CA . ASP A 1 344 ? -13.532 -14.704 -9.840 1.00 97.94 344 ASP A CA 1
ATOM 2663 C C . ASP A 1 344 ? -14.911 -14.399 -9.229 1.00 97.94 344 ASP A C 1
ATOM 2665 O O . ASP A 1 344 ? -15.228 -13.237 -8.954 1.00 97.94 344 ASP A O 1
ATOM 2669 N N . LYS A 1 345 ? -15.699 -15.438 -8.910 1.00 98.31 345 LYS A N 1
ATOM 2670 C CA . LYS A 1 345 ? -16.974 -15.304 -8.180 1.00 98.31 345 LYS A CA 1
ATOM 2671 C C . LYS A 1 345 ? -16.781 -14.636 -6.822 1.00 98.31 345 LYS A C 1
ATOM 2673 O O . LYS A 1 345 ? -17.572 -13.776 -6.445 1.00 98.31 345 LYS A O 1
ATOM 2678 N N . SER A 1 346 ? -15.715 -14.992 -6.105 1.00 98.38 346 SER A N 1
ATOM 2679 C CA . SER A 1 346 ? -15.396 -14.372 -4.819 1.00 98.38 346 SER A CA 1
ATOM 2680 C C . SER A 1 346 ? -15.087 -12.881 -4.952 1.00 98.38 346 SER A C 1
ATOM 2682 O O . SER A 1 346 ? -15.615 -12.075 -4.185 1.00 98.38 346 SER A O 1
ATOM 2684 N N . VAL A 1 347 ? -14.305 -12.487 -5.963 1.00 98.25 347 VAL A N 1
ATOM 2685 C CA . VAL A 1 347 ? -14.033 -11.067 -6.236 1.00 98.25 347 VAL A CA 1
ATOM 2686 C C . VAL A 1 347 ? -15.329 -10.307 -6.509 1.00 98.25 347 VAL A C 1
ATOM 2688 O O . VAL A 1 347 ? -15.527 -9.245 -5.922 1.00 98.25 347 VAL A O 1
ATOM 2691 N N . ALA A 1 348 ? -16.218 -10.848 -7.345 1.00 98.00 348 ALA A N 1
ATOM 2692 C CA . ALA A 1 348 ? -17.493 -10.210 -7.669 1.00 98.00 348 ALA A CA 1
ATOM 2693 C C . ALA A 1 348 ? -18.427 -10.089 -6.452 1.00 98.00 348 ALA A C 1
ATOM 2695 O O . ALA A 1 348 ? -19.090 -9.070 -6.292 1.00 98.00 348 ALA A O 1
ATOM 2696 N N . ALA A 1 349 ? -18.464 -11.103 -5.582 1.00 98.00 349 ALA A N 1
ATOM 2697 C CA . ALA A 1 349 ? -19.390 -11.141 -4.452 1.00 98.00 349 ALA A CA 1
ATOM 2698 C C . ALA A 1 349 ? -18.927 -10.321 -3.235 1.00 98.00 349 ALA A C 1
ATOM 2700 O O . ALA A 1 349 ? -19.767 -9.799 -2.499 1.00 98.00 349 ALA A O 1
ATOM 2701 N N . ILE A 1 350 ? -17.612 -10.231 -2.994 1.00 98.19 350 ILE A N 1
ATOM 2702 C CA . ILE A 1 350 ? -17.043 -9.584 -1.798 1.00 98.19 350 ILE A CA 1
ATOM 2703 C C . ILE A 1 350 ? -16.713 -8.107 -2.043 1.00 98.19 350 ILE A C 1
ATOM 2705 O O . ILE A 1 350 ? -16.819 -7.299 -1.118 1.00 98.19 350 ILE A O 1
ATOM 2709 N N . LYS A 1 351 ? -16.300 -7.735 -3.261 1.00 98.00 351 LYS A N 1
ATOM 2710 C CA . LYS A 1 351 ? -15.882 -6.361 -3.569 1.00 98.00 351 LYS A CA 1
ATOM 2711 C C . LYS A 1 351 ? -17.020 -5.371 -3.300 1.00 98.00 351 LYS A C 1
ATOM 2713 O O . LYS A 1 351 ? -18.125 -5.547 -3.796 1.00 98.00 351 LYS A O 1
ATOM 2718 N N . GLY A 1 352 ? -16.718 -4.309 -2.555 1.00 96.25 352 GLY A N 1
ATOM 2719 C CA . GLY A 1 352 ? -17.671 -3.238 -2.258 1.00 96.25 352 GLY A CA 1
ATOM 2720 C C . GLY A 1 352 ? -18.649 -3.555 -1.127 1.00 96.25 352 GLY A C 1
ATOM 2721 O O . GLY A 1 352 ? -19.507 -2.731 -0.836 1.00 96.25 352 GLY A O 1
ATOM 2722 N N . ARG A 1 353 ? -18.535 -4.705 -0.447 1.00 97.25 353 ARG A N 1
ATOM 2723 C CA . ARG A 1 353 ? -19.352 -4.964 0.748 1.00 97.25 353 ARG A CA 1
ATOM 2724 C C . ARG A 1 353 ? -18.872 -4.114 1.931 1.00 97.25 353 ARG A C 1
ATOM 2726 O O . ARG A 1 353 ? -17.660 -4.069 2.162 1.00 97.25 353 ARG A O 1
ATOM 2733 N N . PRO A 1 354 ? -19.782 -3.474 2.687 1.00 97.19 354 PRO A N 1
ATOM 2734 C CA . PRO A 1 354 ? -19.408 -2.682 3.848 1.00 97.19 354 PRO A CA 1
ATOM 2735 C C . PRO A 1 354 ? -18.928 -3.573 5.001 1.00 97.19 354 PRO A C 1
ATOM 2737 O O . PRO A 1 354 ? -19.404 -4.695 5.193 1.00 97.19 354 PRO A O 1
ATOM 2740 N N . VAL A 1 355 ? -17.987 -3.058 5.784 1.00 97.38 355 VAL A N 1
ATOM 2741 C CA . VAL A 1 355 ? -17.457 -3.673 6.997 1.00 97.38 355 VAL A CA 1
ATOM 2742 C C . VAL A 1 355 ? -17.280 -2.615 8.075 1.00 97.38 355 VAL A C 1
ATOM 2744 O O . VAL A 1 355 ? -16.667 -1.569 7.857 1.00 97.38 355 VAL A O 1
ATOM 2747 N N . GLN A 1 356 ? -17.818 -2.898 9.257 1.00 97.12 356 GLN A N 1
ATOM 2748 C CA . GLN A 1 356 ? -17.681 -2.023 10.410 1.00 97.12 356 GLN A CA 1
ATOM 2749 C C . GLN A 1 356 ? -16.405 -2.369 11.179 1.00 97.12 356 GLN A C 1
ATOM 2751 O O . GLN A 1 356 ? -16.150 -3.531 11.508 1.00 97.12 356 GLN A O 1
ATOM 2756 N N . LEU A 1 357 ? -15.592 -1.352 11.445 1.00 97.38 357 LEU A N 1
ATOM 2757 C CA . LEU A 1 357 ? -14.371 -1.458 12.235 1.00 97.38 357 LEU A CA 1
ATOM 2758 C C . LEU A 1 357 ? -14.656 -1.257 13.723 1.00 97.38 357 LEU A C 1
ATOM 2760 O O . LEU A 1 357 ? -15.701 -0.739 14.116 1.00 97.38 357 LEU A O 1
ATOM 2764 N N . ARG A 1 358 ? -13.678 -1.605 14.565 1.00 95.56 358 ARG A N 1
ATOM 2765 C CA . ARG A 1 358 ? -13.762 -1.416 16.019 1.00 95.56 358 ARG A CA 1
ATOM 2766 C C . ARG A 1 358 ? -13.941 0.050 16.430 1.00 95.56 358 ARG A C 1
ATOM 2768 O O . ARG A 1 358 ? -14.577 0.312 17.446 1.00 95.56 358 ARG A O 1
ATOM 2775 N N . SER A 1 359 ? -13.410 0.996 15.656 1.00 95.06 359 SER A N 1
ATOM 2776 C CA . SER A 1 359 ? -13.638 2.434 15.860 1.00 95.06 359 SER A CA 1
ATOM 2777 C C . SER A 1 359 ? -15.080 2.880 15.608 1.00 95.06 359 SER A C 1
ATOM 2779 O O . SER A 1 359 ? -15.426 4.010 15.942 1.00 95.06 359 SER A O 1
ATOM 2781 N N . GLY A 1 360 ? -15.910 2.033 14.995 1.00 95.31 360 GLY A N 1
ATOM 2782 C CA . GLY A 1 360 ? -17.221 2.396 14.465 1.00 95.31 360 GLY A CA 1
ATOM 2783 C C . GLY A 1 360 ? -17.174 2.922 13.028 1.00 95.31 360 GLY A C 1
ATOM 2784 O O . GLY A 1 360 ? -18.229 3.081 12.420 1.00 95.31 360 GLY A O 1
ATOM 2785 N N . ALA A 1 361 ? -15.984 3.146 12.454 1.00 94.25 361 ALA A N 1
ATOM 2786 C CA . ALA A 1 361 ? -15.852 3.539 11.056 1.00 94.25 361 ALA A CA 1
ATOM 2787 C C . ALA A 1 361 ? -16.339 2.423 10.116 1.00 94.25 361 ALA A C 1
ATOM 2789 O O . ALA A 1 361 ? -16.037 1.245 10.324 1.00 94.25 361 ALA A O 1
ATOM 2790 N N . CYS A 1 362 ? -17.062 2.800 9.061 1.00 96.56 362 CYS A N 1
ATOM 2791 C CA . CYS A 1 362 ? -17.468 1.890 7.995 1.00 96.56 362 CYS A CA 1
ATOM 2792 C C . CYS A 1 362 ? -16.461 1.971 6.841 1.00 96.56 362 CYS A C 1
ATOM 2794 O O . CYS A 1 362 ? -16.147 3.059 6.355 1.00 96.56 362 CYS A O 1
ATOM 2796 N N . LYS A 1 363 ? -15.936 0.823 6.417 1.00 97.38 363 LYS A N 1
ATOM 2797 C CA . LYS A 1 363 ? -15.096 0.674 5.222 1.00 97.38 363 LYS A CA 1
ATOM 2798 C C . LYS A 1 363 ? -15.742 -0.300 4.247 1.00 97.38 363 LYS A C 1
ATOM 2800 O O . LYS A 1 363 ? -16.714 -0.957 4.587 1.00 97.38 363 LYS A O 1
ATOM 2805 N N . PHE A 1 364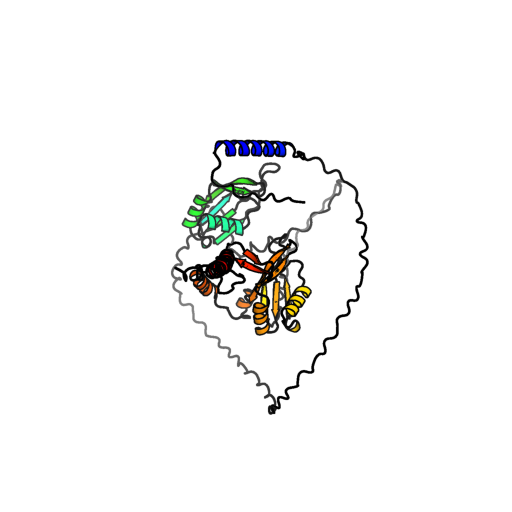 ? -15.172 -0.438 3.055 1.00 97.81 364 PHE A N 1
ATOM 2806 C CA . PHE A 1 364 ? -15.623 -1.404 2.058 1.00 97.81 364 PHE A CA 1
ATOM 2807 C C . PHE A 1 364 ? -14.511 -2.397 1.742 1.00 97.81 364 PHE A C 1
ATOM 2809 O O . PHE A 1 364 ? -13.349 -2.011 1.604 1.00 97.81 364 PHE A O 1
ATOM 2816 N N . PHE A 1 365 ? -14.856 -3.675 1.606 1.00 98.25 365 PHE A N 1
ATOM 2817 C CA . PHE A 1 365 ? -13.892 -4.689 1.204 1.00 98.25 365 PHE A CA 1
ATOM 2818 C C . PHE A 1 365 ? -13.401 -4.429 -0.222 1.00 98.25 365 PHE A C 1
ATOM 2820 O O . PHE A 1 365 ? -14.180 -4.415 -1.181 1.00 98.25 365 PHE A O 1
ATOM 2827 N N . GLY A 1 366 ? -12.087 -4.307 -0.385 1.00 97.69 366 GLY A N 1
ATOM 2828 C CA . GLY A 1 366 ? -11.463 -4.405 -1.698 1.00 97.69 366 GLY A CA 1
ATOM 2829 C C . GLY A 1 366 ? -11.148 -5.862 -2.011 1.00 97.69 366 GLY A C 1
ATOM 2830 O O . GLY A 1 366 ? -10.495 -6.537 -1.222 1.00 97.69 366 GLY A O 1
ATOM 2831 N N . ALA A 1 367 ? -11.567 -6.357 -3.174 1.00 98.12 367 ALA A N 1
ATOM 2832 C CA . ALA A 1 367 ? -11.199 -7.686 -3.655 1.00 98.12 367 ALA A CA 1
ATOM 2833 C C . ALA A 1 367 ? -10.619 -7.596 -5.068 1.00 98.12 367 ALA A C 1
ATOM 2835 O O . ALA A 1 367 ? -11.142 -6.881 -5.926 1.00 98.12 367 ALA A O 1
ATOM 2836 N N . LYS A 1 368 ? -9.515 -8.308 -5.309 1.00 97.81 368 LYS A N 1
ATOM 2837 C CA . LYS A 1 368 ? -8.872 -8.414 -6.627 1.00 97.81 368 LYS A CA 1
ATOM 2838 C C . LYS A 1 368 ? -8.154 -9.747 -6.784 1.00 97.81 368 LYS A C 1
ATOM 2840 O O . LYS A 1 368 ? -7.658 -10.294 -5.801 1.00 97.81 368 LYS A O 1
ATOM 2845 N N . ILE A 1 369 ? -8.013 -10.235 -8.014 1.00 97.38 369 ILE A N 1
ATOM 2846 C CA . ILE A 1 369 ? -7.149 -11.389 -8.288 1.00 97.38 369 ILE A CA 1
ATOM 2847 C C . ILE A 1 369 ? -5.708 -11.034 -7.903 1.00 97.38 369 ILE A C 1
ATOM 2849 O O . ILE A 1 369 ? -5.171 -9.986 -8.274 1.00 97.38 369 ILE A O 1
ATOM 2853 N N . ALA A 1 370 ? -5.095 -11.879 -7.079 1.00 96.25 370 ALA A N 1
ATOM 2854 C CA . ALA A 1 370 ? -3.745 -11.664 -6.594 1.00 96.25 370 ALA A CA 1
ATOM 2855 C C . ALA A 1 370 ? -2.744 -11.948 -7.718 1.00 96.25 370 ALA A C 1
ATOM 2857 O O . ALA A 1 370 ? -2.751 -13.023 -8.317 1.00 96.25 370 ALA A O 1
ATOM 2858 N N . LYS A 1 371 ? -1.833 -11.001 -7.962 1.00 93.19 371 LYS A N 1
ATOM 2859 C CA . LYS A 1 371 ? -0.721 -11.222 -8.889 1.00 93.19 371 LYS A CA 1
ATOM 2860 C C . LYS A 1 371 ? 0.176 -12.353 -8.353 1.00 93.19 371 LYS A C 1
ATOM 2862 O O . LYS A 1 371 ? 0.469 -12.364 -7.149 1.00 93.19 371 LYS A O 1
ATOM 2867 N N . PRO A 1 372 ? 0.640 -13.284 -9.207 1.00 89.06 372 PRO A N 1
ATOM 2868 C CA . PRO A 1 372 ? 1.592 -14.303 -8.793 1.00 89.06 372 PRO A CA 1
ATOM 2869 C C . PRO A 1 372 ? 2.849 -13.628 -8.245 1.00 89.06 372 PRO A C 1
ATOM 2871 O O . PRO A 1 372 ? 3.293 -12.586 -8.732 1.00 89.06 372 PRO A O 1
ATOM 2874 N N . ALA A 1 373 ? 3.431 -14.206 -7.196 1.00 87.62 373 ALA A N 1
ATOM 2875 C CA . ALA A 1 373 ? 4.648 -13.649 -6.627 1.00 87.62 373 ALA A CA 1
ATOM 2876 C C . ALA A 1 373 ? 5.775 -13.706 -7.668 1.00 87.62 373 ALA A C 1
ATOM 2878 O O . ALA A 1 373 ? 5.902 -14.690 -8.390 1.00 87.62 373 ALA A O 1
ATOM 2879 N N . ARG A 1 374 ? 6.642 -12.689 -7.702 1.00 86.38 374 ARG A N 1
ATOM 2880 C CA . ARG A 1 374 ? 7.731 -12.586 -8.689 1.00 86.38 374 ARG A CA 1
ATOM 2881 C C . ARG A 1 374 ? 8.572 -13.864 -8.812 1.00 86.38 374 ARG A C 1
ATOM 2883 O O . ARG A 1 374 ? 8.874 -14.295 -9.916 1.00 86.38 374 ARG A O 1
ATOM 2890 N N . TRP A 1 375 ? 8.883 -14.512 -7.687 1.00 84.62 375 TRP A N 1
ATOM 2891 C CA . TRP A 1 375 ? 9.643 -15.766 -7.679 1.00 84.62 375 TRP A CA 1
ATOM 2892 C C . TRP A 1 375 ? 8.918 -16.929 -8.382 1.00 84.62 375 TRP A C 1
ATOM 2894 O O . TRP A 1 375 ? 9.576 -17.835 -8.878 1.00 84.62 375 TRP A O 1
ATOM 2904 N N . MET A 1 376 ? 7.581 -16.920 -8.437 1.00 85.50 376 MET A N 1
ATOM 2905 C CA . MET A 1 376 ? 6.789 -17.926 -9.158 1.00 85.50 376 MET A CA 1
ATOM 2906 C C . MET A 1 376 ? 6.891 -17.722 -10.669 1.00 85.50 376 MET A C 1
ATOM 2908 O O . MET A 1 376 ? 7.033 -18.693 -11.408 1.00 85.50 376 MET A O 1
ATOM 2912 N N . VAL A 1 377 ? 6.871 -16.461 -11.114 1.00 89.31 377 VAL A N 1
ATOM 2913 C CA . VAL A 1 377 ? 7.064 -16.094 -12.525 1.00 89.31 377 VAL A CA 1
ATOM 2914 C C . VAL A 1 377 ? 8.487 -16.438 -12.973 1.00 89.31 377 VAL A C 1
ATOM 2916 O O . VAL A 1 377 ? 8.672 -17.058 -14.013 1.00 89.31 377 VAL A O 1
ATOM 2919 N N . GLU A 1 378 ? 9.500 -16.130 -12.154 1.00 86.38 378 GLU A N 1
ATOM 2920 C CA . GLU A 1 378 ? 10.911 -16.444 -12.448 1.00 86.38 378 GLU A CA 1
ATOM 2921 C C . GLU A 1 378 ? 11.191 -17.954 -12.553 1.00 86.38 378 GLU A C 1
ATOM 2923 O O . GLU A 1 378 ? 12.098 -18.363 -13.277 1.00 86.38 378 GLU A O 1
ATOM 2928 N N . LEU A 1 379 ? 10.409 -18.791 -11.862 1.00 86.38 379 LEU A N 1
ATOM 2929 C CA . LEU A 1 379 ? 10.483 -20.253 -11.971 1.00 86.38 379 LEU A CA 1
ATOM 2930 C C . LEU A 1 379 ? 9.639 -20.827 -13.122 1.00 86.38 379 LEU A C 1
ATOM 2932 O O . LEU A 1 379 ? 9.663 -22.038 -13.330 1.00 86.38 379 LEU A O 1
ATOM 2936 N N . GLY A 1 380 ? 8.892 -19.994 -13.854 1.00 88.44 380 GLY A N 1
ATOM 2937 C CA . GLY A 1 380 ? 7.984 -20.438 -14.916 1.00 88.44 380 GLY A CA 1
ATOM 2938 C C . GLY A 1 380 ? 6.768 -21.218 -14.406 1.00 88.44 380 GLY A C 1
ATOM 2939 O O . GLY A 1 380 ? 6.166 -21.965 -15.170 1.00 88.44 380 GLY A O 1
ATOM 2940 N N . LEU A 1 381 ? 6.419 -21.072 -13.121 1.00 85.62 381 LEU A N 1
ATOM 2941 C CA . LEU A 1 381 ? 5.249 -21.722 -12.511 1.00 85.62 381 LEU A CA 1
ATOM 2942 C C . LEU A 1 381 ? 3.948 -20.959 -12.774 1.00 85.62 381 LEU A C 1
ATOM 2944 O O . LEU A 1 381 ? 2.865 -21.519 -12.641 1.00 85.62 381 LEU A O 1
ATOM 2948 N N . ALA A 1 382 ? 4.054 -19.678 -13.115 1.00 86.31 382 ALA A N 1
ATOM 2949 C CA . ALA A 1 382 ? 2.941 -18.854 -13.548 1.00 86.31 382 ALA A CA 1
ATOM 2950 C C . ALA A 1 382 ? 3.273 -18.264 -14.924 1.00 86.31 382 ALA A C 1
ATOM 2952 O O . ALA A 1 382 ? 4.446 -17.952 -15.168 1.00 86.31 382 ALA A O 1
ATOM 2953 N N . PRO A 1 383 ? 2.276 -18.086 -15.810 1.00 84.50 383 PRO A N 1
ATOM 2954 C CA . PRO A 1 383 ? 2.485 -17.310 -17.021 1.00 84.50 383 PRO A CA 1
ATOM 2955 C C . PRO A 1 383 ? 2.987 -15.918 -16.627 1.00 84.50 383 PRO A C 1
ATOM 2957 O O . PRO A 1 383 ? 2.536 -15.342 -15.632 1.00 84.50 383 PRO A O 1
ATOM 2960 N N . ALA A 1 384 ? 3.951 -15.394 -17.383 1.00 81.56 384 ALA A N 1
ATOM 2961 C CA . ALA A 1 384 ? 4.319 -13.995 -17.265 1.00 81.56 384 ALA A CA 1
ATOM 2962 C C . ALA A 1 384 ? 3.082 -13.188 -17.661 1.00 81.56 384 ALA A C 1
ATOM 2964 O O . ALA A 1 384 ? 2.738 -13.126 -18.837 1.00 81.56 384 ALA A O 1
ATOM 2965 N N . LEU A 1 385 ? 2.366 -12.662 -16.667 1.00 79.75 385 LEU A N 1
ATOM 2966 C CA . LEU A 1 385 ? 1.322 -11.685 -16.922 1.00 79.75 385 LEU A CA 1
ATOM 2967 C C . LEU A 1 385 ? 2.041 -10.485 -17.521 1.00 79.75 385 LEU A C 1
ATOM 2969 O O . LEU A 1 385 ? 2.874 -9.873 -16.849 1.00 79.75 385 LEU A O 1
ATOM 2973 N N . GLU A 1 386 ? 1.788 -10.214 -18.797 1.00 78.81 386 GLU A N 1
ATOM 2974 C CA . GLU A 1 386 ? 2.220 -8.961 -19.394 1.00 78.81 386 GLU A CA 1
ATOM 2975 C C . GLU A 1 386 ? 1.634 -7.838 -18.538 1.00 78.81 386 GLU A C 1
ATOM 2977 O O . GLU A 1 386 ? 0.501 -7.929 -18.063 1.00 78.81 386 GLU A O 1
ATOM 2982 N N . ASP A 1 387 ? 2.458 -6.847 -18.206 1.00 62.62 387 ASP A N 1
ATOM 2983 C CA . ASP A 1 387 ? 2.084 -5.795 -17.274 1.00 62.62 387 ASP A CA 1
ATOM 2984 C C . ASP A 1 387 ? 0.965 -4.927 -17.877 1.00 62.62 387 ASP A C 1
ATOM 2986 O O . ASP A 1 387 ? 1.204 -3.840 -18.415 1.00 62.62 387 ASP A O 1
ATOM 2990 N N . ASP A 1 388 ? -0.281 -5.361 -17.671 1.00 56.25 388 ASP A N 1
ATOM 2991 C CA . ASP A 1 388 ? -1.509 -4.585 -17.885 1.00 56.25 388 ASP A CA 1
ATOM 2992 C C . ASP A 1 388 ? -1.492 -3.275 -17.087 1.00 56.25 388 ASP A C 1
ATOM 2994 O O . ASP A 1 388 ? -2.314 -2.395 -17.303 1.00 56.25 388 ASP A O 1
ATOM 2998 N N . SER A 1 389 ? -0.522 -3.104 -16.183 1.00 58.19 389 SER A N 1
ATOM 2999 C CA . SER A 1 389 ? -0.169 -1.843 -15.534 1.00 58.19 389 SER A CA 1
ATOM 3000 C C . SER A 1 389 ? 0.009 -0.702 -16.543 1.00 58.19 389 SER A C 1
ATOM 3002 O O . SER A 1 389 ? -0.350 0.429 -16.238 1.00 58.19 389 SER A O 1
ATOM 3004 N N . SER A 1 390 ? 0.537 -0.982 -17.740 1.00 54.28 390 SER A N 1
ATOM 3005 C CA . SER A 1 390 ? 0.720 0.025 -18.795 1.00 54.28 390 SER A CA 1
ATOM 3006 C C . SER A 1 390 ? -0.591 0.363 -19.517 1.00 54.28 390 SER A C 1
ATOM 3008 O O . SER A 1 390 ? -0.897 1.539 -19.708 1.00 54.28 390 SER A O 1
ATOM 3010 N N . ALA A 1 391 ? -1.412 -0.644 -19.826 1.00 54.16 391 ALA A N 1
ATOM 3011 C CA . ALA A 1 391 ? -2.728 -0.463 -20.437 1.00 54.16 391 ALA A CA 1
ATOM 3012 C C . ALA A 1 391 ? -3.735 0.191 -19.472 1.00 54.16 391 ALA A C 1
ATOM 3014 O O . ALA A 1 391 ? -4.466 1.096 -19.862 1.00 54.16 391 ALA A O 1
ATOM 3015 N N . GLN A 1 392 ? -3.727 -0.190 -18.191 1.00 54.31 392 GLN A N 1
ATOM 3016 C CA . GLN A 1 392 ? -4.551 0.431 -17.153 1.00 54.31 392 GLN A CA 1
ATOM 3017 C C . GLN A 1 392 ? -4.062 1.829 -16.775 1.00 54.31 392 GLN A C 1
ATOM 3019 O O . GLN A 1 392 ? -4.895 2.680 -16.497 1.00 54.31 392 GLN A O 1
ATOM 3024 N N . ALA A 1 393 ? -2.754 2.113 -16.788 1.00 53.41 393 ALA A N 1
ATOM 3025 C CA . ALA A 1 393 ? -2.264 3.479 -16.578 1.00 53.41 393 ALA A CA 1
ATOM 3026 C C . ALA A 1 393 ? -2.658 4.419 -17.730 1.00 53.41 393 ALA A C 1
ATOM 3028 O O . ALA A 1 393 ? -2.924 5.594 -17.484 1.00 53.41 393 ALA A O 1
ATOM 3029 N N . LEU A 1 394 ? -2.744 3.908 -18.964 1.00 53.91 394 LEU A N 1
ATOM 3030 C CA . LEU A 1 394 ? -3.250 4.665 -20.113 1.00 53.91 394 LEU A CA 1
ATOM 3031 C C . LEU A 1 394 ? -4.778 4.828 -20.068 1.00 53.91 394 LEU A C 1
ATOM 3033 O O . LEU A 1 394 ? -5.255 5.945 -20.235 1.00 53.91 394 LEU A O 1
ATOM 3037 N N . ALA A 1 395 ? -5.534 3.777 -19.734 1.00 53.75 395 ALA A N 1
ATOM 3038 C CA . ALA A 1 395 ? -6.990 3.857 -19.574 1.00 53.75 395 ALA A CA 1
ATOM 3039 C C . ALA A 1 395 ? -7.417 4.724 -18.373 1.00 53.75 395 ALA A C 1
ATOM 3041 O O . ALA A 1 395 ? -8.447 5.391 -18.420 1.00 53.75 395 ALA A O 1
ATOM 3042 N N . LYS A 1 396 ? -6.612 4.765 -17.304 1.00 48.44 396 LYS A N 1
ATOM 3043 C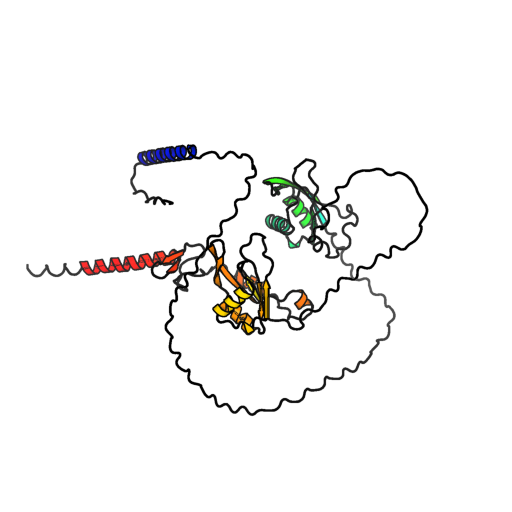 CA . LYS A 1 396 ? -6.846 5.643 -16.150 1.00 48.44 396 LYS A CA 1
ATOM 3044 C C . LYS A 1 396 ? -6.664 7.119 -16.517 1.00 48.44 396 LYS A C 1
ATOM 3046 O O . LYS A 1 396 ? -7.402 7.954 -16.020 1.00 48.44 396 LYS A O 1
ATOM 3051 N N . LYS A 1 397 ? -5.761 7.433 -17.453 1.00 48.00 397 LYS A N 1
ATOM 3052 C CA . LYS A 1 397 ? -5.496 8.812 -17.891 1.00 48.00 397 LYS A CA 1
ATOM 3053 C C . LYS A 1 397 ? -6.596 9.404 -18.782 1.00 48.00 397 LYS A C 1
ATOM 3055 O O . LYS A 1 397 ? -6.651 10.619 -18.928 1.00 48.00 397 LYS A O 1
ATOM 3060 N N . GLU A 1 398 ? -7.457 8.569 -19.365 1.00 43.72 398 GLU A N 1
ATOM 3061 C CA . GLU A 1 398 ? -8.549 9.009 -20.248 1.00 43.72 398 GLU A CA 1
ATOM 3062 C C . GLU A 1 398 ? -9.920 9.059 -19.539 1.00 43.72 398 GLU A C 1
ATOM 3064 O O . GLU A 1 398 ? -10.861 9.629 -20.078 1.00 43.72 398 GLU A O 1
ATOM 3069 N N . ASN A 1 399 ? -10.025 8.542 -18.304 1.00 42.62 399 ASN A N 1
ATOM 3070 C CA . ASN A 1 399 ? -11.274 8.491 -17.524 1.00 42.62 399 ASN A CA 1
ATOM 3071 C C . ASN A 1 399 ? -11.278 9.345 -16.237 1.00 42.62 399 ASN A C 1
ATOM 3073 O O . ASN A 1 399 ? -12.262 9.329 -15.500 1.00 42.62 399 ASN A O 1
ATOM 3077 N N . ASP A 1 400 ? -10.243 10.153 -15.983 1.00 44.06 400 ASP A N 1
ATOM 3078 C CA . ASP A 1 400 ? -10.154 11.069 -14.825 1.00 44.06 400 ASP A CA 1
ATOM 3079 C C . ASP A 1 400 ? -11.100 12.305 -14.923 1.00 44.06 400 ASP A C 1
ATOM 3081 O O . ASP A 1 400 ? -10.875 13.335 -14.283 1.00 44.06 400 ASP A O 1
ATOM 3085 N N . HIS A 1 401 ? -12.188 12.232 -15.705 1.00 43.47 401 HIS A N 1
ATOM 3086 C CA . HIS A 1 401 ? -13.209 13.291 -15.807 1.00 43.47 401 HIS A CA 1
ATOM 3087 C C . HIS A 1 401 ? -14.646 12.883 -15.464 1.00 43.47 401 HIS A C 1
ATOM 3089 O O . HIS A 1 401 ? -15.531 13.734 -15.505 1.00 43.47 401 HIS A O 1
ATOM 3095 N N . VAL A 1 402 ? -14.892 11.648 -15.018 1.00 46.16 402 VAL A N 1
ATOM 3096 C CA . VAL A 1 402 ? -16.183 11.279 -14.411 1.00 46.16 402 VAL A CA 1
ATOM 3097 C C . VAL A 1 402 ? -15.926 10.366 -13.214 1.00 46.16 402 VAL A C 1
ATOM 3099 O O . VAL A 1 402 ? -15.965 9.143 -13.314 1.00 46.16 402 VAL A O 1
ATOM 3102 N N . GLY A 1 403 ? -15.618 10.965 -12.063 1.00 44.34 403 GLY A N 1
ATOM 3103 C CA . GLY A 1 403 ? -15.660 10.252 -10.789 1.00 44.34 403 GLY A CA 1
ATOM 3104 C C . GLY A 1 403 ? -17.106 9.864 -10.491 1.00 44.34 403 GLY A C 1
ATOM 3105 O O . GLY A 1 403 ? -17.905 10.722 -10.125 1.00 44.34 403 GLY A O 1
ATOM 3106 N N . ALA A 1 404 ? -17.446 8.592 -10.699 1.00 44.75 404 ALA A N 1
ATOM 3107 C CA . ALA A 1 404 ? -18.735 8.032 -10.321 1.00 44.75 404 ALA A CA 1
ATOM 3108 C C . ALA A 1 404 ? -18.900 8.093 -8.792 1.00 44.75 404 ALA A C 1
ATOM 3110 O O . ALA A 1 404 ? -17.990 7.743 -8.042 1.00 44.75 404 ALA A O 1
ATOM 3111 N N . VAL A 1 405 ? -20.057 8.569 -8.336 1.00 47.47 405 VAL A N 1
ATOM 3112 C CA . VAL A 1 405 ? -20.456 8.553 -6.926 1.00 47.47 405 VAL A CA 1
ATOM 3113 C C . VAL A 1 405 ? -20.831 7.114 -6.570 1.00 47.47 405 VAL A C 1
ATOM 3115 O O . VAL A 1 405 ? -21.775 6.572 -7.138 1.00 47.47 405 VAL A O 1
ATOM 3118 N N . ASP A 1 406 ? -20.088 6.486 -5.656 1.00 60.22 406 ASP A N 1
ATOM 3119 C CA . ASP A 1 406 ? -20.174 5.032 -5.447 1.00 60.22 406 ASP A CA 1
ATOM 3120 C C . ASP A 1 406 ? -21.467 4.541 -4.770 1.00 60.22 406 ASP A C 1
ATOM 3122 O O . ASP A 1 406 ? -21.730 3.344 -4.823 1.00 60.22 406 ASP A O 1
ATOM 3126 N N . PHE A 1 407 ? -22.317 5.405 -4.197 1.00 71.62 407 PHE A N 1
ATOM 3127 C CA . PHE A 1 407 ? -23.723 5.052 -3.937 1.00 71.62 407 PHE A CA 1
ATOM 3128 C C . PHE A 1 407 ? -24.575 6.297 -3.634 1.00 71.62 407 PHE A C 1
ATOM 3130 O O . PHE A 1 407 ? -24.480 6.887 -2.562 1.00 71.62 407 PHE A O 1
ATOM 3137 N N . CYS A 1 408 ? -25.418 6.693 -4.584 1.00 88.94 408 CYS A N 1
ATOM 3138 C CA . CYS A 1 408 ? -26.566 7.569 -4.356 1.00 88.94 408 CYS A CA 1
ATOM 3139 C C . CYS A 1 408 ? -27.824 6.742 -4.643 1.00 88.94 408 CYS A C 1
ATOM 3141 O O . CYS A 1 408 ? -27.813 5.957 -5.592 1.00 88.94 408 CYS A O 1
ATOM 3143 N N . GLY A 1 409 ? -28.902 6.921 -3.875 1.00 89.12 409 GLY A N 1
ATOM 3144 C CA . GLY A 1 409 ? -30.177 6.215 -4.059 1.00 89.12 409 GLY A CA 1
ATOM 3145 C C . GLY A 1 409 ? -30.753 6.350 -5.473 1.00 89.12 409 GLY A C 1
ATOM 3146 O O . GLY A 1 409 ? -31.427 5.444 -5.952 1.00 89.12 409 GLY A O 1
ATOM 3147 N N . GLN A 1 410 ? -30.371 7.408 -6.197 1.00 91.06 410 GLN A N 1
ATOM 3148 C CA . GLN A 1 410 ? -30.750 7.639 -7.594 1.00 91.06 410 GLN A CA 1
ATOM 3149 C C . GLN A 1 410 ? -29.947 6.823 -8.621 1.00 91.06 410 GLN A C 1
ATOM 3151 O O . GLN A 1 410 ? -30.254 6.851 -9.817 1.00 91.06 410 GLN A O 1
ATOM 3156 N N . GLY A 1 411 ? -28.932 6.075 -8.181 1.00 89.69 411 GLY A N 1
ATOM 3157 C CA . GLY A 1 411 ? -28.144 5.163 -9.004 1.00 89.69 411 GLY A CA 1
ATOM 3158 C C . GLY A 1 411 ? -27.537 5.851 -10.227 1.00 89.69 411 GLY A C 1
ATOM 3159 O O . GLY A 1 411 ? -26.809 6.834 -10.108 1.00 89.69 411 GLY A O 1
ATOM 3160 N N . ALA A 1 412 ? -27.860 5.343 -11.419 1.00 86.06 412 ALA A N 1
ATOM 3161 C CA . ALA A 1 412 ? -27.364 5.878 -12.689 1.00 86.06 412 ALA A CA 1
ATOM 3162 C C . ALA A 1 412 ? -27.886 7.291 -13.024 1.00 86.06 412 ALA A C 1
ATOM 3164 O O . ALA A 1 412 ? -27.308 7.956 -13.878 1.00 86.06 412 ALA A O 1
ATOM 3165 N N . ASN A 1 413 ? -28.947 7.754 -12.353 1.00 90.00 413 ASN A N 1
ATOM 3166 C CA . ASN A 1 413 ? -29.522 9.091 -12.538 1.00 90.00 413 ASN A CA 1
ATOM 3167 C C . ASN A 1 413 ? -28.980 10.113 -11.524 1.00 90.00 413 ASN A C 1
ATOM 3169 O O . ASN A 1 413 ? -29.528 11.208 -11.399 1.00 90.00 413 ASN A O 1
ATOM 3173 N N . CYS A 1 414 ? -27.935 9.755 -10.773 1.00 92.00 414 CYS A N 1
ATOM 3174 C CA . CYS A 1 414 ? -27.305 10.645 -9.810 1.00 92.00 414 CYS A CA 1
ATOM 3175 C C . CYS A 1 414 ? -26.697 11.873 -10.506 1.00 92.00 414 CYS A C 1
ATOM 3177 O O . CYS A 1 414 ? -25.887 11.741 -11.423 1.00 92.00 414 CYS A O 1
ATOM 3179 N N . LEU A 1 415 ? -27.069 13.067 -10.037 1.00 91.50 415 LEU A N 1
ATOM 3180 C CA . LEU A 1 415 ? -26.524 14.350 -10.500 1.00 91.50 415 LEU A CA 1
ATOM 3181 C C . LEU A 1 415 ? -25.338 14.844 -9.652 1.00 91.50 415 LEU A C 1
ATOM 3183 O O . LEU A 1 415 ? -24.733 15.868 -9.968 1.00 91.50 415 LEU A O 1
ATOM 3187 N N . GLY A 1 416 ? -25.025 14.149 -8.556 1.00 89.00 416 GLY A N 1
ATOM 3188 C CA . GLY A 1 416 ? -23.960 14.533 -7.635 1.00 89.00 416 GLY A CA 1
ATOM 3189 C C . GLY A 1 416 ? -22.562 14.236 -8.163 1.00 89.00 416 GLY A C 1
ATOM 3190 O O . GLY A 1 416 ? -22.361 13.393 -9.036 1.00 89.00 416 GLY A O 1
ATOM 3191 N N . HIS A 1 417 ? -21.575 14.907 -7.575 1.00 86.38 417 HIS A N 1
ATOM 3192 C CA . HIS A 1 417 ? -20.156 14.645 -7.804 1.00 86.38 417 HIS A CA 1
ATOM 3193 C C . HIS A 1 417 ? -19.465 14.152 -6.529 1.00 86.38 417 HIS A C 1
ATOM 3195 O O . HIS A 1 417 ? -19.939 14.356 -5.409 1.00 86.38 417 HIS A O 1
ATOM 3201 N N . VAL A 1 418 ? -18.326 13.476 -6.702 1.00 77.56 418 VAL A N 1
ATOM 3202 C CA . VAL A 1 418 ? -17.514 12.975 -5.584 1.00 77.56 418 VAL A CA 1
ATOM 3203 C C . VAL A 1 418 ? -17.117 14.138 -4.671 1.00 77.56 418 VAL A C 1
ATOM 3205 O O . VAL A 1 418 ? -16.574 15.138 -5.135 1.00 77.56 418 VAL A O 1
ATOM 3208 N N . GLY A 1 419 ? -17.373 13.983 -3.371 1.00 79.62 419 GLY A N 1
ATOM 3209 C CA . GLY A 1 419 ? -17.095 14.997 -2.351 1.00 79.62 419 GLY A CA 1
ATOM 3210 C C . GLY A 1 419 ? -18.312 15.805 -1.891 1.00 79.62 419 GLY A C 1
ATOM 3211 O O . GLY A 1 419 ? -18.173 16.561 -0.933 1.00 79.62 419 GLY A O 1
ATOM 3212 N N . MET A 1 420 ? -19.486 15.630 -2.512 1.00 87.25 420 MET A N 1
ATOM 3213 C CA . MET A 1 420 ? -20.744 16.195 -2.005 1.00 87.25 420 MET A CA 1
ATOM 3214 C C . MET A 1 420 ? -21.238 15.466 -0.750 1.00 87.25 420 MET A C 1
ATOM 3216 O O . MET A 1 420 ? -20.933 14.287 -0.542 1.00 87.25 420 MET A O 1
ATOM 3220 N N . LEU A 1 421 ? -22.015 16.169 0.078 1.00 87.88 421 LEU A N 1
ATOM 3221 C CA . LEU A 1 421 ? -22.643 15.590 1.264 1.00 87.88 421 LEU A CA 1
ATOM 3222 C C . LEU A 1 421 ? -23.704 14.551 0.863 1.00 87.88 421 LEU A C 1
ATOM 3224 O O . LEU A 1 421 ? -24.358 14.675 -0.174 1.00 87.88 421 LEU A O 1
ATOM 3228 N N . LEU A 1 422 ? -23.847 13.510 1.687 1.00 91.31 422 LEU A N 1
ATOM 3229 C CA . LEU A 1 422 ? -24.889 12.492 1.554 1.00 91.31 422 LEU A CA 1
ATOM 3230 C C . LEU A 1 422 ? -25.944 12.710 2.645 1.00 91.31 422 LEU A C 1
ATOM 3232 O O . LEU A 1 422 ? -25.598 12.846 3.819 1.00 91.31 422 LEU A O 1
ATOM 3236 N N . TYR A 1 423 ? -27.208 12.705 2.244 1.00 91.94 423 TYR A N 1
ATOM 3237 C CA . TYR A 1 423 ? -28.396 12.807 3.082 1.00 91.94 423 TYR A CA 1
ATOM 3238 C C . TYR A 1 423 ? -29.096 11.452 3.099 1.00 91.94 423 TYR A C 1
ATOM 3240 O O . TYR A 1 423 ? -29.336 10.863 2.049 1.00 91.94 423 TYR A O 1
ATOM 3248 N N . GLU A 1 424 ? -29.392 10.927 4.282 1.00 90.44 424 GLU A N 1
ATOM 3249 C CA . GLU A 1 424 ? -30.116 9.666 4.428 1.00 90.44 424 GLU A CA 1
ATOM 3250 C C . GLU A 1 424 ? -31.608 9.962 4.569 1.00 90.44 424 GLU A C 1
ATOM 3252 O O . GLU A 1 424 ? -32.022 10.653 5.502 1.00 90.44 424 GLU A O 1
ATOM 3257 N N . ASP A 1 425 ? -32.416 9.456 3.636 1.00 89.50 425 ASP A N 1
ATOM 3258 C CA . ASP A 1 425 ? -33.868 9.511 3.774 1.00 89.50 425 ASP A CA 1
ATOM 3259 C C . ASP A 1 425 ? -34.293 8.590 4.923 1.00 89.50 425 ASP A C 1
ATOM 3261 O O . ASP A 1 425 ? -34.122 7.373 4.865 1.00 89.50 425 ASP A O 1
ATOM 3265 N N . VAL A 1 426 ? -34.876 9.180 5.965 1.00 87.38 426 VAL A N 1
ATOM 3266 C CA . VAL A 1 426 ? -35.297 8.477 7.184 1.00 87.38 426 VAL A CA 1
ATOM 3267 C C . VAL A 1 426 ? -36.358 7.408 6.893 1.00 87.38 426 VAL A C 1
ATOM 3269 O O . VAL A 1 426 ? -36.469 6.438 7.642 1.00 87.38 426 VAL A O 1
ATOM 3272 N N . SER A 1 427 ? -37.140 7.561 5.821 1.00 84.31 427 SER A N 1
ATOM 3273 C CA . SER A 1 427 ? -38.209 6.623 5.476 1.00 84.31 427 SER A CA 1
ATOM 3274 C C . SER A 1 427 ? -37.703 5.374 4.743 1.00 84.31 427 SER A C 1
ATOM 3276 O O . SER A 1 427 ? -38.191 4.273 5.005 1.00 84.31 427 SER A O 1
ATOM 3278 N N . SER A 1 428 ? -36.706 5.522 3.867 1.00 86.94 428 SER A N 1
ATOM 3279 C CA . SER A 1 428 ? -36.173 4.435 3.034 1.00 86.94 428 SER A CA 1
ATOM 3280 C C . SER A 1 428 ? -34.819 3.890 3.501 1.00 86.94 428 SER A C 1
ATOM 3282 O O . SER A 1 428 ? -34.436 2.790 3.101 1.00 86.94 428 SER A O 1
ATOM 3284 N N . GLY A 1 429 ? -34.073 4.644 4.314 1.00 86.44 429 GLY A N 1
ATOM 3285 C CA . GLY A 1 429 ? -32.684 4.349 4.678 1.00 86.44 429 GLY A CA 1
ATOM 3286 C C . GLY A 1 429 ? -31.710 4.435 3.497 1.00 86.44 429 GLY A C 1
ATOM 3287 O O . GLY A 1 429 ? -30.577 3.959 3.594 1.00 86.44 429 GLY A O 1
ATOM 3288 N N . THR A 1 430 ? -32.134 4.988 2.351 1.00 89.38 430 THR A N 1
ATOM 3289 C CA . THR A 1 430 ? -31.247 5.163 1.193 1.00 89.38 430 THR A CA 1
ATOM 3290 C C . THR A 1 430 ? -30.518 6.511 1.238 1.00 89.38 430 THR A C 1
ATOM 3292 O O . THR A 1 430 ? -31.159 7.545 1.424 1.00 89.38 430 THR A O 1
ATOM 3295 N N . PRO A 1 431 ? -29.181 6.535 1.057 1.00 92.31 431 PRO A N 1
ATOM 3296 C CA . PRO A 1 431 ? -28.419 7.777 1.022 1.00 92.31 431 PRO A CA 1
ATOM 3297 C C . PRO A 1 431 ? -28.511 8.440 -0.358 1.00 92.31 431 PRO A C 1
ATOM 3299 O O . PRO A 1 431 ? -28.194 7.826 -1.377 1.00 92.31 431 PRO A O 1
ATOM 3302 N N . PHE A 1 432 ? -28.875 9.714 -0.409 1.00 94.38 432 PHE A N 1
ATOM 3303 C CA . PHE A 1 432 ? -28.891 10.557 -1.603 1.00 94.38 432 PHE A CA 1
ATOM 3304 C C . PHE A 1 432 ? -27.805 11.629 -1.509 1.00 94.38 432 PHE A C 1
ATOM 3306 O O . PHE A 1 432 ? -27.533 12.144 -0.433 1.00 94.38 432 PHE A O 1
ATOM 3313 N N . CYS A 1 433 ? -27.154 11.989 -2.617 1.00 95.44 433 CYS A N 1
ATOM 3314 C CA . CYS A 1 433 ? -26.242 13.134 -2.597 1.00 95.44 433 CYS A CA 1
ATOM 3315 C C . CYS A 1 433 ? -27.018 14.454 -2.552 1.00 95.44 433 CYS A C 1
ATOM 3317 O O . CYS A 1 433 ? -28.132 14.511 -3.067 1.00 95.44 433 CYS A O 1
ATOM 3319 N N . GLU A 1 434 ? -26.383 15.512 -2.050 1.00 94.44 434 GLU A N 1
ATOM 3320 C CA . GLU A 1 434 ? -26.910 16.887 -1.977 1.00 94.44 434 GLU A CA 1
ATOM 3321 C C . GLU A 1 434 ? -27.667 17.305 -3.249 1.00 94.44 434 GLU A C 1
ATOM 3323 O O . GLU A 1 434 ? -28.853 17.587 -3.193 1.00 94.44 434 GLU A O 1
ATOM 3328 N N . ALA A 1 435 ? -27.058 17.167 -4.432 1.00 94.62 435 ALA A N 1
ATOM 3329 C CA . ALA A 1 435 ? -27.706 17.542 -5.695 1.00 94.62 435 ALA A CA 1
ATOM 3330 C C . ALA A 1 435 ? -28.972 16.729 -6.051 1.00 94.62 435 ALA A C 1
ATOM 3332 O O . ALA A 1 435 ? -29.842 17.218 -6.769 1.00 94.62 435 ALA A O 1
ATOM 3333 N N . CYS A 1 436 ? -29.066 15.469 -5.612 1.00 95.12 436 CYS A N 1
ATOM 3334 C CA . CYS A 1 436 ? -30.275 14.664 -5.817 1.00 95.12 436 CYS A CA 1
ATOM 3335 C C . CYS A 1 436 ? -31.331 14.977 -4.758 1.00 95.12 436 CYS A C 1
ATOM 3337 O O . CYS A 1 436 ? -32.516 14.915 -5.067 1.00 95.12 436 CYS A O 1
ATOM 3339 N N . TRP A 1 437 ? -30.897 15.324 -3.546 1.00 95.25 437 TRP A N 1
ATOM 3340 C CA . TRP A 1 437 ? -31.768 15.770 -2.468 1.00 95.25 437 TRP A CA 1
ATOM 3341 C C . TRP A 1 437 ? -32.437 17.105 -2.812 1.00 95.25 437 TRP A C 1
ATOM 3343 O O . TRP A 1 437 ? -33.658 17.195 -2.791 1.00 95.25 437 TRP A O 1
ATOM 3353 N N . ASP A 1 438 ? -31.664 18.092 -3.272 1.00 94.50 438 ASP A N 1
ATOM 3354 C CA . ASP A 1 438 ? -32.180 19.402 -3.694 1.00 94.50 438 ASP A CA 1
ATOM 3355 C C . ASP A 1 438 ? -33.225 19.281 -4.812 1.00 94.50 438 ASP A C 1
ATOM 3357 O O . ASP A 1 438 ? -34.210 20.015 -4.860 1.00 94.50 438 ASP A O 1
ATOM 3361 N N . ARG A 1 439 ? -33.011 18.339 -5.739 1.00 94.75 439 ARG A N 1
ATOM 3362 C CA . ARG A 1 439 ? -33.964 18.057 -6.814 1.00 94.75 439 ARG A CA 1
ATOM 3363 C C . ARG A 1 439 ? -35.248 17.429 -6.280 1.00 94.75 439 ARG A C 1
ATOM 3365 O O . ARG A 1 439 ? -36.321 17.788 -6.749 1.00 94.75 439 ARG A O 1
ATOM 3372 N N . PHE A 1 440 ? -35.133 16.497 -5.339 1.00 93.31 440 PHE A N 1
ATOM 3373 C CA . PHE A 1 440 ? -36.290 15.889 -4.693 1.00 93.31 440 PHE A CA 1
ATOM 3374 C C . PHE A 1 440 ? -37.133 16.952 -3.969 1.00 93.31 440 PHE A C 1
ATOM 3376 O O . PHE A 1 440 ? -38.336 17.018 -4.192 1.00 93.31 440 PHE A O 1
ATOM 3383 N N . GLU A 1 441 ? -36.503 17.863 -3.218 1.00 92.50 441 GLU A N 1
ATOM 3384 C CA . GLU A 1 441 ? -37.204 18.977 -2.558 1.00 92.50 441 GLU A CA 1
ATOM 3385 C C . GLU A 1 441 ? -37.879 19.935 -3.558 1.00 92.50 441 GLU A C 1
ATOM 3387 O O . GLU A 1 441 ? -38.961 20.452 -3.284 1.00 92.50 441 GLU A O 1
ATOM 3392 N N . GLN A 1 442 ? -37.276 20.161 -4.732 1.00 92.19 442 GLN A N 1
ATOM 3393 C CA . GLN A 1 442 ? -37.907 20.944 -5.803 1.00 92.19 442 GLN A CA 1
ATOM 3394 C C . GLN A 1 442 ? -39.127 20.237 -6.402 1.00 92.19 442 GLN A C 1
ATOM 3396 O O . GLN A 1 442 ? -40.153 20.883 -6.602 1.00 92.19 442 GLN A O 1
ATOM 3401 N N . GLU A 1 443 ? -39.033 18.934 -6.676 1.00 92.38 443 GLU A N 1
ATOM 3402 C CA . GLU A 1 443 ? -40.144 18.143 -7.221 1.00 92.38 443 GLU A CA 1
ATOM 3403 C C . GLU A 1 443 ? -41.322 18.076 -6.225 1.00 92.38 443 GLU A C 1
ATOM 3405 O O . GLU A 1 443 ? -42.473 18.236 -6.639 1.00 92.38 443 GLU A O 1
ATOM 3410 N N . ASP A 1 444 ? -41.049 17.950 -4.921 1.00 88.81 444 ASP A N 1
ATOM 3411 C CA . ASP A 1 444 ? -42.071 18.009 -3.865 1.00 88.81 444 ASP A CA 1
ATOM 3412 C C . ASP A 1 444 ? -42.712 19.405 -3.762 1.00 88.81 444 ASP A C 1
ATOM 3414 O O . ASP A 1 444 ? -43.939 19.526 -3.723 1.00 88.81 444 ASP A O 1
ATOM 3418 N N . ALA A 1 445 ? -41.916 20.478 -3.808 1.00 88.25 445 ALA A N 1
ATOM 3419 C CA . ALA A 1 445 ? -42.437 21.846 -3.782 1.00 88.25 445 ALA A CA 1
ATOM 3420 C C . ALA A 1 445 ? -43.303 22.178 -5.016 1.00 88.25 445 ALA A C 1
ATOM 3422 O O . ALA A 1 445 ? -44.316 22.873 -4.900 1.00 88.25 445 ALA A O 1
ATOM 3423 N N . GLU A 1 446 ? -42.937 21.679 -6.202 1.00 90.12 446 GLU A N 1
ATOM 3424 C CA . GLU A 1 446 ? -43.744 21.815 -7.422 1.00 90.12 446 GLU A CA 1
ATOM 3425 C C . GLU A 1 446 ? -45.049 21.008 -7.339 1.00 90.12 446 GLU A C 1
ATOM 3427 O O . GLU A 1 446 ? -46.098 21.489 -7.786 1.00 90.12 446 GLU A O 1
ATOM 3432 N N . ALA A 1 447 ? -45.013 19.814 -6.738 1.00 88.69 447 ALA A N 1
ATOM 3433 C CA . ALA A 1 447 ? -46.198 18.989 -6.524 1.00 88.69 447 ALA A CA 1
ATOM 3434 C C . ALA A 1 447 ? -47.196 19.651 -5.557 1.00 88.69 447 ALA A C 1
ATOM 3436 O O . ALA A 1 447 ? -48.403 19.653 -5.824 1.00 88.69 447 ALA A O 1
ATOM 3437 N N . GLU A 1 448 ? -46.710 20.267 -4.477 1.00 87.12 448 GLU A N 1
ATOM 3438 C CA . GLU A 1 448 ? -47.546 21.000 -3.519 1.00 87.12 448 GLU A CA 1
ATOM 3439 C C . GLU A 1 448 ? -48.075 22.322 -4.101 1.00 87.12 448 GLU A C 1
ATOM 3441 O O . GLU A 1 448 ? -49.274 22.607 -4.013 1.00 87.12 448 GLU A O 1
ATOM 3446 N N . GLY A 1 449 ? -47.228 23.104 -4.780 1.00 80.81 449 GLY A N 1
ATOM 3447 C CA . GLY A 1 449 ? -47.630 24.372 -5.402 1.00 80.81 449 GLY A CA 1
ATOM 3448 C C . GLY A 1 449 ? -48.620 24.202 -6.562 1.00 80.81 449 GLY A C 1
ATOM 3449 O O . GLY A 1 449 ? -49.509 25.035 -6.765 1.00 80.81 449 GLY A O 1
ATOM 3450 N N . GLY A 1 450 ? -48.523 23.096 -7.306 1.00 72.44 450 GLY A N 1
ATOM 3451 C CA . GLY A 1 450 ? -49.492 22.736 -8.341 1.00 72.44 450 GLY A CA 1
ATOM 3452 C C . GLY A 1 450 ? -50.874 22.382 -7.780 1.00 72.44 450 GLY A C 1
ATOM 3453 O O . GLY A 1 450 ? -51.888 22.668 -8.424 1.00 72.44 450 GLY A O 1
ATOM 3454 N N . ALA A 1 451 ? -50.940 21.815 -6.573 1.00 66.44 451 ALA A N 1
ATOM 3455 C CA . ALA A 1 451 ? -52.202 21.462 -5.929 1.00 66.44 451 ALA A CA 1
ATOM 3456 C C . ALA A 1 451 ? -52.994 22.702 -5.470 1.00 66.44 451 ALA A C 1
ATOM 3458 O O . ALA A 1 451 ? -54.215 22.748 -5.649 1.00 66.44 451 ALA A O 1
ATOM 3459 N N . GLU A 1 452 ? -52.322 23.741 -4.962 1.00 64.81 452 GLU A N 1
ATOM 3460 C CA . GLU A 1 452 ? -52.990 24.995 -4.574 1.00 64.81 452 GLU A CA 1
ATOM 3461 C C . GLU A 1 452 ? -53.520 25.785 -5.782 1.00 64.81 452 GLU A C 1
ATOM 3463 O O . GLU A 1 452 ? -54.623 26.340 -5.728 1.00 64.81 452 GLU A O 1
ATOM 3468 N N . ALA A 1 453 ? -52.798 25.786 -6.907 1.00 62.47 453 ALA A N 1
ATOM 3469 C CA . ALA A 1 453 ? -53.224 26.489 -8.119 1.00 62.47 453 ALA A CA 1
ATOM 3470 C C . ALA A 1 453 ? -54.503 25.900 -8.749 1.00 62.47 453 ALA A C 1
ATOM 3472 O O . ALA A 1 453 ? -55.278 26.628 -9.372 1.00 62.47 453 ALA A O 1
ATOM 3473 N N . ILE A 1 454 ? -54.754 24.598 -8.574 1.00 60.06 454 ILE A N 1
ATOM 3474 C CA . ILE A 1 454 ? -55.955 23.929 -9.100 1.00 60.06 454 ILE A CA 1
ATOM 3475 C C . ILE A 1 454 ? -57.158 24.132 -8.163 1.00 60.06 454 ILE A C 1
ATOM 3477 O O . ILE A 1 454 ? -58.286 24.260 -8.641 1.00 60.06 454 ILE A O 1
ATOM 3481 N N . ALA A 1 455 ? -56.942 24.236 -6.848 1.00 60.06 455 ALA A N 1
ATOM 3482 C CA . ALA A 1 455 ? -58.020 24.464 -5.883 1.00 60.06 455 ALA A CA 1
ATOM 3483 C C . ALA A 1 455 ? -58.579 25.903 -5.918 1.00 60.06 455 ALA A C 1
ATOM 3485 O O . ALA A 1 455 ? -59.769 26.101 -5.687 1.00 60.06 455 ALA A O 1
ATOM 3486 N N . GLY A 1 456 ? -57.764 26.906 -6.266 1.00 57.34 456 GLY A N 1
ATOM 3487 C CA . GLY A 1 456 ? -58.197 28.311 -6.342 1.00 57.34 456 GLY A CA 1
ATOM 3488 C C . GLY A 1 456 ? -58.975 28.705 -7.609 1.00 57.34 456 GLY A C 1
ATOM 3489 O O . GLY A 1 456 ? -59.477 29.824 -7.692 1.00 57.34 456 GLY A O 1
ATOM 3490 N N . GLY A 1 457 ? -59.071 27.819 -8.607 1.00 52.34 457 GLY A N 1
ATOM 3491 C CA . GLY A 1 457 ? -59.696 28.111 -9.904 1.00 52.34 457 GLY A CA 1
ATOM 3492 C C . GLY A 1 457 ? -61.184 27.761 -10.020 1.00 52.34 457 GLY A C 1
ATOM 3493 O O . GLY A 1 457 ? -61.797 28.097 -11.032 1.00 52.34 457 GLY A O 1
ATOM 3494 N N . ALA A 1 458 ? -61.771 27.087 -9.026 1.00 57.56 458 ALA A N 1
ATOM 3495 C CA . ALA A 1 458 ? -63.144 26.582 -9.120 1.00 57.56 458 ALA A CA 1
ATOM 3496 C C . ALA A 1 458 ? -64.227 27.578 -8.653 1.00 57.56 458 ALA A C 1
ATOM 3498 O O . ALA A 1 458 ? -65.360 27.471 -9.109 1.00 57.56 458 ALA A O 1
ATOM 3499 N N . ASP A 1 459 ? -63.893 28.581 -7.831 1.00 57.22 459 ASP A N 1
ATOM 3500 C CA . ASP A 1 459 ? -64.893 29.497 -7.244 1.00 57.22 459 ASP A CA 1
ATOM 3501 C C . ASP A 1 459 ? -65.081 30.826 -8.008 1.00 57.22 459 ASP A C 1
ATOM 3503 O O . ASP A 1 459 ? -65.918 31.647 -7.639 1.00 57.22 459 ASP A O 1
ATOM 3507 N N . ALA A 1 460 ? -64.342 31.061 -9.098 1.00 56.78 460 ALA A N 1
ATOM 3508 C CA . ALA A 1 460 ? -64.437 32.310 -9.868 1.00 56.78 460 ALA A CA 1
ATOM 3509 C C . ALA A 1 460 ? -65.381 32.242 -11.088 1.00 56.78 460 ALA A C 1
ATOM 3511 O O . ALA A 1 460 ? -65.530 33.238 -11.793 1.00 56.78 460 ALA A O 1
ATOM 3512 N N . ALA A 1 461 ? -66.019 31.096 -11.358 1.00 57.00 461 ALA A N 1
ATOM 3513 C CA . ALA A 1 461 ? -66.828 30.894 -12.566 1.00 57.00 461 ALA A CA 1
ATOM 3514 C C . ALA A 1 461 ? -68.357 30.991 -12.364 1.00 57.00 461 ALA A C 1
ATOM 3516 O O . ALA A 1 461 ? -69.092 30.823 -13.334 1.00 57.00 461 ALA A O 1
ATOM 3517 N N . GLU A 1 462 ? -68.857 31.281 -11.155 1.00 57.28 462 GLU A N 1
ATOM 3518 C CA . GLU A 1 462 ? -70.309 31.283 -10.871 1.00 57.28 462 GLU A CA 1
ATOM 3519 C C . GLU A 1 462 ? -70.922 32.674 -10.590 1.00 57.28 462 GLU A C 1
ATOM 3521 O O . GLU A 1 462 ? -72.066 32.765 -10.154 1.00 57.28 462 GLU A O 1
ATOM 3526 N N . PHE A 1 463 ? -70.213 33.779 -10.870 1.00 54.16 463 PHE A N 1
ATOM 3527 C CA . PHE A 1 463 ? -70.717 35.140 -10.597 1.00 54.16 463 PHE A CA 1
ATOM 3528 C C . PHE A 1 463 ? -70.771 36.074 -11.820 1.00 54.16 463 PHE A C 1
ATOM 3530 O O . PHE A 1 463 ? -70.528 37.271 -11.702 1.00 54.16 463 PHE A O 1
ATOM 3537 N N . GLU A 1 464 ? -71.109 35.560 -13.007 1.00 56.44 464 GLU A N 1
ATOM 3538 C CA . GLU A 1 464 ? -71.375 36.422 -14.178 1.00 56.44 464 GLU A CA 1
ATOM 3539 C C . GLU A 1 464 ? -72.526 35.911 -15.072 1.00 56.44 464 GLU A C 1
ATOM 3541 O O . GLU A 1 464 ? -72.453 35.900 -16.298 1.00 56.44 464 GLU A O 1
ATOM 3546 N N . GLN A 1 465 ? -73.632 35.496 -14.445 1.00 55.81 465 GLN A N 1
ATOM 3547 C CA . GLN A 1 465 ? -74.946 35.361 -15.091 1.00 55.81 465 GLN A CA 1
ATOM 3548 C C . GLN A 1 465 ? -76.034 35.980 -14.205 1.00 55.81 465 GLN A C 1
ATOM 3550 O O . GLN A 1 465 ? -76.831 35.272 -13.608 1.00 55.81 465 GLN A O 1
ATOM 3555 N N . ASP A 1 466 ? -76.014 37.307 -14.077 1.00 54.97 466 ASP A N 1
ATOM 3556 C CA . ASP A 1 466 ? -77.220 38.141 -13.941 1.00 54.97 466 ASP A CA 1
ATOM 3557 C C . ASP A 1 466 ? -76.810 39.623 -13.874 1.00 54.97 466 ASP A C 1
ATOM 3559 O O . ASP A 1 466 ? -76.605 40.189 -12.795 1.00 54.97 466 ASP A O 1
ATOM 3563 N N . GLN A 1 467 ? -76.672 40.250 -15.050 1.00 45.09 467 GLN A N 1
ATOM 3564 C CA . GLN A 1 467 ? -76.982 41.669 -15.272 1.00 45.09 467 GLN A CA 1
ATOM 3565 C C . GLN A 1 467 ? -77.071 42.026 -16.756 1.00 45.09 467 GLN A C 1
ATOM 3567 O O . GLN A 1 467 ? -76.169 41.623 -17.524 1.00 45.09 467 GLN A O 1
#

Solvent-accessible surface area (backbone atoms only — not comparable to full-atom values): 30624 Å² total; per-residue (Å²): 142,79,86,81,81,84,78,77,83,77,74,92,80,74,61,72,72,58,57,54,51,54,53,50,54,50,52,50,53,52,55,52,53,66,70,69,59,82,83,81,73,89,77,79,95,71,89,76,81,88,78,79,84,78,83,79,81,78,78,82,80,82,77,85,76,80,75,83,86,77,86,79,76,83,78,81,80,80,81,80,87,69,92,72,80,85,74,80,81,79,79,84,77,81,80,82,83,79,79,84,79,87,81,80,81,82,87,76,80,88,72,84,72,76,78,72,81,75,76,68,82,68,75,75,59,25,34,31,38,34,34,56,40,49,67,77,71,45,73,66,56,52,50,50,53,39,48,75,74,73,42,68,66,82,42,54,74,47,79,42,79,47,74,69,42,75,38,98,47,100,82,48,69,46,23,19,39,35,41,37,33,18,66,37,60,66,60,31,51,52,49,34,67,68,45,40,68,37,80,42,73,38,98,87,69,50,75,36,54,25,42,52,44,79,49,65,94,71,80,74,72,69,79,77,52,86,84,66,98,57,77,84,77,66,82,87,62,80,87,86,82,88,81,89,83,90,76,82,92,77,90,81,82,89,81,89,82,82,88,81,85,84,78,84,82,74,74,72,76,70,74,71,75,76,77,71,85,73,66,72,94,69,85,56,37,35,28,32,36,36,65,37,48,63,85,62,46,68,68,51,54,46,51,52,32,51,78,56,77,41,71,57,88,44,54,73,47,72,46,78,47,80,47,92,44,99,81,48,65,40,23,35,36,39,40,27,17,72,41,59,69,58,34,54,51,46,31,68,57,46,37,69,41,78,44,77,41,95,88,66,51,76,46,52,28,43,45,40,79,45,77,78,56,68,73,41,39,75,67,64,75,38,79,78,74,73,70,55,66,59,60,50,55,54,55,51,70,76,50,81,83,65,70,74,58,93,75,31,67,58,54,94,71,52,72,46,54,71,88,61,56,72,47,66,41,86,89,77,71,43,40,26,28,49,58,46,45,58,49,49,56,49,54,51,50,51,56,54,54,54,53,55,62,61,65,70,63,70,80,77,76,81,83,83,87,85,132

Secondary structure (DSSP, 8-state):
-------PPPPTT--HHHHHHHHHHHHHHHHHHHHSS----------PPPPPPP------------PPPPP---------------PPPPPPPPPP----------------PPPPP------PPEEEEEEEEETT--HHHHHHHHHHTT--GGGEEEEEEPPPEEPSSTTPPEEEEEEEEESSHHHHHHHHHHHTT-EEE-TTS-EEE-EEEEEPTTSS-SSS-S--S-GGGSSS--------------------------------------------SS---EEEEEEEETT--HHHHHHHHHHTT--STTEEEEEEEPPSSTT-SEEEEEEEESSHHHHHHHHHHHTT-EEE-TTS-EEE-EEEEPPPPHHHHHTTSS-----THHHHHHHHHHSTT----S--TTGGG----TT--EEE-TTT--EEEHHHHHHHHHHHHHHHHHHHHHHTTSSSSSS-S--

Nearest PDB structures (foldseek):
  1uw4-assembly2_C  TM=8.176E-01  e=5.417E-04  Homo sapiens
  7qg6-assembly1_E  TM=8.162E-01  e=7.288E-04  Homo sapiens
  7nwu-assembly1_A  TM=5.705E-01  e=1.171E-03  Homo sapiens
  3dxb-assembly2_D  TM=6.218E-01  e=3.027E-03  Escherichia coli O157:H7
  2dny-assembly1_A  TM=5.683E-01  e=5.479E-03  Homo sapiens